Protein 1MO0 (pdb70)

B-factor: mean 16.52, std 7.15, range [5.69, 50.42]

GO terms:
  GO:0030016 myofibril (C, HDA)
  GO:0045454 cell redox homeostasis (P, IMP)
  GO:0008340 determination of adult lifespan (P, IMP)

Foldseek 3Di:
DQDDDAFAQPEQFEAEEEADPDDDVVLLVVLQVLQQVFDLLVSYQAEYEDEVVCQLVNVVRHDPSYAYEHAEAFQDCDDDDPPGHALVVCVVSVHQEYEFPPPCCCPVVNDDLLRRLSRQQRNVVSRHAYAYEFAEEPVCVVVVCGVVRRLSSVVSNLVVVDDQLRYAYEYEHPVQAPPLPDDALVRVLRVLSRVLVSCCVSPNNVSSNHHHYAYEGNDWLVCLLVNLVRNSHRYYYYYPRSSDSRSSSSVVSNRDD/DFFEAEEEQDPDDDPVLLVVLLVLQQVDDADPRYQYEYEDAVVCQLVSVVRHDPSYAYEHAEAFQDCDDPDPPGHALVVCVVSVHQEYEFPPPCCCPVVNDDLQRRLSRVQRNVVSRGAYAYEFAEEPVCVVVPCRLVRRLVSVVNNLVVVDDQPRYAYEYEHPNQAPPLPDDALVRVLVNLVSVLVSCCVSPNNVSSVNHAYAYEGNDALVCLLVSVVRVSHRYYYYYPRSSDSSSVSNSVSVD

Sequence (502 aa):
STSLYKAGLTRKFFVGGNWKMNGDYASVDGIVTFLNASADNSSVDVVVAPPAPYLAYAKSKLKAGVLVAAQNCYKVPKGAFTGEISPAMIKDLGLEWVILGHSERRHVFGESDALIAEKTVHALEAGIKVVFCIGEKLEEREAGHTKDVNFRQLQAIVDKGVSWENIVIAYEPVWAIGTGKTASGEQAQEVHEWIRAFLKEKVSPAVADATRIIYGGSVTADNAAELGKKPDIDGFLVGGASLKPDFVKIINARSTARKFFVGGNWKMNGDYASVDGIVTFLNASADNSSVDVVVAPPAPYLAYAKSKLKAGVLVAAQNCYKVPKGAFTGEISPAMIKDLGLEWVILGHSERRHVFGESDALIAEKTVHALEAGIKVVFCIGEKLEEREAGHTKDVNFRQLQAIVDKGVSWENIVIAYEPVWAIGTGKTASGEQAQEVHEWIRAFLKEKVSPAVADATRIIYGGSVTADNAAELGKKPDIDGFLVGGASLKPDFVKIINARS

Structure (mmCIF, N/CA/C/O backbone):
data_1MO0
#
_entry.id   1MO0
#
_cell.length_a   36.399
_cell.length_b   64.373
_cell.length_c   105.706
_cell.angle_alpha   90.00
_cell.angle_beta   91.53
_cell.angle_gamma   90.00
#
_symmetry.space_group_name_H-M   'P 1 21 1'
#
loop_
_entity.id
_entity.type
_entity.pdbx_description
1 polymer 'Triosephosphate isomerase'
2 non-polymer 'ACETATE ION'
3 non-polymer 'SULFATE ION'
4 water water
#
loop_
_atom_site.group_PDB
_atom_site.id
_atom_site.type_symbol
_atom_site.label_atom_id
_atom_site.label_alt_id
_atom_site.label_comp_id
_atom_site.label_asym_id
_atom_site.label_entity_id
_atom_site.label_seq_id
_atom_site.pdbx_PDB_ins_code
_atom_site.Cartn_x
_atom_site.Cartn_y
_atom_site.Cartn_z
_atom_site.occupancy
_atom_site.B_iso_or_equiv
_atom_site.auth_seq_id
_atom_site.auth_comp_id
_atom_site.auth_asym_id
_atom_site.auth_atom_id
_atom_site.pdbx_PDB_model_num
ATOM 1 N N . SER A 1 13 ? 10.086 -5.105 61.695 1.00 40.83 -7 SER A N 1
ATOM 2 C CA . SER A 1 13 ? 11.550 -5.224 61.954 1.00 41.70 -7 SER A CA 1
ATOM 3 C C . SER A 1 13 ? 12.068 -6.582 61.488 1.00 42.07 -7 SER A C 1
ATOM 4 O O . SER A 1 13 ? 11.285 -7.476 61.167 1.00 43.09 -7 SER A O 1
ATOM 6 N N . THR A 1 14 ? 13.390 -6.730 61.460 1.00 42.38 -6 THR A N 1
ATOM 7 C CA . THR A 1 14 ? 14.033 -7.967 61.022 1.00 42.35 -6 THR A CA 1
ATOM 8 C C . THR A 1 14 ? 13.456 -9.211 61.684 1.00 42.37 -6 THR A C 1
ATOM 9 O O . THR A 1 14 ? 13.665 -9.443 62.875 1.00 43.36 -6 THR A O 1
ATOM 11 N N . SER A 1 15 ? 12.737 -10.012 60.904 1.00 42.08 -5 SER A N 1
ATOM 12 C CA . SER A 1 15 ? 12.135 -11.237 61.414 1.00 41.89 -5 SER A CA 1
ATOM 13 C C . SER A 1 15 ? 13.219 -12.211 61.854 1.00 41.93 -5 SER A C 1
ATOM 14 O O . SER A 1 15 ? 14.403 -11.999 61.587 1.00 42.33 -5 SER A O 1
ATOM 16 N N . LEU A 1 16 ? 12.807 -13.283 62.524 1.00 40.99 -4 LEU A N 1
ATOM 17 C CA . LEU A 1 16 ? 13.749 -14.279 63.013 1.00 39.08 -4 LEU A CA 1
ATOM 18 C C . LEU A 1 16 ? 13.503 -15.677 62.451 1.00 37.04 -4 LEU A C 1
ATOM 19 O O . LEU A 1 16 ? 14.450 -16.418 62.192 1.00 38.50 -4 LEU A O 1
ATOM 21 N N . TYR A 1 17 ? 12.237 -16.037 62.263 1.00 33.80 -3 TYR A N 1
ATOM 22 C CA . TYR A 1 17 ? 11.891 -17.359 61.749 1.00 30.12 -3 TYR A CA 1
ATOM 23 C C . TYR A 1 17 ? 12.459 -17.619 60.357 1.00 28.33 -3 TYR A C 1
ATOM 24 O O . TYR A 1 17 ? 12.420 -16.749 59.487 1.00 26.52 -3 TYR A O 1
ATOM 26 N N . LYS A 1 18 ? 12.993 -18.823 60.158 1.00 25.78 -2 LYS A N 1
ATOM 27 C CA . LYS A 1 18 ? 13.557 -19.210 58.871 1.00 23.50 -2 LYS A CA 1
ATOM 28 C C . LYS A 1 18 ? 12.467 -19.783 57.977 1.00 21.54 -2 LYS A C 1
ATOM 29 O O . LYS A 1 18 ? 11.568 -20.482 58.442 1.00 21.46 -2 LYS A O 1
ATOM 35 N N . ALA A 1 19 ? 12.558 -19.489 56.686 1.00 18.26 -1 ALA A N 1
ATOM 36 C CA . ALA A 1 19 ? 11.584 -19.979 55.727 1.00 16.39 -1 ALA A CA 1
ATOM 37 C C . ALA A 1 19 ? 11.849 -21.451 55.429 1.00 15.61 -1 ALA A C 1
ATOM 38 O O . ALA A 1 19 ? 12.938 -21.960 55.693 1.00 16.68 -1 ALA A O 1
ATOM 40 N N . GLY A 1 20 ? 10.841 -22.130 54.893 1.00 15.79 0 GLY A N 1
ATOM 41 C CA . GLY A 1 20 ? 11.003 -23.526 54.531 1.00 15.36 0 GLY A CA 1
ATOM 42 C C . GLY A 1 20 ? 11.467 -23.549 53.086 1.00 14.96 0 GLY A C 1
ATOM 43 O O . GLY A 1 20 ? 11.401 -22.526 52.405 1.00 14.57 0 GLY A O 1
ATOM 44 N N . LEU A 1 21 ? 11.945 -24.693 52.607 1.00 14.17 1 LEU A N 1
ATOM 45 C CA . LEU A 1 21 ? 12.406 -24.788 51.220 1.00 13.79 1 LEU A CA 1
ATOM 46 C C . LEU A 1 21 ? 11.208 -25.128 50.334 1.00 14.56 1 LEU A C 1
ATOM 47 O O . LEU A 1 21 ? 11.036 -26.268 49.910 1.00 15.98 1 LEU A O 1
ATOM 52 N N . THR A 1 22 ? 10.387 -24.120 50.056 1.00 14.73 2 THR A N 1
ATOM 53 C CA . THR A 1 22 ? 9.173 -24.298 49.263 1.00 14.83 2 THR A CA 1
ATOM 54 C C . THR A 1 22 ? 9.157 -23.496 47.965 1.00 14.96 2 THR A C 1
ATOM 55 O O . THR A 1 22 ? 8.115 -23.378 47.322 1.00 15.20 2 THR A O 1
ATOM 59 N N . ARG A 1 23 ? 10.303 -22.944 47.587 1.00 13.02 3 ARG A N 1
ATOM 60 C CA . ARG A 1 23 ? 10.397 -22.133 46.378 1.00 14.77 3 ARG A CA 1
ATOM 61 C C . ARG A 1 23 ? 11.428 -22.706 45.421 1.00 13.69 3 ARG A C 1
ATOM 62 O O . ARG A 1 23 ? 12.443 -23.244 45.848 1.00 13.96 3 ARG A O 1
ATOM 70 N N . LYS A 1 24 ? 11.164 -22.588 44.124 1.00 13.57 4 LYS A N 1
ATOM 71 C CA . LYS A 1 24 ? 12.100 -23.084 43.124 1.00 13.97 4 LYS A CA 1
ATOM 72 C C . LYS A 1 24 ? 13.338 -22.191 43.134 1.00 13.30 4 LYS A C 1
ATOM 73 O O . LYS A 1 24 ? 13.222 -20.964 43.100 1.00 12.45 4 LYS A O 1
ATOM 79 N N . PHE A 1 25 ? 14.518 -22.803 43.185 1.00 12.79 5 PHE A N 1
ATOM 80 C CA . PHE A 1 25 ? 15.760 -22.040 43.207 1.00 13.61 5 PHE A CA 1
ATOM 81 C C . PHE A 1 25 ? 15.923 -21.203 41.949 1.00 14.00 5 PHE A C 1
ATOM 82 O O . PHE A 1 25 ? 15.327 -21.496 40.909 1.00 14.00 5 PHE A O 1
ATOM 90 N N . PHE A 1 26 ? 16.747 -20.167 42.050 1.00 12.38 6 PHE A N 1
ATOM 91 C CA . PHE A 1 26 ? 16.974 -19.264 40.932 1.00 12.18 6 PHE A CA 1
ATOM 92 C C . PHE A 1 26 ? 18.427 -18.800 40.893 1.00 10.53 6 PHE A C 1
ATOM 93 O O . PHE A 1 26 ? 18.967 -18.349 41.899 1.00 10.43 6 PHE A O 1
ATOM 101 N N . VAL A 1 27 ? 19.061 -18.918 39.732 1.00 11.07 7 VAL A N 1
ATOM 102 C CA . VAL A 1 27 ? 20.434 -18.460 39.580 1.00 11.30 7 VAL A CA 1
ATOM 103 C C . VAL A 1 27 ? 20.518 -17.619 38.313 1.00 12.21 7 VAL A C 1
ATOM 104 O O . VAL A 1 27 ? 20.274 -18.114 37.211 1.00 12.00 7 VAL A O 1
ATOM 108 N N . GLY A 1 28 ? 20.845 -16.343 38.484 1.00 11.61 8 GLY A N 1
ATOM 109 C CA . GLY A 1 28 ? 20.951 -15.450 37.348 1.00 11.70 8 GLY A CA 1
ATOM 110 C C . GLY A 1 28 ? 22.376 -15.016 37.096 1.00 11.89 8 GLY A C 1
ATOM 111 O O . GLY A 1 28 ? 23.172 -14.873 38.027 1.00 11.85 8 GLY A O 1
ATOM 112 N N . GLY A 1 29 ? 22.704 -14.833 35.823 1.00 10.99 9 GLY A N 1
ATOM 113 C CA . GLY A 1 29 ? 24.033 -14.396 35.458 1.00 10.61 9 GLY A CA 1
ATOM 114 C C . GLY A 1 29 ? 23.910 -13.084 34.711 1.00 11.34 9 GLY A C 1
ATOM 115 O O . GLY A 1 29 ? 23.332 -13.037 33.625 1.00 13.98 9 GLY A O 1
ATOM 116 N N . ASN A 1 30 ? 24.438 -12.017 35.300 1.00 10.64 10 ASN A N 1
ATOM 117 C CA . ASN A 1 30 ? 24.394 -10.691 34.686 1.00 10.40 10 ASN A CA 1
ATOM 118 C C . ASN A 1 30 ? 25.752 -10.436 34.042 1.00 8.30 10 ASN A C 1
ATOM 119 O O . ASN A 1 30 ? 26.746 -10.218 34.736 1.00 8.76 10 ASN A O 1
ATOM 124 N N . TRP A 1 31 ? 25.794 -10.464 32.714 1.00 8.48 11 TRP A N 1
ATOM 125 C CA . TRP A 1 31 ? 27.051 -10.260 31.994 1.00 8.77 11 TRP A CA 1
ATOM 126 C C . TRP A 1 31 ? 27.514 -8.805 31.992 1.00 8.80 11 TRP A C 1
ATOM 127 O O . TRP A 1 31 ? 28.674 -8.517 31.670 1.00 9.24 11 TRP A O 1
ATOM 138 N N . LYS A 1 32 ? 26.611 -7.896 32.354 1.00 7.71 12 LYS A N 1
ATOM 139 C CA . LYS A 1 32 ? 26.914 -6.468 32.371 1.00 7.08 12 LYS A CA 1
ATOM 140 C C . LYS A 1 32 ? 27.445 -6.033 31.005 1.00 9.27 12 LYS A C 1
ATOM 141 O O . LYS A 1 32 ? 27.011 -6.562 29.984 1.00 10.54 12 LYS A O 1
ATOM 147 N N . MET A 1 33 ? 28.370 -5.079 30.970 1.00 8.25 13 MET A N 1
ATOM 148 C CA . MET A 1 33 ? 28.891 -4.631 29.683 1.00 9.63 13 MET A CA 1
ATOM 149 C C . MET A 1 33 ? 30.082 -5.479 29.268 1.00 10.06 13 MET A C 1
ATOM 150 O O . MET A 1 33 ? 31.214 -4.997 29.184 1.00 11.20 13 MET A O 1
ATOM 155 N N . ASN A 1 34 ? 29.805 -6.752 29.009 1.00 10.72 14 ASN A N 1
ATOM 156 C CA . ASN A 1 34 ? 30.827 -7.702 28.594 1.00 12.68 14 ASN A CA 1
ATOM 157 C C . ASN A 1 34 ? 30.291 -8.607 27.505 1.00 12.90 14 ASN A C 1
ATOM 158 O O . ASN A 1 34 ? 29.149 -9.061 27.572 1.00 13.56 14 ASN A O 1
ATOM 163 N N . GLY A 1 35 ? 31.119 -8.869 26.501 1.00 14.77 15 GLY A N 1
ATOM 164 C CA . GLY A 1 35 ? 30.703 -9.759 25.442 1.00 15.93 15 GLY A CA 1
ATOM 165 C C . GLY A 1 35 ? 30.867 -9.299 24.011 1.00 15.20 15 GLY A C 1
ATOM 166 O O . GLY A 1 35 ? 30.667 -8.135 23.670 1.00 16.32 15 GLY A O 1
ATOM 167 N N . ASP A 1 36 ? 31.269 -10.248 23.180 1.00 17.22 16 ASP A N 1
ATOM 168 C CA . ASP A 1 36 ? 31.413 -10.048 21.749 1.00 16.72 16 ASP A CA 1
ATOM 169 C C . ASP A 1 36 ? 31.062 -11.424 21.218 1.00 16.20 16 ASP A C 1
ATOM 170 O O . ASP A 1 36 ? 30.994 -12.375 21.989 1.00 14.35 16 ASP A O 1
ATOM 175 N N . TYR A 1 37 ? 30.806 -11.543 19.926 1.00 14.93 17 TYR A N 1
ATOM 176 C CA . TYR A 1 37 ? 30.424 -12.837 19.385 1.00 14.11 17 TYR A CA 1
ATOM 177 C C . TYR A 1 37 ? 31.265 -14.010 19.877 1.00 14.00 17 TYR A C 1
ATOM 178 O O . TYR A 1 37 ? 30.722 -15.026 20.314 1.00 15.03 17 TYR A O 1
ATOM 187 N N . ALA A 1 38 ? 32.583 -13.866 19.830 1.00 13.57 18 ALA A N 1
ATOM 188 C CA . ALA A 1 38 ? 33.476 -14.935 20.258 1.00 15.33 18 ALA A CA 1
ATOM 189 C C . ALA A 1 38 ? 33.323 -15.322 21.729 1.00 15.70 18 ALA A C 1
ATOM 190 O O . ALA A 1 38 ? 33.214 -16.509 22.050 1.00 16.15 18 ALA A O 1
ATOM 192 N N . SER A 1 39 ? 33.314 -14.334 22.621 1.00 16.58 19 SER A N 1
ATOM 193 C CA . SER A 1 39 ? 33.196 -14.620 24.049 1.00 16.99 19 SER A CA 1
ATOM 194 C C . SER A 1 39 ? 31.799 -15.105 24.421 1.00 17.12 19 SER A C 1
ATOM 195 O O . SER A 1 39 ? 31.641 -15.906 25.347 1.00 18.08 19 SER A O 1
ATOM 198 N N . VAL A 1 40 ? 30.784 -14.625 23.709 1.00 16.16 20 VAL A N 1
ATOM 199 C CA . VAL A 1 40 ? 29.418 -15.063 23.976 1.00 15.84 20 VAL A CA 1
ATOM 200 C C . VAL A 1 40 ? 29.315 -16.523 23.544 1.00 16.18 20 VAL A C 1
ATOM 201 O O . VAL A 1 40 ? 28.654 -17.332 24.200 1.00 16.03 20 VAL A O 1
ATOM 205 N N . ASP A 1 41 ? 29.976 -16.854 22.438 1.00 15.70 21 ASP A N 1
ATOM 206 C CA . ASP A 1 41 ? 29.989 -18.227 21.937 1.00 16.96 21 ASP A CA 1
ATOM 207 C C . ASP A 1 41 ? 30.572 -19.144 23.006 1.00 15.56 21 ASP A C 1
ATOM 208 O O . ASP A 1 41 ? 30.054 -20.231 23.260 1.00 16.79 21 ASP A O 1
ATOM 213 N N . GLY A 1 42 ? 31.661 -18.693 23.619 1.00 15.97 22 GLY A N 1
ATOM 214 C CA . GLY A 1 42 ? 32.319 -19.471 24.652 1.00 15.72 22 GLY A CA 1
ATOM 215 C C . GLY A 1 42 ? 31.418 -19.742 25.839 1.00 15.08 22 GLY A C 1
ATOM 216 O O . GLY A 1 42 ? 31.365 -20.865 26.345 1.00 15.83 22 GLY A O 1
ATOM 217 N N . ILE A 1 43 ? 30.700 -18.716 26.279 1.00 15.17 23 ILE A N 1
ATOM 218 C CA . ILE A 1 43 ? 29.798 -18.851 27.420 1.00 13.94 23 ILE A CA 1
ATOM 219 C C . ILE A 1 43 ? 28.639 -19.784 27.098 1.00 14.93 23 ILE A C 1
ATOM 220 O O . ILE A 1 43 ? 28.292 -20.661 27.893 1.00 13.12 23 ILE A O 1
ATOM 225 N N . VAL A 1 44 ? 28.035 -19.586 25.931 1.00 14.36 24 VAL A N 1
ATOM 226 C CA . VAL A 1 44 ? 26.922 -20.421 25.505 1.00 16.04 24 VAL A CA 1
ATOM 227 C C . VAL A 1 44 ? 27.369 -21.879 25.458 1.00 16.21 24 VAL A C 1
ATOM 228 O O . VAL A 1 44 ? 26.614 -22.780 25.814 1.00 16.70 24 VAL A O 1
ATOM 232 N N . THR A 1 45 ? 28.604 -22.106 25.023 1.00 17.49 25 THR A N 1
ATOM 233 C CA . THR A 1 45 ? 29.129 -23.461 24.943 1.00 18.60 25 THR A CA 1
ATOM 234 C C . THR A 1 45 ? 29.142 -24.160 26.303 1.00 18.72 25 THR A C 1
ATOM 235 O O . THR A 1 45 ? 28.639 -25.277 26.419 1.00 19.38 25 THR A O 1
ATOM 239 N N . PHE A 1 46 ? 29.698 -23.525 27.335 1.00 18.82 26 PHE A N 1
ATOM 240 C CA . PHE A 1 46 ? 29.721 -24.198 28.630 1.00 18.89 26 PHE A CA 1
ATOM 241 C C . PHE A 1 46 ? 28.355 -24.225 29.309 1.00 19.06 26 PHE A C 1
ATOM 242 O O . PHE A 1 46 ? 28.104 -25.073 30.167 1.00 19.84 26 PHE A O 1
ATOM 250 N N . LEU A 1 47 ? 27.466 -23.316 28.915 1.00 17.43 27 LEU A N 1
ATOM 251 C CA . LEU A 1 47 ? 26.120 -23.294 29.480 1.00 18.74 27 LEU A CA 1
ATOM 252 C C . LEU A 1 47 ? 25.316 -24.457 28.906 1.00 18.57 27 LEU A C 1
ATOM 253 O O . LEU A 1 47 ? 24.597 -25.144 29.631 1.00 18.96 27 LEU A O 1
ATOM 258 N N . ASN A 1 48 ? 25.439 -24.678 27.601 1.00 18.40 28 ASN A N 1
ATOM 259 C CA . ASN A 1 48 ? 24.714 -25.765 26.952 1.00 18.49 28 ASN A CA 1
ATOM 260 C C . ASN A 1 48 ? 25.216 -27.135 27.400 1.00 19.89 28 ASN A C 1
ATOM 261 O O . ASN A 1 48 ? 24.430 -28.066 27.557 1.00 20.81 28 ASN A O 1
ATOM 266 N N . ALA A 1 49 ? 26.523 -27.258 27.604 1.00 21.12 29 ALA A N 1
ATOM 267 C CA . ALA A 1 49 ? 27.109 -28.528 28.026 1.00 22.56 29 ALA A CA 1
ATOM 268 C C . ALA A 1 49 ? 26.755 -28.866 29.471 1.00 23.24 29 ALA A C 1
ATOM 269 O O . ALA A 1 49 ? 26.765 -30.033 29.861 1.00 23.55 29 ALA A O 1
ATOM 271 N N . SER A 1 50 ? 26.440 -27.846 30.260 1.00 24.01 30 SER A N 1
ATOM 272 C CA . SER A 1 50 ? 26.105 -28.055 31.664 1.00 25.83 30 SER A CA 1
ATOM 273 C C . SER A 1 50 ? 24.872 -28.932 31.832 1.00 27.65 30 SER A C 1
ATOM 274 O O . SER A 1 50 ? 24.001 -28.978 30.961 1.00 26.77 30 SER A O 1
ATOM 277 N N . ALA A 1 51 ? 24.806 -29.632 32.960 1.00 29.82 31 ALA A N 1
ATOM 278 C CA . ALA A 1 51 ? 23.674 -30.497 33.250 1.00 32.60 31 ALA A CA 1
ATOM 279 C C . ALA A 1 51 ? 22.437 -29.624 33.361 1.00 34.76 31 ALA A C 1
ATOM 280 O O . ALA A 1 51 ? 22.529 -28.453 33.735 1.00 35.09 31 ALA A O 1
ATOM 282 N N . ASP A 1 52 ? 21.280 -30.182 33.031 1.00 36.79 32 ASP A N 1
ATOM 283 C CA . ASP A 1 52 ? 20.051 -29.413 33.121 1.00 39.45 32 ASP A CA 1
ATOM 284 C C . ASP A 1 52 ? 19.458 -29.482 34.512 1.00 39.50 32 ASP A C 1
ATOM 285 O O . ASP A 1 52 ? 18.449 -30.148 34.736 1.00 42.10 32 ASP A O 1
ATOM 290 N N . ASN A 1 53 ? 20.103 -28.796 35.447 1.00 38.71 33 ASN A N 1
ATOM 291 C CA . ASN A 1 53 ? 19.634 -28.756 36.822 1.00 36.27 33 ASN A CA 1
ATOM 292 C C . ASN A 1 53 ? 18.215 -28.204 36.801 1.00 34.45 33 ASN A C 1
ATOM 293 O O . ASN A 1 53 ? 17.990 -27.015 37.034 1.00 33.94 33 ASN A O 1
ATOM 298 N N . SER A 1 54 ? 17.264 -29.083 36.505 1.00 32.16 34 SER A N 1
ATOM 299 C CA . SER A 1 54 ? 15.858 -28.722 36.425 1.00 30.65 34 SER A CA 1
ATOM 300 C C . SER A 1 54 ? 15.343 -28.136 37.731 1.00 28.76 34 SER A C 1
ATOM 301 O O . SER A 1 54 ? 14.282 -27.515 37.764 1.00 29.33 34 SER A O 1
ATOM 304 N N . SER A 1 55 ? 16.095 -28.341 38.806 1.00 26.93 35 SER A N 1
ATOM 305 C CA . SER A 1 55 ? 15.701 -27.828 40.112 1.00 24.33 35 SER A CA 1
ATOM 306 C C . SER A 1 55 ? 16.079 -26.358 40.245 1.00 23.53 35 SER A C 1
ATOM 307 O O . SER A 1 55 ? 15.916 -25.758 41.305 1.00 23.73 35 SER A O 1
ATOM 310 N N . VAL A 1 56 ? 16.574 -25.769 39.162 1.00 22.08 36 VAL A N 1
ATOM 311 C CA . VAL A 1 56 ? 16.987 -24.374 39.208 1.00 19.04 36 VAL A CA 1
ATOM 312 C C . VAL A 1 56 ? 16.601 -23.563 37.977 1.00 18.59 36 VAL A C 1
ATOM 313 O O . VAL A 1 56 ? 16.871 -23.978 36.849 1.00 19.25 36 VAL A O 1
ATOM 317 N N . ASP A 1 57 ? 15.958 -22.417 38.191 1.00 16.36 37 ASP A N 1
ATOM 318 C CA . ASP A 1 57 ? 15.626 -21.535 37.076 1.00 14.02 37 ASP A CA 1
ATOM 319 C C . ASP A 1 57 ? 16.961 -20.861 36.765 1.00 13.41 37 ASP A C 1
ATOM 320 O O . ASP A 1 57 ? 17.549 -20.231 37.644 1.00 11.84 37 ASP A O 1
ATOM 325 N N . VAL A 1 58 ? 17.451 -20.996 35.537 1.00 12.27 38 VAL A N 1
ATOM 326 C CA . VAL A 1 58 ? 18.717 -20.370 35.173 1.00 12.38 38 VAL A CA 1
ATOM 327 C C . VAL A 1 58 ? 18.467 -19.280 34.137 1.00 11.14 38 VAL A C 1
ATOM 328 O O . VAL A 1 58 ? 17.906 -19.533 33.070 1.00 12.03 38 VAL A O 1
ATOM 332 N N . VAL A 1 59 ? 18.885 -18.066 34.467 1.00 9.59 39 VAL A N 1
ATOM 333 C CA . VAL A 1 59 ? 18.692 -16.912 33.597 1.00 10.31 39 VAL A CA 1
ATOM 334 C C . VAL A 1 59 ? 19.995 -16.143 33.394 1.00 10.13 39 VAL A C 1
ATOM 335 O O . VAL A 1 59 ? 20.737 -15.902 34.343 1.00 11.92 39 VAL A O 1
ATOM 339 N N . VAL A 1 60 ? 20.283 -15.769 32.154 1.00 9.74 40 VAL A N 1
ATOM 340 C CA . VAL A 1 60 ? 21.493 -14.997 31.879 1.00 9.05 40 VAL A CA 1
ATOM 341 C C . VAL A 1 60 ? 21.096 -13.709 31.167 1.00 9.15 40 VAL A C 1
ATOM 342 O O . VAL A 1 60 ? 20.136 -13.691 30.398 1.00 9.49 40 VAL A O 1
ATOM 346 N N . ALA A 1 61 ? 21.834 -12.635 31.434 1.00 8.92 41 ALA A N 1
ATOM 347 C CA . ALA A 1 61 ? 21.527 -11.337 30.847 1.00 10.01 41 ALA A CA 1
ATOM 348 C C . ALA A 1 61 ? 22.659 -10.767 30.002 1.00 10.79 41 ALA A C 1
ATOM 349 O O . ALA A 1 61 ? 23.613 -10.167 30.515 1.00 10.62 41 ALA A O 1
ATOM 351 N N . PRO A 1 62 ? 22.569 -10.955 28.682 1.00 9.14 42 PRO A N 1
ATOM 352 C CA . PRO A 1 62 ? 23.592 -10.448 27.767 1.00 11.37 42 PRO A CA 1
ATOM 353 C C . PRO A 1 62 ? 23.336 -8.976 27.489 1.00 11.13 42 PRO A C 1
ATOM 354 O O . PRO A 1 62 ? 22.257 -8.457 27.789 1.00 12.28 42 PRO A O 1
ATOM 358 N N . PRO A 1 63 ? 24.334 -8.280 26.931 1.00 12.29 43 PRO A N 1
ATOM 359 C CA . PRO A 1 63 ? 24.137 -6.865 26.616 1.00 12.20 43 PRO A CA 1
ATOM 360 C C . PRO A 1 63 ? 23.066 -6.868 25.521 1.00 12.32 43 PRO A C 1
ATOM 361 O O . PRO A 1 63 ? 22.954 -7.838 24.763 1.00 11.80 43 PRO A O 1
ATOM 365 N N . ALA A 1 64 ? 22.292 -5.793 25.427 1.00 12.85 44 ALA A N 1
ATOM 366 C CA . ALA A 1 64 ? 21.211 -5.699 24.447 1.00 11.64 44 ALA A CA 1
ATOM 367 C C . ALA A 1 64 ? 21.497 -6.151 23.008 1.00 11.89 44 ALA A C 1
ATOM 368 O O . ALA A 1 64 ? 20.694 -6.865 22.409 1.00 10.48 44 ALA A O 1
ATOM 370 N N . PRO A 1 65 ? 22.640 -5.746 22.432 1.00 11.59 45 PRO A N 1
ATOM 371 C CA . PRO A 1 65 ? 22.950 -6.145 21.052 1.00 12.89 45 PRO A CA 1
ATOM 372 C C . PRO A 1 65 ? 23.124 -7.642 20.818 1.00 11.56 45 PRO A C 1
ATOM 373 O O . PRO A 1 65 ? 23.121 -8.097 19.672 1.00 12.58 45 PRO A O 1
ATOM 377 N N . TYR A 1 66 ? 23.288 -8.404 21.893 1.00 11.55 46 TYR A N 1
ATOM 378 C CA . TYR A 1 66 ? 23.493 -9.842 21.776 1.00 11.30 46 TYR A CA 1
ATOM 379 C C . TYR A 1 66 ? 22.348 -10.690 22.314 1.00 10.93 46 TYR A C 1
ATOM 380 O O . TYR A 1 66 ? 22.478 -11.908 22.409 1.00 11.44 46 TYR A O 1
ATOM 389 N N . LEU A 1 67 ? 21.228 -10.059 22.649 1.00 9.77 47 LEU A N 1
ATOM 390 C CA . LEU A 1 67 ? 20.083 -10.791 23.185 1.00 10.85 47 LEU A CA 1
ATOM 391 C C . LEU A 1 67 ? 19.538 -11.865 22.240 1.00 11.76 47 LEU A C 1
ATOM 392 O O . LEU A 1 67 ? 19.424 -13.031 22.620 1.00 11.78 47 LEU A O 1
ATOM 397 N N . ALA A 1 68 ? 19.206 -11.481 21.011 1.00 10.42 48 ALA A N 1
ATOM 398 C CA . ALA A 1 68 ? 18.669 -12.438 20.048 1.00 11.68 48 ALA A CA 1
ATOM 399 C C . ALA A 1 68 ? 19.683 -13.536 19.734 1.00 12.76 48 ALA A C 1
ATOM 400 O O . ALA A 1 68 ? 19.323 -14.708 19.611 1.00 13.81 48 ALA A O 1
ATOM 402 N N . TYR A 1 69 ? 20.952 -13.156 19.616 1.00 12.57 49 TYR A N 1
ATOM 403 C CA . TYR A 1 69 ? 22.009 -14.119 19.319 1.00 13.26 49 TYR A CA 1
ATOM 404 C C . TYR A 1 69 ? 22.067 -15.198 20.399 1.00 14.08 49 TYR A C 1
ATOM 405 O O . TYR A 1 69 ? 22.065 -16.394 20.102 1.00 12.30 49 TYR A O 1
ATOM 414 N N . ALA A 1 70 ? 22.104 -14.764 21.655 1.00 14.15 50 ALA A N 1
ATOM 415 C CA . ALA A 1 70 ? 22.171 -15.689 22.778 1.00 15.27 50 ALA A CA 1
ATOM 416 C C . ALA A 1 70 ? 20.957 -16.607 22.825 1.00 15.53 50 ALA A C 1
ATOM 417 O O . ALA A 1 70 ? 21.086 -17.810 23.055 1.00 15.67 50 ALA A O 1
ATOM 419 N N . LYS A 1 71 ? 19.775 -16.046 22.609 1.00 14.70 51 LYS A N 1
ATOM 420 C CA . LYS A 1 71 ? 18.571 -16.859 22.648 1.00 17.19 51 LYS A CA 1
ATOM 421 C C . LYS A 1 71 ? 18.562 -17.905 21.544 1.00 16.57 51 LYS A C 1
ATOM 422 O O . LYS A 1 71 ? 18.111 -19.027 21.749 1.00 17.65 51 LYS A O 1
ATOM 428 N N . SER A 1 72 ? 19.071 -17.547 20.371 1.00 17.35 52 SER A N 1
ATOM 429 C CA . SER A 1 72 ? 19.079 -18.487 19.258 1.00 17.47 52 SER A CA 1
ATOM 430 C C . SER A 1 72 ? 20.015 -19.669 19.483 1.00 17.83 52 SER A C 1
ATOM 431 O O . SER A 1 72 ? 19.788 -20.754 18.948 1.00 17.44 52 SER A O 1
ATOM 434 N N . LYS A 1 73 ? 21.058 -19.466 20.282 1.00 16.78 53 LYS A N 1
ATOM 435 C CA . LYS A 1 73 ? 22.037 -20.520 20.531 1.00 17.40 53 LYS A CA 1
ATOM 436 C C . LYS A 1 73 ? 21.886 -21.304 21.834 1.00 17.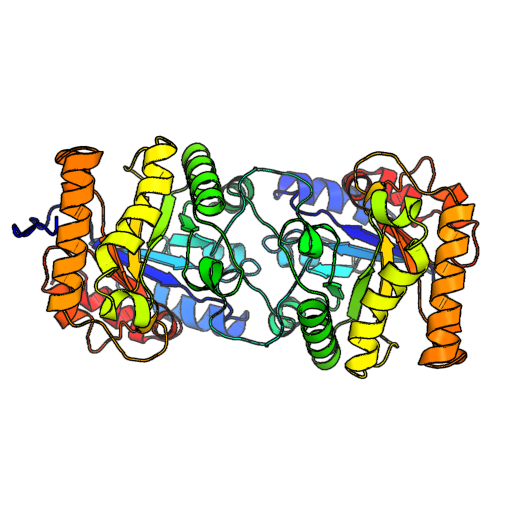33 53 LYS A C 1
ATOM 437 O O . LYS A 1 73 ? 22.355 -22.439 21.932 1.00 17.62 53 LYS A O 1
ATOM 443 N N . LEU A 1 74 ? 21.241 -20.709 22.828 1.00 16.71 54 LEU A N 1
ATOM 444 C CA . LEU A 1 74 ? 21.078 -21.365 24.123 1.00 16.38 54 LEU A CA 1
ATOM 445 C C . LEU A 1 74 ? 20.042 -22.481 24.182 1.00 17.28 54 LEU A C 1
ATOM 446 O O . LEU A 1 74 ? 19.007 -22.426 23.519 1.00 16.21 54 LEU A O 1
ATOM 451 N N . LYS A 1 75 ? 20.338 -23.496 24.990 1.00 17.18 55 LYS A N 1
ATOM 452 C CA . LYS A 1 75 ? 19.430 -24.619 25.173 1.00 18.48 55 LYS A CA 1
ATOM 453 C C . LYS A 1 75 ? 18.218 -24.076 25.926 1.00 18.32 55 LYS A C 1
ATOM 454 O O . LYS A 1 75 ? 18.316 -23.061 26.615 1.00 18.34 55 LYS A O 1
ATOM 460 N N . ALA A 1 76 ? 17.085 -24.756 25.794 1.00 18.88 56 ALA A N 1
ATOM 461 C CA . ALA A 1 76 ? 15.847 -24.331 26.439 1.00 20.62 56 ALA A CA 1
ATOM 462 C C . ALA A 1 76 ? 15.968 -24.076 27.938 1.00 20.03 56 ALA A C 1
ATOM 463 O O . ALA A 1 76 ? 15.266 -23.224 28.481 1.00 23.19 56 ALA A O 1
ATOM 465 N N . GLY A 1 77 ? 16.857 -24.806 28.601 1.00 19.57 57 GLY A N 1
ATOM 466 C CA . GLY A 1 77 ? 17.018 -24.658 30.039 1.00 17.20 57 GLY A CA 1
ATOM 467 C C . GLY A 1 77 ? 17.595 -23.345 30.537 1.00 16.46 57 GLY A C 1
ATOM 468 O O . GLY A 1 77 ? 17.513 -23.048 31.729 1.00 16.92 57 GLY A O 1
ATOM 469 N N . VAL A 1 78 ? 18.193 -22.564 29.642 1.00 15.38 58 VAL A N 1
ATOM 470 C CA . VAL A 1 78 ? 18.771 -21.280 30.026 1.00 12.58 58 VAL A CA 1
ATOM 471 C C . VAL A 1 78 ? 17.949 -20.158 29.403 1.00 11.80 58 VAL A C 1
ATOM 472 O O . VAL A 1 78 ? 17.889 -20.024 28.181 1.00 12.94 58 VAL A O 1
ATOM 476 N N . LEU A 1 79 ? 17.297 -19.366 30.247 1.00 10.77 59 LEU A N 1
ATOM 477 C CA . LEU A 1 79 ? 16.482 -18.258 29.766 1.00 10.96 59 LEU A CA 1
ATOM 478 C C . LEU A 1 79 ? 17.319 -16.988 29.637 1.00 10.86 59 LEU A C 1
ATOM 479 O O . LEU A 1 79 ? 18.270 -16.783 30.390 1.00 11.39 59 LEU A O 1
ATOM 484 N N . VAL A 1 80 ? 16.960 -16.144 28.673 1.00 10.37 60 VAL A N 1
ATOM 485 C CA . VAL A 1 80 ? 17.686 -14.901 28.420 1.00 10.48 60 VAL A CA 1
ATOM 486 C C . VAL A 1 80 ? 16.900 -13.692 28.915 1.00 10.28 60 VAL A C 1
ATOM 487 O O . VAL A 1 80 ? 15.695 -13.583 28.685 1.00 11.14 60 VAL A O 1
ATOM 491 N N . ALA A 1 81 ? 17.597 -12.777 29.585 1.00 9.81 61 ALA A N 1
ATOM 492 C CA . ALA A 1 81 ? 16.973 -11.577 30.125 1.00 10.85 61 ALA A CA 1
ATOM 493 C C . ALA A 1 81 ? 17.670 -10.315 29.652 1.00 10.30 61 ALA A C 1
ATOM 494 O O . ALA A 1 81 ? 18.850 -10.340 29.298 1.00 10.73 61 ALA A O 1
ATOM 496 N N . ALA A 1 82 ? 16.928 -9.212 29.640 1.00 11.20 62 ALA A N 1
ATOM 497 C CA . ALA A 1 82 ? 17.500 -7.925 29.272 1.00 10.06 62 ALA A CA 1
ATOM 498 C C . ALA A 1 82 ? 18.077 -7.357 30.568 1.00 10.21 62 ALA A C 1
ATOM 499 O O . ALA A 1 82 ? 17.602 -7.684 31.662 1.00 11.40 62 ALA A O 1
ATOM 501 N N . GLN A 1 83 ? 19.088 -6.503 30.448 1.00 9.43 63 GLN A N 1
ATOM 502 C CA . GLN A 1 83 ? 19.736 -5.912 31.616 1.00 9.50 63 GLN A CA 1
ATOM 503 C C . GLN A 1 83 ? 19.035 -4.677 32.181 1.00 10.32 63 GLN A C 1
ATOM 504 O O . GLN A 1 83 ? 19.359 -4.220 33.283 1.00 9.88 63 GLN A O 1
ATOM 510 N N . ASN A 1 84 ? 18.069 -4.152 31.434 1.00 8.95 64 ASN A N 1
ATOM 511 C CA . ASN A 1 84 ? 17.325 -2.964 31.844 1.00 9.92 64 ASN A CA 1
ATOM 512 C C . ASN A 1 84 ? 16.294 -2.658 30.758 1.00 10.46 64 ASN A C 1
ATOM 513 O O . ASN A 1 84 ? 16.350 -3.229 29.666 1.00 12.92 64 ASN A O 1
ATOM 518 N N . CYS A 1 85 ? 15.348 -1.774 31.056 1.00 10.36 65 CYS A N 1
ATOM 519 C CA . CYS A 1 85 ? 14.338 -1.381 30.077 1.00 10.00 65 CYS A CA 1
ATOM 520 C C . CYS A 1 85 ? 13.665 -0.099 30.554 1.00 10.50 65 CYS A C 1
ATOM 521 O O . CYS A 1 85 ? 13.893 0.341 31.682 1.00 9.77 65 CYS A O 1
ATOM 524 N N . TYR A 1 86 ? 12.848 0.506 29.698 1.00 11.09 66 TYR A N 1
ATOM 525 C CA . TYR A 1 86 ? 12.171 1.748 30.060 1.00 12.79 66 TYR A CA 1
ATOM 526 C C . TYR A 1 86 ? 10.725 1.498 30.486 1.00 13.84 66 TYR A C 1
ATOM 527 O O . TYR A 1 86 ? 10.313 0.344 30.632 1.00 13.86 66 TYR A O 1
ATOM 536 N N . LYS A 1 87 ? 9.953 2.571 30.665 1.00 14.78 67 LYS A N 1
ATOM 537 C CA . LYS A 1 87 ? 8.577 2.454 31.150 1.00 14.67 67 LYS A CA 1
ATOM 538 C C . LYS A 1 87 ? 7.396 2.569 30.184 1.00 14.70 67 LYS A C 1
ATOM 539 O O . LYS A 1 87 ? 6.254 2.630 30.625 1.00 14.27 67 LYS A O 1
ATOM 545 N N . VAL A 1 88 ? 7.659 2.606 28.884 1.00 14.51 68 VAL A N 1
ATOM 546 C CA . VAL A 1 88 ? 6.595 2.654 27.878 1.00 15.70 68 VAL A CA 1
ATOM 547 C C . VAL A 1 88 ? 7.022 1.717 26.753 1.00 16.45 68 VAL A C 1
ATOM 548 O O . VAL A 1 88 ? 8.210 1.454 26.576 1.00 15.06 68 VAL A O 1
ATOM 552 N N . PRO A 1 89 ? 6.063 1.189 25.981 1.00 16.44 69 PRO A N 1
ATOM 553 C CA . PRO A 1 89 ? 6.433 0.274 24.895 1.00 17.31 69 PRO A CA 1
ATOM 554 C C . PRO A 1 89 ? 7.164 0.876 23.701 1.00 18.28 69 PRO A C 1
ATOM 555 O O . PRO A 1 89 ? 8.056 0.242 23.133 1.00 17.38 69 PRO A O 1
ATOM 559 N N . LYS A 1 90 ? 6.790 2.096 23.322 1.00 18.80 70 LYS A N 1
ATOM 560 C CA . LYS A 1 90 ? 7.400 2.758 22.172 1.00 18.90 70 LYS A CA 1
ATOM 561 C C . LYS A 1 90 ? 7.432 4.263 22.387 1.00 17.39 70 LYS A C 1
ATOM 562 O O . LYS A 1 90 ? 6.586 4.812 23.089 1.00 16.90 70 LYS A O 1
ATOM 568 N N . GLY A 1 91 ? 8.397 4.938 21.770 1.00 13.26 71 GLY A N 1
ATOM 569 C CA . GLY A 1 91 ? 8.459 6.378 21.935 1.00 13.03 71 GLY A CA 1
ATOM 570 C C . GLY A 1 91 ? 9.816 6.999 21.694 1.00 11.33 71 GLY A C 1
ATOM 571 O O . GLY A 1 91 ? 10.775 6.308 21.345 1.00 11.35 71 GLY A O 1
ATOM 572 N N . ALA A 1 92 ? 9.886 8.312 21.894 1.00 10.53 72 ALA A N 1
ATOM 573 C CA . ALA A 1 92 ? 11.111 9.066 21.677 1.00 10.20 72 ALA A CA 1
ATOM 574 C C . ALA A 1 92 ? 12.061 9.032 22.867 1.00 10.71 72 ALA A C 1
ATOM 575 O O . ALA A 1 92 ? 12.179 10.000 23.619 1.00 11.72 72 ALA A O 1
ATOM 577 N N . PHE A 1 93 ? 12.746 7.904 23.020 1.00 8.81 73 PHE A N 1
ATOM 578 C CA . PHE A 1 93 ? 13.698 7.730 24.100 1.00 10.07 73 PHE A CA 1
ATOM 579 C C . PHE A 1 93 ? 14.936 7.038 23.552 1.00 9.30 73 PHE A C 1
ATOM 580 O O . PHE A 1 93 ? 15.149 5.836 23.732 1.00 10.07 73 PHE A O 1
ATOM 588 N N . THR A 1 94 ? 15.735 7.830 22.851 1.00 9.92 74 THR A N 1
ATOM 589 C CA . THR A 1 94 ? 16.967 7.358 22.240 1.00 9.01 74 THR A CA 1
ATOM 590 C C . THR A 1 94 ? 17.776 6.600 23.282 1.00 9.00 74 THR A C 1
ATOM 591 O O . THR A 1 94 ? 17.898 7.047 24.431 1.00 9.36 74 THR A O 1
ATOM 595 N N . GLY A 1 95 ? 18.293 5.440 22.885 1.00 7.40 75 GLY A N 1
ATOM 596 C CA . GLY A 1 95 ? 19.099 4.626 23.779 1.00 9.08 75 GLY A CA 1
ATOM 597 C C . GLY A 1 95 ? 18.363 3.659 24.693 1.00 10.36 75 GLY A C 1
ATOM 598 O O . GLY A 1 95 ? 18.997 2.845 25.361 1.00 12.19 75 GLY A O 1
ATOM 599 N N . GLU A 1 96 ? 17.035 3.726 24.719 1.00 9.10 76 GLU A N 1
ATOM 600 C CA . GLU A 1 96 ? 16.241 2.847 25.583 1.00 9.66 76 GLU A CA 1
ATOM 601 C C . GLU A 1 96 ? 15.593 1.675 24.845 1.00 10.28 76 GLU A C 1
ATOM 602 O O . GLU A 1 96 ? 15.447 1.698 23.618 1.00 10.36 76 GLU A O 1
ATOM 608 N N . ILE A 1 97 ? 15.201 0.655 25.607 1.00 10.90 77 ILE A N 1
ATOM 609 C CA . ILE A 1 97 ? 14.505 -0.503 25.052 1.00 11.98 77 ILE A CA 1
ATOM 610 C C . ILE A 1 97 ? 13.309 -0.745 25.974 1.00 11.12 77 ILE A C 1
ATOM 611 O O . ILE A 1 97 ? 13.317 -0.318 27.131 1.00 12.65 77 ILE A O 1
ATOM 616 N N . SER A 1 98 ? 12.289 -1.426 25.464 1.00 11.41 78 SER A N 1
ATOM 617 C CA . SER A 1 98 ? 11.070 -1.657 26.233 1.00 12.72 78 SER A CA 1
ATOM 618 C C . SER A 1 98 ? 10.683 -3.120 26.403 1.00 12.12 78 SER A C 1
ATOM 619 O O . SER A 1 98 ? 11.221 -4.001 25.740 1.00 10.86 78 SER A O 1
ATOM 622 N N . PRO A 1 99 ? 9.736 -3.393 27.317 1.00 10.59 79 PRO A N 1
ATOM 623 C CA . PRO A 1 99 ? 9.292 -4.771 27.532 1.00 10.62 79 PRO A CA 1
ATOM 624 C C . PRO A 1 99 ? 8.703 -5.317 26.223 1.00 9.87 79 PRO A C 1
ATOM 625 O O . PRO A 1 99 ? 8.802 -6.509 25.939 1.00 11.90 79 PRO A O 1
ATOM 629 N N . ALA A 1 100 ? 8.090 -4.438 25.431 1.00 10.77 80 ALA A N 1
ATOM 630 C CA . ALA A 1 100 ? 7.507 -4.851 24.155 1.00 12.22 80 ALA A CA 1
ATOM 631 C C . ALA A 1 100 ? 8.594 -5.463 23.280 1.00 11.39 80 ALA A C 1
ATOM 632 O O . ALA A 1 100 ? 8.377 -6.487 22.637 1.00 11.87 80 ALA A O 1
ATOM 634 N N . MET A 1 101 ? 9.765 -4.831 23.252 1.00 11.60 81 MET A N 1
ATOM 635 C CA . MET A 1 101 ? 10.876 -5.353 22.456 1.00 9.76 81 MET A CA 1
ATOM 636 C C . MET A 1 101 ? 11.363 -6.655 23.069 1.00 10.47 81 MET A C 1
ATOM 637 O O . MET A 1 101 ? 11.653 -7.617 22.365 1.00 10.79 81 MET A O 1
ATOM 642 N N . ILE A 1 102 ? 11.444 -6.682 24.395 1.00 10.60 82 ILE A N 1
ATOM 643 C CA . ILE A 1 102 ? 11.894 -7.878 25.092 1.00 10.66 82 ILE A CA 1
ATOM 644 C C . ILE A 1 102 ? 10.982 -9.042 24.704 1.00 11.74 82 ILE A C 1
ATOM 645 O O . ILE A 1 102 ? 11.452 -10.145 24.432 1.00 11.64 82 ILE A O 1
ATOM 650 N N . LYS A 1 103 ? 9.680 -8.782 24.645 1.00 12.58 83 LYS A N 1
ATOM 651 C CA . LYS A 1 103 ? 8.716 -9.814 24.274 1.00 13.45 83 LYS A CA 1
ATOM 652 C C . LYS A 1 103 ? 8.889 -10.214 22.811 1.00 12.97 83 LYS A C 1
ATOM 653 O O . LYS A 1 103 ? 8.827 -11.397 22.467 1.00 13.85 83 LYS A O 1
ATOM 659 N N . ASP A 1 104 ? 9.102 -9.219 21.955 1.00 11.91 84 ASP A N 1
ATOM 660 C CA . ASP A 1 104 ? 9.281 -9.459 20.526 1.00 12.42 84 ASP A CA 1
ATOM 661 C C . ASP A 1 104 ? 10.461 -10.398 20.267 1.00 13.61 84 ASP A C 1
ATOM 662 O O . ASP A 1 104 ? 10.433 -11.212 19.341 1.00 13.64 84 ASP A O 1
ATOM 667 N N . LEU A 1 105 ? 11.500 -10.278 21.086 1.00 15.28 85 LEU A N 1
ATOM 668 C CA . LEU A 1 105 ? 12.686 -11.115 20.939 1.00 16.73 85 LEU A CA 1
ATOM 669 C C . LEU A 1 105 ? 12.432 -12.523 21.473 1.00 16.39 85 LEU A C 1
ATOM 670 O O . LEU A 1 105 ? 13.261 -13.421 21.306 1.00 18.27 85 LEU A O 1
ATOM 675 N N . GLY A 1 106 ? 11.281 -12.707 22.114 1.00 16.26 86 GLY A N 1
ATOM 676 C CA . GLY A 1 106 ? 10.933 -14.005 22.666 1.00 16.82 86 GLY A CA 1
ATOM 677 C C . GLY A 1 106 ? 11.463 -14.210 24.074 1.00 15.10 86 GLY A C 1
ATOM 678 O O . GLY A 1 106 ? 11.580 -15.346 24.541 1.00 15.81 86 GLY A O 1
ATOM 679 N N . LEU A 1 107 ? 11.783 -13.111 24.751 1.00 13.77 87 LEU A N 1
ATOM 680 C CA . LEU A 1 107 ? 12.313 -13.167 26.111 1.00 12.11 87 LEU A CA 1
ATOM 681 C C . LEU A 1 107 ? 11.209 -12.880 27.117 1.00 12.48 87 LEU A C 1
ATOM 682 O O . LEU A 1 107 ? 10.198 -12.276 26.775 1.00 13.43 87 LEU A O 1
ATOM 687 N N . GLU A 1 108 ? 11.405 -13.300 28.363 1.00 13.49 88 GLU A N 1
ATOM 688 C CA . GLU A 1 108 ? 10.395 -13.059 29.388 1.00 14.04 88 GLU A CA 1
ATOM 689 C C . GLU A 1 108 ? 10.971 -12.578 30.710 1.00 13.98 88 GLU A C 1
ATOM 690 O O . GLU A 1 108 ? 10.287 -12.613 31.735 1.00 12.85 88 GLU A O 1
ATOM 696 N N . TRP A 1 109 ? 12.218 -12.112 30.679 1.00 12.72 89 TRP A N 1
ATOM 697 C CA . TRP A 1 109 ? 12.890 -11.612 31.880 1.00 12.85 89 TRP A CA 1
ATOM 698 C C . TRP A 1 109 ? 13.639 -10.301 31.676 1.00 12.81 89 TRP A C 1
ATOM 699 O O . TRP A 1 109 ? 14.146 -10.019 30.587 1.00 12.35 89 TRP A O 1
ATOM 710 N N . VAL A 1 110 ? 13.709 -9.508 32.740 1.00 10.44 90 VAL A N 1
ATOM 711 C CA . VAL A 1 110 ? 14.445 -8.248 32.717 1.00 10.87 90 VAL A CA 1
ATOM 712 C C . VAL A 1 110 ? 14.939 -7.937 34.125 1.00 12.40 90 VAL A C 1
ATOM 713 O O . VAL A 1 110 ? 14.264 -8.236 35.112 1.00 11.25 90 VAL A O 1
ATOM 717 N N . ILE A 1 111 ? 16.130 -7.358 34.209 1.00 11.60 91 ILE A N 1
ATOM 718 C CA . ILE A 1 111 ? 16.700 -6.971 35.491 1.00 10.95 91 ILE A CA 1
ATOM 719 C C . ILE A 1 111 ? 16.399 -5.485 35.667 1.00 10.84 91 ILE A C 1
ATOM 720 O O . ILE A 1 111 ? 16.663 -4.689 34.771 1.00 11.04 91 ILE A O 1
ATOM 725 N N . LEU A 1 112 ? 15.835 -5.112 36.809 1.00 7.45 92 LEU A N 1
ATOM 726 C CA . LEU A 1 112 ? 15.530 -3.707 37.058 1.00 9.65 92 LEU A CA 1
ATOM 727 C C . LEU A 1 112 ? 16.061 -3.253 38.409 1.00 11.49 92 LEU A C 1
ATOM 728 O O . LEU A 1 112 ? 16.124 -4.033 39.359 1.00 8.93 92 LEU A O 1
ATOM 733 N N . GLY A 1 113 ? 16.461 -1.987 38.477 1.00 9.45 93 GLY A N 1
ATOM 734 C CA . GLY A 1 113 ? 16.977 -1.438 39.714 1.00 10.58 93 GLY A CA 1
ATOM 735 C C . GLY A 1 113 ? 18.381 -1.885 40.077 1.00 9.60 93 GLY A C 1
ATOM 736 O O . GLY A 1 113 ? 18.781 -1.752 41.232 1.00 9.67 93 GLY A O 1
ATOM 737 N N . HIS A 1 114 ? 19.142 -2.397 39.110 1.00 10.14 94 HIS A N 1
ATOM 738 C CA . HIS A 1 114 ? 20.498 -2.836 39.417 1.00 8.26 94 HIS A CA 1
ATOM 739 C C . HIS A 1 114 ? 21.283 -1.672 40.009 1.00 8.80 94 HIS A C 1
ATOM 740 O O . HIS A 1 114 ? 21.090 -0.523 39.620 1.00 8.56 94 HIS A O 1
ATOM 747 N N . SER A 1 115 ? 22.159 -1.985 40.960 1.00 10.29 95 SER A N 1
ATOM 748 C CA . SER A 1 115 ? 22.974 -0.985 41.637 1.00 11.44 95 SER A CA 1
ATOM 749 C C . SER A 1 115 ? 23.653 -0.028 40.668 1.00 10.42 95 SER A C 1
ATOM 750 O O . SER A 1 115 ? 23.713 1.176 40.914 1.00 12.26 95 SER A O 1
ATOM 753 N N . GLU A 1 116 ? 24.169 -0.555 39.564 1.00 10.85 96 GLU A N 1
ATOM 754 C CA . GLU A 1 116 ? 24.831 0.305 38.600 1.00 11.45 96 GLU A CA 1
ATOM 755 C C . GLU A 1 116 ? 23.859 1.318 37.982 1.00 11.57 96 GLU A C 1
ATOM 756 O O . GLU A 1 116 ? 24.242 2.458 37.708 1.00 10.83 96 GLU A O 1
ATOM 762 N N . ARG A 1 117 ? 22.598 0.923 37.793 1.00 11.33 97 ARG A N 1
ATOM 763 C CA . ARG A 1 117 ? 21.607 1.841 37.227 1.00 11.21 97 ARG A CA 1
ATOM 764 C C . ARG A 1 117 ? 21.227 2.927 38.230 1.00 11.87 97 ARG A C 1
ATOM 765 O O . ARG A 1 117 ? 21.053 4.096 37.872 1.00 10.77 97 ARG A O 1
ATOM 773 N N . ARG A 1 118 ? 21.088 2.533 39.491 1.00 11.42 98 ARG A N 1
ATOM 774 C CA . ARG A 1 118 ? 20.713 3.465 40.541 1.00 13.37 98 ARG A CA 1
ATOM 775 C C . ARG A 1 118 ? 21.827 4.428 40.952 1.00 14.89 98 ARG A C 1
ATOM 776 O O . ARG A 1 118 ? 21.585 5.621 41.141 1.00 15.18 98 ARG A O 1
ATOM 784 N N . HIS A 1 119 ? 23.043 3.906 41.083 1.00 14.94 99 HIS A N 1
ATOM 785 C CA . HIS A 1 119 ? 24.162 4.714 41.557 1.00 15.17 99 HIS A CA 1
ATOM 786 C C . HIS A 1 119 ? 25.186 5.242 40.558 1.00 16.56 99 HIS A C 1
ATOM 787 O O . HIS A 1 119 ? 25.961 6.141 40.887 1.00 20.74 99 HIS A O 1
ATOM 794 N N . VAL A 1 120 ? 25.213 4.690 39.354 1.00 15.68 100 VAL A N 1
ATOM 795 C CA . VAL A 1 120 ? 26.140 5.184 38.341 1.00 16.63 100 VAL A CA 1
ATOM 796 C C . VAL A 1 120 ? 25.342 6.044 37.370 1.00 15.61 100 VAL A C 1
ATOM 797 O O . VAL A 1 120 ? 25.804 7.096 36.933 1.00 16.81 100 VAL A O 1
ATOM 801 N N . PHE A 1 121 ? 24.127 5.604 37.055 1.00 14.40 101 PHE A N 1
ATOM 802 C CA . PHE A 1 121 ? 23.294 6.335 36.114 1.00 15.03 101 PHE A CA 1
ATOM 803 C C . PHE A 1 121 ? 22.083 7.047 36.715 1.00 16.42 101 PHE A C 1
ATOM 804 O O . PHE A 1 121 ? 21.160 7.446 36.000 1.00 17.28 101 PHE A O 1
ATOM 812 N N . GLY A 1 122 ? 22.112 7.198 38.037 1.00 15.00 102 GLY A N 1
ATOM 813 C CA . GLY A 1 122 ? 21.079 7.906 38.776 1.00 16.07 102 GLY A CA 1
ATOM 814 C C . GLY A 1 122 ? 19.604 7.579 38.642 1.00 15.95 102 GLY A C 1
ATOM 815 O O . GLY A 1 122 ? 18.765 8.468 38.803 1.00 16.05 102 GLY A O 1
ATOM 816 N N . GLU A 1 123 ? 19.262 6.331 38.354 1.00 13.00 103 GLU A N 1
ATOM 817 C CA . GLU A 1 123 ? 17.853 5.978 38.243 1.00 13.23 103 GLU A CA 1
ATOM 818 C C . GLU A 1 123 ? 17.213 6.028 39.632 1.00 11.21 103 GLU A C 1
ATOM 819 O O . GLU A 1 123 ? 17.704 5.411 40.576 1.00 13.52 103 GLU A O 1
ATOM 825 N N . SER A 1 124 ? 16.118 6.773 39.742 1.00 12.79 104 SER A N 1
ATOM 826 C CA . SER A 1 124 ? 15.411 6.946 41.011 1.00 12.13 104 SER A CA 1
ATOM 827 C C . SER A 1 124 ? 14.496 5.782 41.357 1.00 13.43 104 SER A C 1
ATOM 828 O O . SER A 1 124 ? 14.170 4.958 40.503 1.00 9.98 104 SER A O 1
ATOM 831 N N . ASP A 1 125 ? 14.070 5.730 42.616 1.00 13.44 105 ASP A N 1
ATOM 832 C CA . ASP A 1 125 ? 13.171 4.675 43.065 1.00 15.93 105 ASP A CA 1
ATOM 833 C C . ASP A 1 125 ? 11.866 4.762 42.290 1.00 14.64 105 ASP A C 1
ATOM 834 O O . ASP A 1 125 ? 11.288 3.743 41.917 1.00 14.23 105 ASP A O 1
ATOM 839 N N . ALA A 1 126 ? 11.407 5.990 42.059 1.00 14.47 106 ALA A N 1
ATOM 840 C CA . ALA A 1 12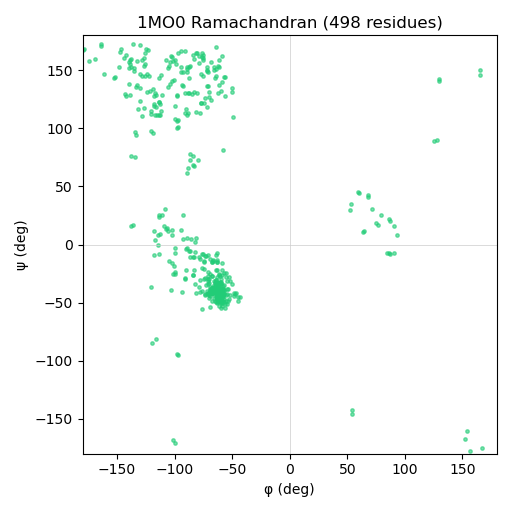6 ? 10.160 6.226 41.339 1.00 14.15 106 ALA A CA 1
ATOM 841 C C . ALA A 1 126 ? 10.245 5.701 39.912 1.00 14.18 106 ALA A C 1
ATOM 842 O O . ALA A 1 126 ? 9.330 5.033 39.429 1.00 12.98 106 ALA A O 1
ATOM 844 N N . LEU A 1 127 ? 11.349 6.005 39.241 1.00 13.47 107 LEU A N 1
ATOM 845 C CA . LEU A 1 127 ? 11.537 5.549 37.872 1.00 13.07 107 LEU A CA 1
ATOM 846 C C . LEU A 1 127 ? 11.566 4.031 37.820 1.00 13.09 107 LEU A C 1
ATOM 847 O O . LEU A 1 127 ? 10.891 3.410 37.000 1.00 12.34 107 LEU A O 1
ATOM 852 N N . ILE A 1 128 ? 12.355 3.434 38.703 1.00 13.19 108 ILE A N 1
ATOM 853 C CA . ILE A 1 128 ? 12.472 1.986 38.745 1.00 12.44 108 ILE A CA 1
ATOM 854 C C . ILE A 1 128 ? 11.135 1.323 39.068 1.00 13.03 108 ILE A C 1
ATOM 855 O O . ILE A 1 128 ? 10.823 0.266 38.526 1.00 13.54 108 ILE A O 1
ATOM 860 N N . ALA A 1 129 ? 10.334 1.948 39.928 1.00 13.13 109 ALA A N 1
ATOM 861 C CA . ALA A 1 129 ? 9.027 1.389 40.266 1.00 14.23 109 ALA A CA 1
ATOM 862 C C . ALA A 1 129 ? 8.106 1.455 39.041 1.00 13.91 109 ALA A C 1
ATOM 863 O O . ALA A 1 129 ? 7.359 0.515 38.763 1.00 13.24 109 ALA A O 1
ATOM 865 N N . GLU A 1 130 ? 8.160 2.569 38.315 1.00 13.28 110 GLU A N 1
ATOM 866 C CA . GLU A 1 130 ? 7.341 2.728 37.114 1.00 13.80 110 GLU A CA 1
ATOM 867 C C . GLU A 1 130 ? 7.738 1.690 36.067 1.00 12.80 110 GLU A C 1
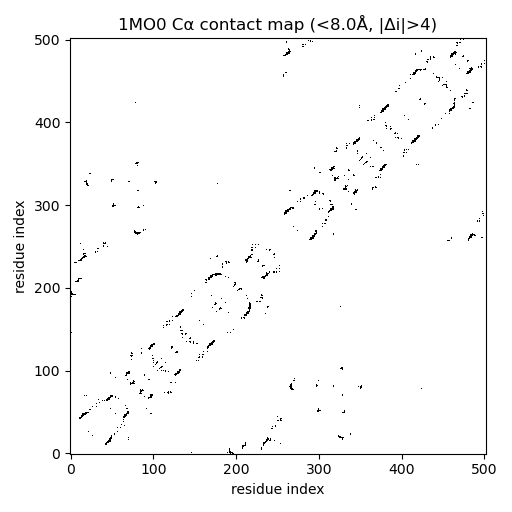ATOM 868 O O . GLU A 1 130 ? 6.881 1.101 35.411 1.00 10.88 110 GLU A O 1
ATOM 874 N N . LYS A 1 131 ? 9.043 1.480 35.908 1.00 11.97 111 LYS A N 1
ATOM 875 C CA . LYS A 1 131 ? 9.541 0.496 34.953 1.00 12.05 111 LYS A CA 1
ATOM 876 C C . LYS A 1 131 ? 9.030 -0.893 35.325 1.00 12.28 111 LYS A C 1
ATOM 877 O O . LYS A 1 131 ? 8.607 -1.661 34.464 1.00 10.44 111 LYS A O 1
ATOM 883 N N . THR A 1 132 ? 9.084 -1.204 36.618 1.00 10.64 112 THR A N 1
ATOM 884 C CA . THR A 1 132 ? 8.643 -2.502 37.124 1.00 11.78 112 THR A CA 1
ATOM 885 C C . THR A 1 132 ? 7.153 -2.723 36.877 1.00 11.22 112 THR A C 1
ATOM 886 O O . THR A 1 132 ? 6.750 -3.780 36.391 1.00 11.61 112 THR A O 1
ATOM 890 N N . VAL A 1 133 ? 6.339 -1.726 37.206 1.00 12.98 113 VAL A N 1
ATOM 891 C CA . VAL A 1 133 ? 4.900 -1.825 36.990 1.00 14.43 113 VAL A CA 1
ATOM 892 C C . VAL A 1 133 ? 4.602 -2.106 35.524 1.00 14.08 113 VAL A C 1
ATOM 893 O O . VAL A 1 133 ? 3.809 -2.989 35.203 1.00 13.83 113 VAL A O 1
ATOM 897 N N . HIS A 1 134 ? 5.251 -1.351 34.640 1.00 13.08 114 HIS A N 1
ATOM 898 C CA . HIS A 1 134 ? 5.055 -1.500 33.198 1.00 13.47 114 HIS A CA 1
ATOM 899 C C . HIS A 1 134 ? 5.545 -2.845 32.664 1.00 12.87 114 HIS A C 1
ATOM 900 O O . HIS A 1 134 ? 4.890 -3.462 31.825 1.00 13.02 114 HIS A O 1
ATOM 907 N N . ALA A 1 135 ? 6.701 -3.298 33.141 1.00 11.79 115 ALA A N 1
ATOM 908 C CA . ALA A 1 135 ? 7.243 -4.577 32.698 1.00 10.53 115 ALA A CA 1
ATOM 909 C C . ALA A 1 135 ? 6.290 -5.701 33.102 1.00 11.49 115 ALA A C 1
ATOM 910 O O . ALA A 1 135 ? 5.984 -6.594 32.314 1.00 11.00 115 ALA A O 1
ATOM 912 N N . LEU A 1 136 ? 5.810 -5.651 34.337 1.00 10.07 116 LEU A N 1
ATOM 913 C CA . LEU A 1 136 ? 4.897 -6.673 34.812 1.00 11.32 116 LEU A CA 1
ATOM 914 C C . LEU A 1 136 ? 3.593 -6.668 34.014 1.00 12.07 116 LEU A C 1
ATOM 915 O O . LEU A 1 136 ? 3.079 -7.734 33.662 1.00 12.60 116 LEU A O 1
ATOM 920 N N . GLU A 1 137 ? 3.060 -5.480 33.729 1.00 13.00 117 GLU A N 1
ATOM 921 C CA . GLU A 1 137 ? 1.823 -5.376 32.951 1.00 13.37 117 GLU A CA 1
ATOM 922 C C . GLU A 1 137 ? 2.035 -6.016 31.586 1.00 15.29 117 GLU A C 1
ATOM 923 O O . GLU A 1 137 ? 1.122 -6.614 31.019 1.00 15.44 117 GLU A O 1
ATOM 929 N N . ALA A 1 138 ? 3.252 -5.890 31.066 1.00 15.09 118 ALA A N 1
ATOM 930 C CA . ALA A 1 138 ? 3.594 -6.439 29.760 1.00 15.95 118 ALA A CA 1
ATOM 931 C C . ALA A 1 138 ? 3.732 -7.959 29.753 1.00 16.94 118 ALA A C 1
ATOM 932 O O . ALA A 1 138 ? 3.851 -8.570 28.690 1.00 18.71 118 ALA A O 1
ATOM 934 N N . GLY A 1 139 ? 3.734 -8.566 30.933 1.00 16.67 119 GLY A N 1
ATOM 935 C CA . GLY A 1 139 ? 3.850 -10.011 31.011 1.00 17.66 119 GLY A CA 1
ATOM 936 C C . GLY A 1 139 ? 5.266 -10.533 31.166 1.00 19.15 119 GLY A C 1
ATOM 937 O O . GLY A 1 139 ? 5.492 -11.740 31.086 1.00 20.97 119 GLY A O 1
ATOM 938 N N . ILE A 1 140 ? 6.226 -9.637 31.374 1.00 17.69 120 ILE A N 1
ATOM 939 C CA . ILE A 1 140 ? 7.612 -10.054 31.554 1.00 18.41 120 ILE A CA 1
ATOM 940 C C . ILE A 1 140 ? 7.886 -10.188 33.051 1.00 16.63 120 ILE A C 1
ATOM 941 O O . ILE A 1 140 ? 7.233 -9.534 33.865 1.00 18.55 120 ILE A O 1
ATOM 946 N N . LYS A 1 141 ? 8.837 -11.043 33.409 1.00 14.86 121 LYS A N 1
ATOM 947 C CA . LYS A 1 141 ? 9.181 -11.250 34.813 1.00 13.00 121 LYS A CA 1
ATOM 948 C C . LYS A 1 141 ? 10.350 -10.347 35.175 1.00 13.08 121 LYS A C 1
ATOM 949 O O . LYS A 1 141 ? 11.210 -10.057 34.337 1.00 12.69 121 LYS A O 1
ATOM 955 N N . VAL A 1 142 ? 10.383 -9.913 36.430 1.00 11.34 122 VAL A N 1
ATOM 956 C CA . VAL A 1 142 ? 11.407 -8.981 36.876 1.00 10.22 122 VAL A CA 1
ATOM 957 C C . VAL A 1 142 ? 12.308 -9.415 38.025 1.00 11.47 122 VAL A C 1
ATOM 958 O O . VAL A 1 142 ? 11.833 -9.912 39.046 1.00 10.87 122 VAL A O 1
ATOM 962 N N . VAL A 1 143 ? 13.613 -9.229 37.838 1.00 8.89 123 VAL A N 1
ATOM 963 C CA . VAL A 1 143 ? 14.590 -9.487 38.890 1.00 10.15 123 VAL A CA 1
ATOM 964 C C . VAL A 1 143 ? 14.766 -8.062 39.431 1.00 11.12 123 VAL A C 1
ATOM 965 O O . VAL A 1 143 ? 15.441 -7.229 38.828 1.00 10.11 123 VAL A O 1
ATOM 969 N N . PHE A 1 144 ? 14.109 -7.790 40.552 1.00 8.63 124 PHE A N 1
ATOM 970 C CA . PHE A 1 144 ? 14.109 -6.479 41.200 1.00 11.51 124 PHE A CA 1
ATOM 971 C C . PHE A 1 144 ? 15.267 -6.353 42.192 1.00 12.49 124 PHE A C 1
ATOM 972 O O . PHE A 1 144 ? 15.261 -6.998 43.235 1.00 10.03 124 PHE A O 1
ATOM 980 N N . CYS A 1 145 ? 16.244 -5.506 41.876 1.00 11.02 125 CYS A N 1
ATOM 981 C CA . CYS A 1 145 ? 17.414 -5.351 42.736 1.00 11.12 125 CYS A CA 1
ATOM 982 C C . CYS A 1 145 ? 17.343 -4.243 43.783 1.00 10.94 125 CYS A C 1
ATOM 983 O O . CYS A 1 145 ? 16.911 -3.122 43.498 1.00 10.15 125 CYS A O 1
ATOM 986 N N . ILE A 1 146 ? 17.786 -4.572 44.997 1.00 10.51 126 ILE A N 1
ATOM 987 C CA . ILE A 1 146 ? 17.826 -3.631 46.116 1.00 8.82 126 ILE A CA 1
ATOM 988 C C . ILE A 1 146 ? 19.146 -3.825 46.858 1.00 9.08 126 ILE A C 1
ATOM 989 O O . ILE A 1 146 ? 19.778 -4.871 46.741 1.00 11.40 126 ILE A O 1
ATOM 994 N N . GLY A 1 147 ? 19.560 -2.824 47.627 1.00 10.53 127 GLY A N 1
ATOM 995 C CA . GLY A 1 147 ? 20.805 -2.952 48.365 1.00 10.89 127 GLY A CA 1
ATOM 996 C C . GLY A 1 147 ? 21.316 -1.631 48.896 1.00 11.12 127 GLY A C 1
ATOM 997 O O . GLY A 1 147 ? 21.098 -0.577 48.289 1.00 11.32 127 GLY A O 1
ATOM 998 N N . GLU A 1 148 ? 22.021 -1.694 50.022 1.00 11.07 128 GLU A N 1
ATOM 999 C CA . GLU A 1 148 ? 22.549 -0.498 50.656 1.00 11.58 128 GLU A CA 1
ATOM 1000 C C . GLU A 1 148 ? 24.048 -0.324 50.444 1.00 13.83 128 GLU A C 1
ATOM 1001 O O . GLU A 1 148 ? 24.769 -1.286 50.169 1.00 13.67 128 GLU A O 1
ATOM 1007 N N . LYS A 1 149 ? 24.504 0.920 50.556 1.00 14.26 129 LYS A N 1
ATOM 1008 C CA . LYS A 1 149 ? 25.919 1.233 50.420 1.00 14.93 129 LYS A CA 1
ATOM 1009 C C . LYS A 1 149 ? 26.588 0.964 51.768 1.00 15.18 129 LYS A C 1
ATOM 1010 O O . LYS A 1 149 ? 25.922 0.931 52.803 1.00 14.01 129 LYS A O 1
ATOM 1016 N N . LEU A 1 150 ? 27.902 0.781 51.751 1.00 14.31 130 LEU A N 1
ATOM 1017 C CA . LEU A 1 150 ? 28.652 0.497 52.967 1.00 16.93 130 LEU A CA 1
ATOM 1018 C C . LEU A 1 150 ? 28.400 1.519 54.075 1.00 16.15 130 LEU A C 1
ATOM 1019 O O . LEU A 1 150 ? 28.159 1.149 55.225 1.00 14.14 130 LEU A O 1
ATOM 1024 N N . GLU A 1 151 ? 28.443 2.800 53.727 1.00 17.82 131 GLU A N 1
ATOM 1025 C CA . GLU A 1 151 ? 28.231 3.858 54.710 1.00 19.04 131 GLU A CA 1
ATOM 1026 C C . GLU A 1 151 ? 26.837 3.803 55.323 1.00 18.72 131 GLU A C 1
ATOM 1027 O O . GLU A 1 151 ? 26.650 4.144 56.493 1.00 18.19 131 GLU A O 1
ATOM 1033 N N . GLU A 1 152 ? 25.860 3.373 54.529 1.00 16.18 132 GLU A N 1
ATOM 1034 C CA . GLU A 1 152 ? 24.483 3.282 54.996 1.00 15.86 132 GLU A CA 1
ATOM 1035 C C . GLU A 1 152 ? 24.325 2.135 55.989 1.00 16.16 132 GLU A C 1
ATOM 1036 O O . GLU A 1 152 ? 23.656 2.282 57.013 1.00 16.43 132 GLU A O 1
ATOM 1042 N N . ARG A 1 153 ? 24.953 0.999 55.699 1.00 15.35 133 ARG A N 1
ATOM 1043 C CA . ARG A 1 153 ? 24.880 -0.140 56.610 1.00 15.85 133 ARG A CA 1
ATOM 1044 C C . ARG A 1 153 ? 25.564 0.216 57.928 1.00 17.55 133 ARG A C 1
ATOM 1045 O O . ARG A 1 153 ? 25.086 -0.143 59.006 1.00 17.08 133 ARG A O 1
ATOM 1053 N N . GLU A 1 154 ? 26.680 0.930 57.836 1.00 17.68 134 GLU A N 1
ATOM 1054 C CA . GLU A 1 154 ? 27.418 1.319 59.032 1.00 19.95 134 GLU A CA 1
ATOM 1055 C C . GLU A 1 154 ? 26.628 2.322 59.865 1.00 19.49 134 GLU A C 1
ATOM 1056 O O . GLU A 1 154 ? 26.795 2.395 61.082 1.00 18.90 134 GLU A O 1
ATOM 1062 N N . ALA A 1 155 ? 25.758 3.084 59.208 1.00 17.98 135 ALA A N 1
ATOM 1063 C CA . ALA A 1 155 ? 24.929 4.064 59.903 1.00 17.80 135 ALA A CA 1
ATOM 1064 C C . ALA A 1 155 ? 23.673 3.365 60.415 1.00 17.84 135 ALA A C 1
ATOM 1065 O O . ALA A 1 155 ? 22.763 4.001 60.955 1.00 17.38 135 ALA A O 1
ATOM 1067 N N . GLY A 1 156 ? 23.634 2.048 60.230 1.00 17.17 136 GLY A N 1
ATOM 1068 C CA . GLY A 1 156 ? 22.501 1.256 60.670 1.00 17.75 136 GLY A CA 1
ATOM 1069 C C . GLY A 1 156 ? 21.242 1.458 59.847 1.00 16.89 136 GLY A C 1
ATOM 1070 O O . GLY A 1 156 ? 20.137 1.328 60.364 1.00 18.60 136 GLY A O 1
ATOM 1071 N N . HIS A 1 157 ? 21.394 1.756 58.562 1.00 16.99 137 HIS A N 1
ATOM 1072 C CA . HIS A 1 157 ? 20.223 1.979 57.721 1.00 14.77 137 HIS A CA 1
ATOM 1073 C C . HIS A 1 157 ? 20.004 0.949 56.617 1.00 14.84 137 HIS A C 1
ATOM 1074 O O . HIS A 1 157 ? 19.347 1.244 55.619 1.00 12.43 137 HIS A O 1
ATOM 1081 N N . THR A 1 158 ? 20.546 -0.253 56.785 1.00 13.24 138 THR A N 1
ATOM 1082 C CA . THR A 1 158 ? 20.353 -1.305 55.788 1.00 13.51 138 THR A CA 1
ATOM 1083 C C . THR A 1 158 ? 18.852 -1.526 55.567 1.00 14.12 138 THR A C 1
ATOM 1084 O O . THR A 1 158 ? 18.373 -1.550 54.429 1.00 14.24 138 THR A O 1
ATOM 1088 N N . LYS A 1 159 ? 18.109 -1.668 56.660 1.00 12.34 139 LYS A N 1
ATOM 1089 C CA . LYS A 1 159 ? 16.665 -1.886 56.575 1.00 14.02 139 LYS A CA 1
ATOM 1090 C C . LYS A 1 159 ? 15.940 -0.702 55.949 1.00 12.84 139 LYS A C 1
ATOM 1091 O O . LYS A 1 159 ? 14.992 -0.878 55.188 1.00 12.95 139 LYS A O 1
ATOM 1097 N N . ASP A 1 160 ? 16.388 0.505 56.278 1.00 14.10 140 ASP A N 1
ATOM 1098 C CA . ASP A 1 160 ? 15.766 1.718 55.762 1.00 13.23 140 ASP A CA 1
ATOM 1099 C C . ASP A 1 160 ? 15.915 1.858 54.254 1.00 13.79 140 ASP A C 1
ATOM 1100 O O . ASP A 1 160 ? 14.991 2.310 53.571 1.00 12.43 140 ASP A O 1
ATOM 1105 N N . VAL A 1 161 ? 17.080 1.480 53.738 1.00 12.97 141 VAL A N 1
ATOM 1106 C CA . VAL A 1 161 ? 17.321 1.553 52.299 1.00 13.44 141 VAL A CA 1
ATOM 1107 C C . VAL A 1 161 ? 16.466 0.506 51.585 1.00 12.91 141 VAL A C 1
ATOM 1108 O O . VAL A 1 161 ? 15.709 0.830 50.672 1.00 11.76 141 VAL A O 1
ATOM 1112 N N . ASN A 1 162 ? 16.580 -0.749 52.010 1.00 13.83 142 ASN A N 1
ATOM 1113 C CA . ASN A 1 162 ? 15.806 -1.820 51.392 1.00 14.08 142 ASN A CA 1
ATOM 1114 C C . ASN A 1 162 ? 14.306 -1.570 51.496 1.00 14.91 142 ASN A C 1
ATOM 1115 O O . ASN A 1 162 ? 13.565 -1.828 50.551 1.00 12.98 142 ASN A O 1
ATOM 1120 N N . PHE A 1 163 ? 13.856 -1.060 52.638 1.00 14.23 143 PHE A N 1
ATOM 1121 C CA . PHE A 1 163 ? 12.436 -0.774 52.815 1.00 16.09 143 PHE A CA 1
ATOM 1122 C C . PHE A 1 163 ? 11.954 0.237 51.780 1.00 15.90 143 PHE A C 1
ATOM 1123 O O . PHE A 1 163 ? 10.936 0.024 51.120 1.00 15.45 143 PHE A O 1
ATOM 1131 N N . ARG A 1 164 ? 12.692 1.334 51.634 1.00 14.13 144 ARG A N 1
ATOM 1132 C CA . ARG A 1 164 ? 12.311 2.375 50.691 1.00 13.76 144 ARG A CA 1
ATOM 1133 C C . ARG A 1 164 ? 12.249 1.861 49.254 1.00 13.61 144 ARG A C 1
ATOM 1134 O O . ARG A 1 164 ? 11.288 2.120 48.533 1.00 13.32 144 ARG A O 1
ATOM 1142 N N . GLN A 1 165 ? 13.273 1.124 48.844 1.00 13.07 145 GLN A N 1
ATOM 1143 C CA . GLN A 1 165 ? 13.322 0.614 47.480 1.00 11.08 145 GLN A CA 1
ATOM 1144 C C . GLN A 1 165 ? 12.182 -0.355 47.173 1.00 12.14 145 GLN A C 1
ATOM 1145 O O . GLN A 1 165 ? 11.644 -0.354 46.062 1.00 10.65 145 GLN A O 1
ATOM 1151 N N . LEU A 1 166 ? 11.809 -1.166 48.159 1.00 10.63 146 LEU A N 1
ATOM 1152 C CA . LEU A 1 166 ? 10.717 -2.123 47.996 1.00 10.94 146 LEU A CA 1
ATOM 1153 C C . LEU A 1 166 ? 9.370 -1.420 48.112 1.00 11.28 146 LEU A C 1
ATOM 1154 O O . LEU A 1 166 ? 8.438 -1.721 47.371 1.00 9.73 146 LEU A O 1
ATOM 1159 N N . GLN A 1 167 ? 9.266 -0.489 49.053 1.00 12.18 147 GLN A N 1
ATOM 1160 C CA . GLN A 1 167 ? 8.019 0.243 49.245 1.00 13.89 147 GLN A CA 1
ATOM 1161 C C . GLN A 1 167 ? 7.656 1.012 47.979 1.00 12.99 147 GLN A C 1
ATOM 1162 O O . GLN A 1 167 ? 6.482 1.262 47.711 1.00 13.48 147 GLN A O 1
ATOM 1168 N N . ALA A 1 168 ? 8.666 1.374 47.192 1.00 13.63 148 ALA A N 1
ATOM 1169 C CA . ALA A 1 168 ? 8.427 2.107 45.955 1.00 13.18 148 ALA A CA 1
ATOM 1170 C C . ALA A 1 168 ? 7.511 1.327 45.013 1.00 15.02 148 ALA A C 1
ATOM 1171 O O . ALA A 1 168 ? 6.680 1.922 44.324 1.00 14.72 148 ALA A O 1
ATOM 1173 N N . ILE A 1 169 ? 7.658 0.003 44.964 1.00 15.22 149 ILE A N 1
ATOM 1174 C CA . ILE A 1 169 ? 6.793 -0.785 44.089 1.00 15.34 149 ILE A CA 1
ATOM 1175 C C . ILE A 1 169 ? 5.525 -1.248 44.794 1.00 16.02 149 ILE A C 1
ATOM 1176 O O . ILE A 1 169 ? 4.526 -1.559 44.141 1.00 16.56 149 ILE A O 1
ATOM 1181 N N . VAL A 1 170 ? 5.553 -1.298 46.123 1.00 15.25 150 VAL A N 1
ATOM 1182 C CA . VAL A 1 170 ? 4.354 -1.667 46.860 1.00 17.15 150 VAL A CA 1
ATOM 1183 C C . VAL A 1 170 ? 3.366 -0.519 46.636 1.00 19.29 150 VAL A C 1
ATOM 1184 O O . VAL A 1 170 ? 2.181 -0.747 46.395 1.00 19.36 150 VAL A O 1
ATOM 1188 N N . ASP A 1 171 ? 3.870 0.715 46.691 1.00 19.00 151 ASP A N 1
ATOM 1189 C CA . ASP A 1 171 ? 3.029 1.896 46.496 1.00 20.48 151 ASP A CA 1
ATOM 1190 C C . ASP A 1 171 ? 2.418 1.957 45.100 1.00 21.77 151 ASP A C 1
ATOM 1191 O O . ASP A 1 171 ? 1.410 2.632 44.888 1.00 21.56 151 ASP A O 1
ATOM 1196 N N . LYS A 1 172 ? 3.037 1.264 44.149 1.00 21.67 152 LYS A N 1
ATOM 1197 C CA . LYS A 1 172 ? 2.535 1.231 42.782 1.00 23.83 152 LYS A CA 1
ATOM 1198 C C . LYS A 1 172 ? 1.518 0.106 42.630 1.00 23.77 152 LYS A C 1
ATOM 1199 O O . LYS A 1 172 ? 0.899 -0.048 41.578 1.00 24.94 152 LYS A O 1
ATOM 1205 N N . GLY A 1 173 ? 1.360 -0.680 43.691 1.00 23.42 153 GLY A N 1
ATOM 1206 C CA . GLY A 1 173 ? 0.407 -1.776 43.681 1.00 22.50 153 GLY A CA 1
ATOM 1207 C C . GLY A 1 173 ? 0.739 -2.932 42.756 1.00 22.22 153 GLY A C 1
ATOM 1208 O O . GLY A 1 173 ? -0.146 -3.476 42.094 1.00 21.68 153 GLY A O 1
ATOM 1209 N N . VAL A 1 174 ? 2.010 -3.316 42.702 1.00 21.25 154 VAL A N 1
ATOM 1210 C CA . VAL A 1 174 ? 2.422 -4.428 41.853 1.00 19.85 154 VAL A CA 1
ATOM 1211 C C . VAL A 1 174 ? 2.000 -5.751 42.484 1.00 20.50 154 VAL A C 1
ATOM 1212 O O . VAL A 1 174 ? 1.740 -5.817 43.688 1.00 20.44 154 VAL A O 1
ATOM 1216 N N . SER A 1 175 ? 1.908 -6.793 41.664 1.00 19.87 155 SER A N 1
ATOM 1217 C CA . SER A 1 175 ? 1.590 -8.127 42.164 1.00 20.71 155 SER A CA 1
ATOM 1218 C C . SER A 1 175 ? 2.989 -8.735 42.277 1.00 18.99 155 SER A C 1
ATOM 1219 O O . SER A 1 175 ? 3.936 -8.192 41.702 1.00 18.68 155 SER A O 1
ATOM 1222 N N . TRP A 1 176 ? 3.135 -9.846 42.991 1.00 16.49 156 TRP A N 1
ATOM 1223 C CA . TRP A 1 176 ? 4.466 -10.423 43.179 1.00 15.47 156 TRP A CA 1
ATOM 1224 C C . TRP A 1 176 ? 4.775 -11.785 42.561 1.00 14.16 156 TRP A C 1
ATOM 1225 O O . TRP A 1 176 ? 5.899 -12.275 42.683 1.00 12.20 156 TRP A O 1
ATOM 1236 N N . GLU A 1 177 ? 3.808 -12.397 41.889 1.00 15.42 157 GLU A N 1
ATOM 1237 C CA . GLU A 1 177 ? 4.047 -13.712 41.304 1.00 15.97 157 GLU A CA 1
ATOM 1238 C C . GLU A 1 177 ? 5.229 -13.743 40.338 1.00 15.26 157 GLU A C 1
ATOM 1239 O O . GLU A 1 177 ? 5.943 -14.741 40.261 1.00 15.86 157 GLU A O 1
ATOM 1245 N N . ASN A 1 178 ? 5.442 -12.655 39.608 1.00 13.74 158 ASN A N 1
ATOM 1246 C CA . ASN A 1 178 ? 6.534 -12.612 38.639 1.00 12.72 158 ASN A CA 1
ATOM 1247 C C . ASN A 1 178 ? 7.713 -11.730 39.024 1.00 13.12 158 ASN A C 1
ATOM 1248 O O . ASN A 1 178 ? 8.389 -11.169 38.158 1.00 13.17 158 ASN A O 1
ATOM 1253 N N . ILE A 1 179 ? 7.956 -11.614 40.323 1.00 11.69 159 ILE A N 1
ATOM 1254 C CA . ILE A 1 179 ? 9.076 -10.828 40.822 1.00 10.46 159 ILE A CA 1
ATOM 1255 C C . ILE A 1 179 ? 10.044 -11.705 41.606 1.00 10.78 159 ILE A C 1
ATOM 1256 O O . ILE A 1 179 ? 9.630 -12.522 42.429 1.00 12.60 159 ILE A O 1
ATOM 1261 N N . VAL A 1 180 ? 11.330 -11.545 41.317 1.00 9.83 160 VAL A N 1
ATOM 1262 C CA . VAL A 1 180 ? 12.386 -12.239 42.043 1.00 10.18 160 VAL A CA 1
ATOM 1263 C C . VAL A 1 180 ? 13.157 -11.076 42.655 1.00 10.15 160 VAL A C 1
ATOM 1264 O O . VAL A 1 180 ? 13.622 -10.194 41.942 1.00 10.54 160 VAL A O 1
ATOM 1268 N N . ILE A 1 181 ? 13.256 -11.049 43.976 1.00 7.72 161 ILE A N 1
ATOM 1269 C CA . ILE A 1 181 ? 13.974 -9.976 44.643 1.00 7.69 161 ILE A CA 1
ATOM 1270 C C . ILE A 1 181 ? 15.440 -10.351 44.750 1.00 9.58 161 ILE A C 1
ATOM 1271 O O . ILE A 1 181 ? 15.771 -11.454 45.175 1.00 11.32 161 ILE A O 1
ATOM 1276 N N . ALA A 1 182 ? 16.315 -9.438 44.344 1.00 11.24 162 ALA A N 1
ATOM 1277 C CA . ALA A 1 182 ? 17.745 -9.681 44.428 1.00 10.40 162 ALA A CA 1
ATOM 1278 C C . ALA A 1 182 ? 18.361 -8.700 45.411 1.00 10.61 162 ALA A C 1
ATOM 1279 O O . ALA A 1 182 ? 18.397 -7.496 45.156 1.00 11.02 162 ALA A O 1
ATOM 1281 N N . TYR A 1 183 ? 18.817 -9.206 46.551 1.00 9.42 163 TYR A N 1
ATOM 1282 C CA . TYR A 1 183 ? 19.458 -8.345 47.525 1.00 10.14 163 TYR A CA 1
ATOM 1283 C C . TYR A 1 183 ? 20.937 -8.339 47.183 1.00 10.28 163 TYR A C 1
ATOM 1284 O O . TYR A 1 183 ? 21.606 -9.378 47.239 1.00 9.90 163 TYR A O 1
ATOM 1293 N N . GLU A 1 184 ? 21.443 -7.171 46.813 1.00 10.97 164 GLU A N 1
ATOM 1294 C CA . GLU A 1 184 ? 22.846 -7.051 46.464 1.00 11.99 164 GLU A CA 1
ATOM 1295 C C . GLU A 1 184 ? 23.475 -5.835 47.124 1.00 12.10 164 GLU A C 1
ATOM 1296 O O . GLU A 1 184 ? 23.360 -4.725 46.615 1.00 12.68 164 GLU A O 1
ATOM 1307 N N . PRO A 1 185 ? 24.143 -6.033 48.275 1.00 12.03 165 PRO A N 1
ATOM 1308 C CA . PRO A 1 185 ? 24.789 -4.924 48.989 1.00 11.68 165 PRO A CA 1
ATOM 1309 C C . PRO A 1 185 ? 25.751 -4.265 48.010 1.00 12.52 165 PRO A C 1
ATOM 1310 O O . PRO A 1 185 ? 26.576 -4.947 47.402 1.00 12.09 165 PRO A O 1
ATOM 1314 N N . VAL A 1 186 ? 25.651 -2.951 47.851 1.00 11.36 166 VAL A N 1
ATOM 1315 C CA . VAL A 1 186 ? 26.524 -2.251 46.913 1.00 12.61 166 VAL A CA 1
ATOM 1316 C C . VAL A 1 186 ? 27.992 -2.543 47.189 1.00 13.10 166 VAL A C 1
ATOM 1317 O O . VAL A 1 186 ? 28.791 -2.708 46.258 1.00 13.75 166 VAL A O 1
ATOM 1321 N N . TRP A 1 187 ? 28.341 -2.627 48.468 1.00 13.01 167 TRP A N 1
ATOM 1322 C CA . TRP A 1 187 ? 29.723 -2.878 48.859 1.00 12.84 167 TRP A CA 1
ATOM 1323 C C . TRP A 1 187 ? 30.263 -4.258 48.490 1.00 14.09 167 TRP A C 1
ATOM 1324 O O . TRP A 1 187 ? 31.474 -4.478 48.537 1.00 14.28 167 TRP A O 1
ATOM 1335 N N . ALA A 1 188 ? 29.378 -5.179 48.118 1.00 13.05 168 ALA A N 1
ATOM 1336 C CA . ALA A 1 188 ? 29.797 -6.531 47.762 1.00 11.69 168 ALA A CA 1
ATOM 1337 C C . ALA A 1 188 ? 29.897 -6.740 46.256 1.00 12.22 168 ALA A C 1
ATOM 1338 O O . ALA A 1 188 ? 30.367 -7.780 45.798 1.00 14.11 168 ALA A O 1
ATOM 1340 N N . ILE A 1 189 ? 29.466 -5.748 45.485 1.00 11.55 169 ILE A N 1
ATOM 1341 C CA . ILE A 1 189 ? 29.493 -5.869 44.030 1.00 11.51 169 ILE A CA 1
ATOM 1342 C C . ILE A 1 189 ? 30.876 -5.666 43.407 1.00 12.68 169 ILE A C 1
ATOM 1343 O O . ILE A 1 189 ? 31.434 -4.569 43.455 1.00 13.16 169 ILE A O 1
ATOM 1348 N N . GLY A 1 190 ? 31.416 -6.743 42.836 1.00 12.75 170 GLY A N 1
ATOM 1349 C CA . GLY A 1 190 ? 32.710 -6.710 42.171 1.00 14.70 170 GLY A CA 1
ATOM 1350 C C . GLY A 1 190 ? 33.929 -6.415 43.024 1.00 15.40 170 GLY A C 1
ATOM 1351 O O . GLY A 1 190 ? 35.016 -6.177 42.491 1.00 16.98 170 GLY A O 1
ATOM 1352 N N . THR A 1 191 ? 33.758 -6.454 44.341 1.00 13.95 171 THR A N 1
ATOM 1353 C CA . THR A 1 191 ? 34.849 -6.162 45.271 1.00 14.26 171 THR A CA 1
ATOM 1354 C C . THR A 1 191 ? 35.439 -7.385 45.961 1.00 12.90 171 THR A C 1
ATOM 1355 O O . THR A 1 191 ? 36.507 -7.298 46.569 1.00 15.00 171 THR A O 1
ATOM 1359 N N . GLY A 1 192 ? 34.737 -8.510 45.887 1.00 11.78 172 GLY A N 1
ATOM 1360 C CA . GLY A 1 192 ? 35.205 -9.715 46.545 1.00 12.75 172 GLY A CA 1
ATOM 1361 C C . GLY A 1 192 ? 34.755 -9.691 47.995 1.00 11.92 172 GLY A C 1
ATOM 1362 O O . GLY A 1 192 ? 34.908 -10.665 48.730 1.00 12.64 172 GLY A O 1
ATOM 1363 N N . LYS A 1 193 ? 34.188 -8.562 48.405 1.00 12.72 173 LYS A N 1
ATOM 1364 C CA . LYS A 1 193 ? 33.710 -8.400 49.770 1.00 11.67 173 LYS A CA 1
ATOM 1365 C C . LYS A 1 193 ? 32.311 -8.992 49.910 1.00 14.71 173 LYS A C 1
ATOM 1366 O O . LYS A 1 193 ? 31.327 -8.276 50.115 1.00 14.54 173 LYS A O 1
ATOM 1372 N N . THR A 1 194 ? 32.239 -10.313 49.797 1.00 13.71 174 THR A N 1
ATOM 1373 C CA . THR A 1 194 ? 30.983 -11.044 49.887 1.00 14.07 174 THR A CA 1
ATOM 1374 C C . THR A 1 194 ? 30.341 -10.933 51.268 1.00 14.59 174 THR A C 1
ATOM 1375 O O . THR A 1 194 ? 31.033 -10.905 52.284 1.00 16.07 174 THR A O 1
ATOM 1379 N N . ALA A 1 195 ? 29.016 -10.854 51.304 1.00 15.66 175 ALA A N 1
ATOM 1380 C CA . ALA A 1 195 ? 28.317 -10.806 52.579 1.00 14.99 175 ALA A CA 1
ATOM 1381 C C . ALA A 1 195 ? 28.450 -12.212 53.158 1.00 15.52 175 ALA A C 1
ATOM 1382 O O . ALA A 1 195 ? 28.528 -13.187 52.408 1.00 15.76 175 ALA A O 1
ATOM 1384 N N . SER A 1 196 ? 28.491 -12.325 54.482 1.00 14.75 176 SER A N 1
ATOM 1385 C CA . SER A 1 196 ? 28.596 -13.636 55.107 1.00 14.38 176 SER A CA 1
ATOM 1386 C C . SER A 1 196 ? 27.225 -14.291 54.995 1.00 14.41 176 SER A C 1
ATOM 1387 O O . SER A 1 196 ? 26.221 -13.605 54.775 1.00 12.42 176 SER A O 1
ATOM 1390 N N . GLY A 1 197 ? 27.184 -15.611 55.138 1.00 13.00 177 GLY A N 1
ATOM 1391 C CA . GLY A 1 197 ? 25.920 -16.316 55.063 1.00 15.10 177 GLY A CA 1
ATOM 1392 C C . GLY A 1 197 ? 24.962 -15.751 56.094 1.00 14.99 177 GLY A C 1
ATOM 1393 O O . G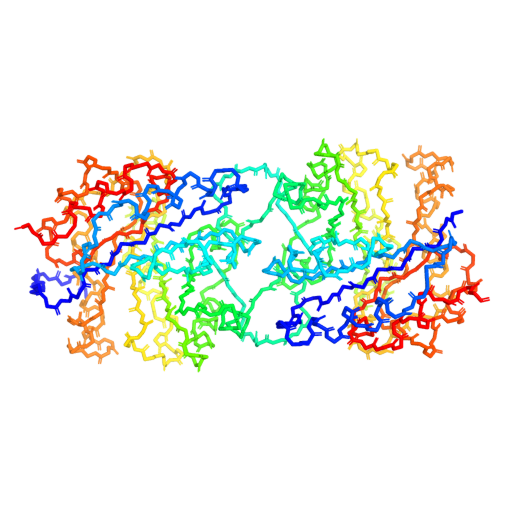LY A 1 197 ? 23.768 -15.596 55.835 1.00 13.80 177 GLY A O 1
ATOM 1394 N N . GLU A 1 198 ? 25.499 -15.432 57.267 1.00 16.52 178 GLU A N 1
ATOM 1395 C CA . GLU A 1 198 ? 24.705 -14.869 58.351 1.00 18.07 178 GLU A CA 1
ATOM 1396 C C . GLU A 1 198 ? 24.125 -13.508 57.953 1.00 16.67 178 GLU A C 1
ATOM 1397 O O . GLU A 1 198 ? 22.926 -13.273 58.102 1.00 16.69 178 GLU A O 1
ATOM 1403 N N . GLN A 1 199 ? 24.973 -12.615 57.447 1.00 14.51 179 GLN A N 1
ATOM 1404 C CA . GLN A 1 199 ? 24.514 -11.288 57.032 1.00 14.32 179 GLN A CA 1
ATOM 1405 C C . GLN A 1 199 ? 23.416 -11.366 55.970 1.00 13.19 179 GLN A C 1
ATOM 1406 O O . GLN A 1 199 ? 22.434 -10.624 56.031 1.00 13.16 179 GLN A O 1
ATOM 1412 N N . ALA A 1 200 ? 23.591 -12.251 54.994 1.00 14.43 180 ALA A N 1
ATOM 1413 C CA . ALA A 1 200 ? 22.611 -12.405 53.922 1.00 12.32 180 ALA A CA 1
ATOM 1414 C C . ALA A 1 200 ? 21.312 -12.989 54.457 1.00 14.11 180 ALA A C 1
ATOM 1415 O O . ALA A 1 200 ? 20.228 -12.476 54.178 1.00 12.40 180 ALA A O 1
ATOM 1417 N N . GLN A 1 201 ? 21.424 -14.063 55.232 1.00 12.84 181 GLN A N 1
ATOM 1418 C CA . GLN A 1 201 ? 20.245 -14.707 55.797 1.00 15.26 181 GLN A CA 1
ATOM 1419 C C . GLN A 1 201 ? 19.411 -13.714 56.597 1.00 14.59 181 GLN A C 1
ATOM 1420 O O . GLN A 1 201 ? 18.191 -13.694 56.475 1.00 14.17 181 GLN A O 1
ATOM 1426 N N . GLU A 1 202 ? 20.058 -12.880 57.405 1.00 15.10 182 GLU A N 1
ATOM 1427 C CA . GLU A 1 202 ? 19.297 -11.924 58.198 1.00 17.01 182 GLU A CA 1
ATOM 1428 C C . GLU A 1 202 ? 18.571 -10.897 57.331 1.00 14.21 182 GLU A C 1
ATOM 1429 O O . GLU A 1 202 ? 17.442 -10.531 57.630 1.00 14.35 182 GLU A O 1
ATOM 1435 N N . VAL A 1 203 ? 19.195 -10.435 56.252 1.00 12.57 183 VAL A N 1
ATOM 1436 C CA . VAL A 1 203 ? 18.520 -9.469 55.393 1.00 10.62 183 VAL A CA 1
ATOM 1437 C C . VAL A 1 203 ? 17.354 -10.136 54.655 1.00 11.34 183 VAL A C 1
ATOM 1438 O O . VAL A 1 203 ? 16.272 -9.554 54.538 1.00 12.06 183 VAL A O 1
ATOM 1442 N N . HIS A 1 204 ? 17.565 -11.355 54.167 1.00 11.31 184 HIS A N 1
ATOM 1443 C CA . HIS A 1 204 ? 16.500 -12.065 53.465 1.00 11.47 184 HIS A CA 1
ATOM 1444 C C . HIS A 1 204 ? 15.320 -12.341 54.400 1.00 12.72 184 HIS A C 1
ATOM 1445 O O . HIS A 1 204 ? 14.165 -12.279 53.977 1.00 12.99 184 HIS A O 1
ATOM 1452 N N . GLU A 1 205 ? 15.600 -12.647 55.667 1.00 12.21 185 GLU A N 1
ATOM 1453 C CA . GLU A 1 205 ? 14.513 -12.893 56.612 1.00 12.58 185 GLU A CA 1
ATOM 1454 C C . GLU A 1 205 ? 13.737 -11.594 56.800 1.00 11.80 185 GLU A C 1
ATOM 1455 O O . GLU A 1 205 ? 12.507 -11.593 56.879 1.00 12.61 185 GLU A O 1
ATOM 1461 N N . TRP A 1 206 ? 14.464 -10.483 56.866 1.00 11.92 186 TRP A N 1
ATOM 1462 C CA . TRP A 1 206 ? 13.828 -9.183 57.029 1.00 13.85 186 TRP A CA 1
ATOM 1463 C C . TRP A 1 206 ? 12.944 -8.897 55.816 1.00 12.78 186 TRP A C 1
ATOM 1464 O O . TRP A 1 206 ? 11.817 -8.425 55.956 1.00 13.15 186 TRP A O 1
ATOM 1475 N N . ILE A 1 207 ? 13.456 -9.182 54.623 1.00 13.22 187 ILE A N 1
ATOM 1476 C CA . ILE A 1 207 ? 12.684 -8.942 53.414 1.00 11.98 187 ILE A CA 1
ATOM 1477 C C . ILE A 1 207 ? 11.387 -9.743 53.435 1.00 11.71 187 ILE A C 1
ATOM 1478 O O . ILE A 1 207 ? 10.337 -9.222 53.069 1.00 13.88 187 ILE A O 1
ATOM 1483 N N . ARG A 1 208 ? 11.448 -11.002 53.866 1.00 12.67 188 ARG A N 1
ATOM 1484 C CA . ARG A 1 208 ? 10.235 -11.812 53.930 1.00 14.60 188 ARG A CA 1
ATOM 1485 C C . ARG A 1 208 ? 9.275 -11.272 54.976 1.00 15.23 188 ARG A C 1
ATOM 1486 O O . ARG A 1 208 ? 8.059 -11.326 54.797 1.00 15.59 188 ARG A O 1
ATOM 1494 N N . ALA A 1 209 ? 9.827 -10.754 56.069 1.00 16.39 189 ALA A N 1
ATOM 1495 C CA . ALA A 1 209 ? 9.013 -10.184 57.135 1.00 16.32 189 ALA A CA 1
ATOM 1496 C C . ALA A 1 209 ? 8.272 -8.987 56.549 1.00 16.75 189 ALA A C 1
ATOM 1497 O O . ALA A 1 209 ? 7.088 -8.780 56.816 1.00 15.79 189 ALA A O 1
ATOM 1499 N N . PHE A 1 210 ? 8.988 -8.202 55.748 1.00 15.98 190 PHE A N 1
ATOM 1500 C CA . PHE A 1 210 ? 8.425 -7.030 55.086 1.00 15.79 190 PHE A CA 1
ATOM 1501 C C . PHE A 1 210 ? 7.262 -7.474 54.196 1.00 15.02 190 PHE A C 1
ATOM 1502 O O . PHE A 1 210 ? 6.166 -6.906 54.250 1.00 15.25 190 PHE A O 1
ATOM 1510 N N . LEU A 1 211 ? 7.507 -8.496 53.381 1.00 15.27 191 LEU A N 1
ATOM 1511 C CA . LEU A 1 211 ? 6.486 -9.016 52.480 1.00 15.15 191 LEU A CA 1
ATOM 1512 C C . LEU A 1 211 ? 5.282 -9.567 53.237 1.00 15.75 191 LEU A C 1
ATOM 1513 O O . LEU A 1 211 ? 4.143 -9.389 52.812 1.00 14.56 191 LEU A O 1
ATOM 1518 N N . LYS A 1 212 ? 5.534 -10.232 54.360 1.00 16.52 192 LYS A N 1
ATOM 1519 C CA . LYS A 1 212 ? 4.449 -10.802 55.149 1.00 19.06 192 LYS A CA 1
ATOM 1520 C C . LYS A 1 212 ? 3.502 -9.722 55.659 1.00 20.28 192 LYS A C 1
ATOM 1521 O O . LYS A 1 212 ? 2.282 -9.886 55.616 1.00 20.88 192 LYS A O 1
ATOM 1527 N N . GLU A 1 213 ? 4.067 -8.614 56.125 1.00 20.01 193 GLU A N 1
ATOM 1528 C CA . GLU A 1 213 ? 3.269 -7.511 56.654 1.00 23.14 193 GLU A CA 1
ATOM 1529 C C . GLU A 1 213 ? 2.689 -6.591 55.589 1.00 22.59 193 GLU A C 1
ATOM 1530 O O . GLU A 1 213 ? 1.536 -6.172 55.682 1.00 24.03 193 GLU A O 1
ATOM 1536 N N . LYS A 1 214 ? 3.493 -6.273 54.583 1.00 21.50 194 LYS A N 1
ATOM 1537 C CA . LYS A 1 214 ? 3.072 -5.377 53.511 1.00 21.82 194 LYS A CA 1
ATOM 1538 C C . LYS A 1 214 ? 2.165 -6.024 52.467 1.00 21.52 194 LYS A C 1
ATOM 1539 O O . LYS A 1 214 ? 1.315 -5.355 51.870 1.00 20.82 194 LYS A O 1
ATOM 1545 N N . VAL A 1 215 ? 2.347 -7.320 52.245 1.00 20.34 195 VAL A N 1
ATOM 1546 C CA . VAL A 1 215 ? 1.551 -8.033 51.256 1.00 19.68 195 VAL A CA 1
ATOM 1547 C C . VAL A 1 215 ? 0.760 -9.163 51.903 1.00 19.74 195 VAL A C 1
ATOM 1548 O O . VAL A 1 215 ? -0.407 -8.987 52.251 1.00 20.76 195 VAL A O 1
ATOM 1552 N N . SER A 1 216 ? 1.391 -10.323 52.068 1.00 18.85 196 SER A N 1
ATOM 1553 C CA . SER A 1 216 ? 0.723 -11.460 52.690 1.00 17.18 196 SER A CA 1
ATOM 1554 C C . SER A 1 216 ? 1.721 -12.567 52.994 1.00 17.86 196 SER A C 1
ATOM 1555 O O . SER A 1 216 ? 2.812 -12.607 52.424 1.00 15.58 196 SER A O 1
ATOM 1558 N N . PRO A 1 217 ? 1.362 -13.476 53.912 1.00 17.66 197 PRO A N 1
ATOM 1559 C CA . PRO A 1 217 ? 2.248 -14.585 54.269 1.00 17.36 197 PRO A CA 1
ATOM 1560 C C . PRO A 1 217 ? 2.517 -15.448 53.038 1.00 16.75 197 PRO A C 1
ATOM 1561 O O . PRO A 1 217 ? 3.629 -15.936 52.837 1.00 17.12 197 PRO A O 1
ATOM 1565 N N . ALA A 1 218 ? 1.487 -15.622 52.215 1.00 16.50 198 ALA A N 1
ATOM 1566 C CA . ALA A 1 218 ? 1.600 -16.425 51.004 1.00 16.88 198 ALA A CA 1
ATOM 1567 C C . ALA A 1 218 ? 2.668 -15.867 50.073 1.00 16.45 198 ALA A C 1
ATOM 1568 O O . ALA A 1 218 ? 3.479 -16.610 49.526 1.00 16.84 198 ALA A O 1
ATOM 1570 N N . VAL A 1 219 ? 2.665 -14.552 49.897 1.00 15.80 199 VAL A N 1
ATOM 1571 C CA . VAL A 1 219 ? 3.636 -13.907 49.021 1.00 15.27 199 VAL A CA 1
ATOM 1572 C C . VAL A 1 219 ? 5.034 -14.005 49.614 1.00 16.34 199 VAL A C 1
ATOM 1573 O O . VAL A 1 219 ? 6.014 -14.236 48.899 1.00 15.45 199 VAL A O 1
ATOM 1577 N N . ALA A 1 220 ? 5.119 -13.837 50.929 1.00 14.84 200 ALA A N 1
ATOM 1578 C CA . ALA A 1 220 ? 6.397 -13.900 51.623 1.00 15.79 200 ALA A CA 1
ATOM 1579 C C . ALA A 1 220 ? 7.083 -15.246 51.419 1.00 15.37 200 ALA A C 1
ATOM 1580 O O . ALA A 1 220 ? 8.294 -15.312 51.210 1.00 15.91 200 ALA A O 1
ATOM 1582 N N . ASP A 1 221 ? 6.305 -16.320 51.465 1.00 16.77 201 ASP A N 1
ATOM 1583 C CA . ASP A 1 221 ? 6.870 -17.652 51.318 1.00 18.16 201 ASP A CA 1
ATOM 1584 C C . ASP A 1 221 ? 7.012 -18.142 49.881 1.00 16.46 201 ASP A C 1
ATOM 1585 O O . ASP A 1 221 ? 7.658 -19.157 49.635 1.00 16.32 201 ASP A O 1
ATOM 1590 N N . ALA A 1 222 ? 6.423 -17.423 48.933 1.00 14.24 202 ALA A N 1
ATOM 1591 C CA . ALA A 1 222 ? 6.490 -17.830 47.531 1.00 13.95 202 ALA A CA 1
ATOM 1592 C C . ALA A 1 222 ? 7.510 -17.041 46.719 1.00 12.84 202 ALA A C 1
ATOM 1593 O O . ALA A 1 222 ? 8.032 -17.528 45.715 1.00 13.48 202 ALA A O 1
ATOM 1595 N N . THR A 1 223 ? 7.799 -15.824 47.163 1.00 12.10 203 THR A N 1
ATOM 1596 C CA . THR A 1 223 ? 8.728 -14.955 46.455 1.00 12.16 203 THR A CA 1
ATOM 1597 C C . THR A 1 223 ? 10.188 -15.360 46.611 1.00 11.36 203 THR A C 1
ATOM 1598 O O . THR A 1 223 ? 10.701 -15.448 47.725 1.00 12.12 203 THR A O 1
ATOM 1602 N N . ARG A 1 224 ? 10.855 -15.616 45.489 1.00 10.83 204 ARG A N 1
ATOM 1603 C CA . ARG A 1 224 ? 12.266 -15.967 45.535 1.00 9.56 204 ARG A CA 1
ATOM 1604 C C . ARG A 1 224 ? 13.064 -14.719 45.899 1.00 10.51 204 ARG A C 1
ATOM 1605 O O . ARG A 1 224 ? 12.791 -13.624 45.397 1.00 10.45 204 ARG A O 1
ATOM 1613 N N . ILE A 1 225 ? 14.033 -14.884 46.793 1.00 10.11 205 ILE A N 1
ATOM 1614 C CA . ILE A 1 225 ? 14.909 -13.787 47.193 1.00 10.42 205 ILE A CA 1
ATOM 1615 C C . ILE A 1 225 ? 16.325 -14.323 47.018 1.00 10.01 205 ILE A C 1
ATOM 1616 O O . ILE A 1 225 ? 16.755 -15.227 47.738 1.00 11.26 205 ILE A O 1
ATOM 1621 N N . ILE A 1 226 ? 17.036 -13.789 46.032 1.00 9.86 206 ILE A N 1
ATOM 1622 C CA . ILE A 1 226 ? 18.392 -14.240 45.754 1.00 9.08 206 ILE A CA 1
ATOM 1623 C C . ILE A 1 226 ? 19.432 -13.232 46.216 1.00 9.12 206 ILE A C 1
ATOM 1624 O O . ILE A 1 226 ? 19.165 -12.032 46.278 1.00 12.70 206 ILE A O 1
ATOM 1629 N N . TYR A 1 227 ? 20.616 -13.731 46.551 1.00 10.95 207 TYR A N 1
ATOM 1630 C CA . TYR A 1 227 ? 21.705 -12.878 47.005 1.00 10.28 207 TYR A CA 1
ATOM 1631 C C . TYR A 1 227 ? 22.698 -12.631 45.879 1.00 11.43 207 TYR A C 1
ATOM 1632 O O . TYR A 1 227 ? 22.996 -13.530 45.096 1.00 10.44 207 TYR A O 1
ATOM 1641 N N . GLY A 1 228 ? 23.206 -11.406 45.812 1.00 10.91 208 GLY A N 1
ATOM 1642 C CA . GLY A 1 228 ? 24.182 -11.059 44.796 1.00 11.59 208 GLY A CA 1
ATOM 1643 C C . GLY A 1 228 ? 25.277 -10.214 45.414 1.00 11.84 208 GLY A C 1
ATOM 1644 O O . GLY A 1 228 ? 25.040 -9.510 46.399 1.00 10.53 208 GLY A O 1
ATOM 1645 N N . GLY A 1 229 ? 26.473 -10.277 44.839 1.00 10.39 209 GLY A N 1
ATOM 1646 C CA . GLY A 1 229 ? 27.580 -9.503 45.363 1.00 10.49 209 GLY A CA 1
ATOM 1647 C C . GLY A 1 229 ? 28.757 -10.402 45.668 1.00 11.29 209 GLY A C 1
ATOM 1648 O O . GLY A 1 229 ? 28.887 -10.922 46.777 1.00 12.67 209 GLY A O 1
ATOM 1649 N N . SER A 1 230 ? 29.608 -10.590 44.666 1.00 12.45 210 SER A N 1
ATOM 1650 C CA . SER A 1 230 ? 30.794 -11.422 44.791 1.00 12.66 210 SER A CA 1
ATOM 1651 C C . SER A 1 230 ? 30.511 -12.878 45.135 1.00 13.45 210 SER A C 1
ATOM 1652 O O . SER A 1 230 ? 31.165 -13.470 45.999 1.00 14.70 210 SER A O 1
ATOM 1655 N N . VAL A 1 231 ? 29.524 -13.450 44.458 1.00 12.81 211 VAL A N 1
ATOM 1656 C CA . VAL A 1 231 ? 29.205 -14.856 44.642 1.00 12.41 211 VAL A CA 1
ATOM 1657 C C . VAL A 1 231 ? 30.191 -15.578 43.732 1.00 13.20 211 VAL A C 1
ATOM 1658 O O . VAL A 1 231 ? 30.348 -15.210 42.564 1.00 11.84 211 VAL A O 1
ATOM 1662 N N . THR A 1 232 ? 30.865 -16.591 44.266 1.00 14.29 212 THR A N 1
ATOM 1663 C CA . THR A 1 232 ? 31.842 -17.350 43.493 1.00 16.64 212 THR A CA 1
ATOM 1664 C C . THR A 1 232 ? 31.588 -18.844 43.636 1.00 16.46 212 THR A C 1
ATOM 1665 O O . THR A 1 232 ? 30.773 -19.274 44.451 1.00 16.82 212 THR A O 1
ATOM 1669 N N . ALA A 1 233 ? 32.301 -19.632 42.841 1.00 18.50 213 ALA A N 1
ATOM 1670 C CA . ALA A 1 233 ? 32.164 -21.080 42.888 1.00 20.65 213 ALA A CA 1
ATOM 1671 C C . ALA A 1 233 ? 32.551 -21.603 44.270 1.00 21.35 213 ALA A C 1
ATOM 1672 O O . ALA A 1 233 ? 32.082 -22.656 44.695 1.00 22.67 213 ALA A O 1
ATOM 1674 N N . ASP A 1 234 ? 33.398 -20.856 44.970 1.00 22.42 214 ASP A N 1
ATOM 1675 C CA . ASP A 1 234 ? 33.864 -21.263 46.291 1.00 25.00 214 ASP A CA 1
ATOM 1676 C C . ASP A 1 234 ? 32.954 -20.940 47.472 1.00 24.16 214 ASP A C 1
ATOM 1677 O O . ASP A 1 234 ? 33.070 -21.572 48.522 1.00 25.08 214 ASP A O 1
ATOM 1682 N N . ASN A 1 235 ? 32.057 -19.967 47.324 1.00 20.92 215 ASN A N 1
ATOM 1683 C CA . ASN A 1 235 ? 31.171 -19.625 48.436 1.00 18.53 215 ASN A CA 1
ATOM 1684 C C . ASN A 1 235 ? 29.694 -19.927 48.195 1.00 17.28 215 ASN A C 1
ATOM 1685 O O . ASN A 1 235 ? 28.884 -19.841 49.116 1.00 16.47 215 ASN A O 1
ATOM 1690 N N . ALA A 1 236 ? 29.347 -20.298 46.966 1.00 16.11 216 ALA A N 1
ATOM 1691 C CA . ALA A 1 236 ? 27.960 -20.601 46.621 1.00 16.54 216 ALA A CA 1
ATOM 1692 C C . ALA A 1 236 ? 27.328 -21.658 47.527 1.00 16.56 216 ALA A C 1
ATOM 1693 O O . ALA A 1 236 ? 26.237 -21.457 48.062 1.00 16.24 216 ALA A O 1
ATOM 1695 N N . ALA A 1 237 ? 28.011 -22.787 47.691 1.00 18.66 217 ALA A N 1
ATOM 1696 C CA . ALA A 1 237 ? 27.497 -23.869 48.526 1.00 18.80 217 ALA A CA 1
ATOM 1697 C C . ALA A 1 237 ? 27.262 -23.390 49.954 1.00 18.94 217 ALA A C 1
ATOM 1698 O O . ALA A 1 237 ? 26.223 -23.672 50.551 1.00 18.60 217 ALA A O 1
ATOM 1700 N N . GLU A 1 238 ? 28.228 -22.655 50.491 1.00 18.31 218 GLU A N 1
ATOM 1701 C CA . GLU A 1 238 ? 28.133 -22.134 51.852 1.00 18.45 218 GLU A CA 1
ATOM 1702 C C . GLU A 1 238 ? 26.932 -21.200 52.022 1.00 18.44 218 GLU A C 1
ATOM 1703 O O . GLU A 1 238 ? 26.189 -21.307 52.998 1.00 16.23 218 GLU A O 1
ATOM 1709 N N . LEU A 1 239 ? 26.737 -20.286 51.075 1.00 14.85 219 LEU A N 1
ATOM 1710 C CA . LEU A 1 239 ? 25.614 -19.357 51.150 1.00 15.66 219 LEU A CA 1
ATOM 1711 C C . LEU A 1 239 ? 24.287 -20.095 50.959 1.00 15.61 219 LEU A C 1
ATOM 1712 O O . LEU A 1 239 ? 23.290 -19.788 51.619 1.00 13.65 219 LEU A O 1
ATOM 1717 N N . GLY A 1 240 ? 24.286 -21.079 50.066 1.00 14.88 220 GLY A N 1
ATOM 1718 C CA . GLY A 1 240 ? 23.080 -21.843 49.794 1.00 17.73 220 GLY A CA 1
ATOM 1719 C C . GLY A 1 240 ? 22.550 -22.654 50.965 1.00 18.17 220 GLY A C 1
ATOM 1720 O O . GLY A 1 240 ? 21.450 -23.199 50.891 1.00 19.74 220 GLY A O 1
ATOM 1721 N N . LYS A 1 241 ? 23.325 -22.741 52.042 1.00 17.74 221 LYS A N 1
ATOM 1722 C CA . LYS A 1 241 ? 22.912 -23.490 53.230 1.00 19.43 221 LYS A CA 1
ATOM 1723 C C . LYS A 1 241 ? 21.762 -22.780 53.943 1.00 19.34 221 LYS A C 1
ATOM 1724 O O . LYS A 1 241 ? 20.975 -23.410 54.654 1.00 19.17 221 LYS A O 1
ATOM 1730 N N . LYS A 1 242 ? 21.681 -21.464 53.758 1.00 17.44 222 LYS A N 1
ATOM 1731 C CA . LYS A 1 242 ? 20.642 -20.649 54.389 1.00 17.12 222 LYS A CA 1
ATOM 1732 C C . LYS A 1 242 ? 19.314 -20.821 53.652 1.00 16.64 222 LYS A C 1
ATOM 1733 O O . LYS A 1 242 ? 19.214 -20.536 52.459 1.00 15.20 222 LYS A O 1
ATOM 1739 N N . PRO A 1 243 ? 18.269 -21.270 54.366 1.00 16.96 223 PRO A N 1
ATOM 1740 C CA . PRO A 1 243 ? 16.947 -21.489 53.774 1.00 16.55 223 PRO A CA 1
ATOM 1741 C C . PRO A 1 243 ? 16.278 -20.280 53.129 1.00 15.94 223 PRO A C 1
ATOM 1742 O O . PRO A 1 243 ? 15.462 -20.442 52.224 1.00 17.95 223 PRO A O 1
ATOM 1746 N N . ASP A 1 244 ? 16.618 -19.074 53.576 1.00 14.35 224 ASP A N 1
ATOM 1747 C CA . ASP A 1 244 ? 16.001 -17.882 53.001 1.00 12.66 224 ASP A CA 1
ATOM 1748 C C . ASP A 1 244 ? 16.696 -17.346 51.754 1.00 12.64 224 ASP A C 1
ATOM 1749 O O . ASP A 1 244 ? 16.204 -16.412 51.125 1.00 11.06 224 ASP A O 1
ATOM 1754 N N . ILE A 1 245 ? 17.836 -17.936 51.406 1.00 10.53 225 ILE A N 1
ATOM 1755 C CA . ILE A 1 245 ? 18.584 -17.545 50.209 1.00 11.99 225 ILE A CA 1
ATOM 1756 C C . ILE A 1 245 ? 18.190 -18.563 49.141 1.00 10.92 225 ILE A C 1
ATOM 1757 O O . ILE A 1 245 ? 18.611 -19.720 49.181 1.00 11.01 225 ILE A O 1
ATOM 1762 N N . ASP A 1 246 ? 17.377 -18.121 48.187 1.00 10.70 226 ASP A N 1
ATOM 1763 C CA . ASP A 1 246 ? 16.859 -18.999 47.143 1.00 11.78 226 ASP A CA 1
ATOM 1764 C C . ASP A 1 246 ? 17.702 -19.117 45.890 1.00 12.49 226 ASP A C 1
ATOM 1765 O O . ASP A 1 246 ? 17.301 -19.764 44.926 1.00 12.83 226 ASP A O 1
ATOM 1770 N N . GLY A 1 247 ? 18.877 -18.507 45.906 1.00 11.61 227 GLY A N 1
ATOM 1771 C CA . GLY A 1 247 ? 19.727 -18.560 44.738 1.00 11.27 227 GLY A CA 1
ATOM 1772 C C . GLY A 1 247 ? 20.629 -17.356 44.722 1.00 10.69 227 GLY A C 1
ATOM 1773 O O . GLY A 1 247 ? 20.806 -16.696 45.741 1.00 10.69 227 GLY A O 1
ATOM 1774 N N . PHE A 1 248 ? 21.173 -17.037 43.557 1.00 10.83 228 PHE A N 1
ATOM 1775 C CA . PHE A 1 248 ? 22.099 -15.927 43.467 1.00 11.00 228 PHE A CA 1
ATOM 1776 C C . PHE A 1 248 ? 21.976 -15.137 42.181 1.00 10.10 228 PHE A C 1
ATOM 1777 O O . PHE A 1 248 ? 21.418 -15.611 41.194 1.00 9.50 228 PHE A O 1
ATOM 1785 N N . LEU A 1 249 ? 22.494 -13.916 42.221 1.00 10.90 229 LEU A N 1
ATOM 1786 C CA . LEU A 1 249 ? 22.570 -13.084 41.036 1.00 10.67 229 LEU A CA 1
ATOM 1787 C C . LEU A 1 249 ? 24.087 -12.980 40.948 1.00 9.24 229 LEU A C 1
ATOM 1788 O O . LEU A 1 249 ? 24.742 -12.475 41.868 1.00 10.09 229 LEU A O 1
ATOM 1793 N N . VAL A 1 250 ? 24.636 -13.478 39.847 1.00 10.38 230 VAL A N 1
ATOM 1794 C CA . VAL A 1 250 ? 26.080 -13.521 39.640 1.00 10.66 230 VAL A CA 1
ATOM 1795 C C . VAL A 1 250 ? 26.588 -12.576 38.554 1.00 11.43 230 VAL A C 1
ATOM 1796 O O . VAL A 1 250 ? 26.098 -12.592 37.428 1.00 10.73 230 VAL A O 1
ATOM 1800 N N . GLY A 1 251 ? 27.590 -11.770 38.900 1.00 11.54 231 GLY A N 1
ATOM 1801 C CA . GLY A 1 251 ? 28.154 -10.839 37.940 1.00 12.25 231 GLY A CA 1
ATOM 1802 C C . GLY A 1 251 ? 29.411 -11.368 37.275 1.00 13.19 231 GLY A C 1
ATOM 1803 O O . GLY A 1 251 ? 29.344 -12.111 36.293 1.00 13.49 231 GLY A O 1
ATOM 1804 N N . GLY A 1 252 ? 30.565 -10.991 37.818 1.00 11.84 232 GLY A N 1
ATOM 1805 C CA . GLY A 1 252 ? 31.831 -11.420 37.248 1.00 13.28 232 GLY A CA 1
ATOM 1806 C C . GLY A 1 252 ? 31.970 -12.901 36.941 1.00 12.65 232 GLY A C 1
ATOM 1807 O O . GLY A 1 252 ? 32.456 -13.272 35.874 1.00 14.09 232 GLY A O 1
ATOM 1808 N N . ALA A 1 253 ? 31.540 -13.752 37.865 1.00 12.83 233 ALA A N 1
ATOM 1809 C CA . ALA A 1 253 ? 31.657 -15.192 37.677 1.00 12.74 233 ALA A CA 1
ATOM 1810 C C . ALA A 1 253 ? 30.719 -15.782 36.620 1.00 14.15 233 ALA A C 1
ATOM 1811 O O . ALA A 1 253 ? 30.853 -16.948 36.252 1.00 14.97 233 ALA A O 1
ATOM 1813 N N . SER A 1 254 ? 29.776 -14.985 36.125 1.00 12.70 234 SER A N 1
ATOM 1814 C CA . SER A 1 254 ? 28.841 -15.478 35.121 1.00 11.92 234 SER A CA 1
ATOM 1815 C C . SER A 1 254 ? 29.503 -15.524 33.748 1.00 12.82 234 SER A C 1
ATOM 1816 O O . SER A 1 254 ? 28.980 -16.131 32.820 1.00 12.06 234 SER A O 1
ATOM 1819 N N . LEU A 1 255 ? 30.669 -14.895 33.637 1.00 12.55 235 LEU A N 1
ATOM 1820 C CA . LEU A 1 255 ? 31.408 -14.848 32.377 1.00 13.55 235 LEU A CA 1
ATOM 1821 C C . LEU A 1 255 ? 32.380 -16.018 32.241 1.00 13.42 235 LEU A C 1
ATOM 1822 O O . LEU A 1 255 ? 33.033 -16.173 31.204 1.00 14.20 235 LEU A O 1
ATOM 1827 N N . LYS A 1 256 ? 32.467 -16.838 33.284 1.00 15.32 236 LYS A N 1
ATOM 1828 C CA . LYS A 1 256 ? 33.385 -17.974 33.299 1.00 16.97 236 LYS A CA 1
ATOM 1829 C C . LYS A 1 256 ? 32.691 -19.302 33.605 1.00 16.41 236 LYS A C 1
ATOM 1830 O O . LYS A 1 256 ? 31.557 -19.328 34.077 1.00 15.38 236 LYS A O 1
ATOM 1836 N N . PRO A 1 257 ? 33.378 -20.426 33.341 1.00 17.55 237 PRO A N 1
ATOM 1837 C CA . PRO A 1 257 ? 32.856 -21.776 33.582 1.00 17.86 237 PRO A CA 1
ATOM 1838 C C . PRO A 1 257 ? 32.415 -21.982 35.030 1.00 18.19 237 PRO A C 1
ATOM 1839 O O . PRO A 1 257 ? 31.570 -22.833 35.317 1.00 18.81 237 PRO A O 1
ATOM 1843 N N . ASP A 1 258 ? 32.990 -21.201 35.940 1.00 18.26 238 ASP A N 1
ATOM 1844 C CA . ASP A 1 258 ? 32.641 -21.290 37.356 1.00 19.10 238 ASP A CA 1
ATOM 1845 C C . ASP A 1 258 ? 31.156 -21.022 37.582 1.00 17.77 238 ASP A C 1
ATOM 1846 O O . ASP A 1 258 ? 30.590 -21.422 38.603 1.00 16.87 238 ASP A O 1
ATOM 1851 N N . PHE A 1 259 ? 30.529 -20.332 36.634 1.00 16.71 239 PHE A N 1
ATOM 1852 C CA . PHE A 1 259 ? 29.105 -20.037 36.744 1.00 15.57 239 PHE A CA 1
ATOM 1853 C C . PHE A 1 259 ? 28.345 -21.354 36.860 1.00 16.06 239 PHE A C 1
ATOM 1854 O O . PHE A 1 259 ? 27.366 -21.460 37.606 1.00 14.37 239 PHE A O 1
ATOM 1862 N N . VAL A 1 260 ? 28.804 -22.358 36.119 1.00 15.15 240 VAL A N 1
ATOM 1863 C CA . VAL A 1 260 ? 28.177 -23.675 36.145 1.00 16.11 240 VAL A CA 1
ATOM 1864 C C . VAL A 1 260 ? 28.352 -24.327 37.515 1.00 16.22 240 VAL A C 1
ATOM 1865 O O . VAL A 1 260 ? 27.435 -24.981 38.022 1.00 16.12 240 VAL A O 1
ATOM 1869 N N . LYS A 1 261 ? 29.522 -24.143 38.120 1.00 16.75 241 LYS A N 1
ATOM 1870 C CA . LYS A 1 261 ? 29.771 -24.714 39.438 1.00 16.73 241 LYS A CA 1
ATOM 1871 C C . LYS A 1 261 ? 28.842 -24.063 40.454 1.00 16.48 241 LYS A C 1
ATOM 1872 O O . LYS A 1 261 ? 28.417 -24.692 41.421 1.00 15.48 241 LYS A O 1
ATOM 1878 N N . ILE A 1 262 ? 28.519 -22.795 40.225 1.00 14.80 242 ILE A N 1
ATOM 1879 C CA . ILE A 1 262 ? 27.622 -22.084 41.124 1.00 13.63 242 ILE A CA 1
ATOM 1880 C C . ILE A 1 262 ? 26.212 -22.647 40.970 1.00 13.74 242 ILE A C 1
ATOM 1881 O O . ILE A 1 262 ? 25.502 -22.845 41.959 1.00 12.80 242 ILE A O 1
ATOM 1886 N N . ILE A 1 263 ? 25.805 -22.911 39.731 1.00 13.38 243 ILE A N 1
ATOM 1887 C CA . ILE A 1 263 ? 24.482 -23.472 39.490 1.00 14.19 243 ILE A CA 1
ATOM 1888 C C . ILE A 1 263 ? 24.412 -24.863 40.121 1.00 16.08 243 ILE A C 1
ATOM 1889 O O . ILE A 1 263 ? 23.436 -25.198 40.786 1.00 16.83 243 ILE A O 1
ATOM 1894 N N . ASN A 1 264 ? 25.456 -25.664 39.918 1.00 16.47 244 ASN A N 1
ATOM 1895 C CA . ASN A 1 264 ? 25.484 -27.011 40.482 1.00 17.21 244 ASN A CA 1
ATOM 1896 C C . ASN A 1 264 ? 25.410 -26.975 42.006 1.00 16.93 244 ASN A C 1
ATOM 1897 O O . ASN A 1 264 ? 24.754 -27.816 42.624 1.00 17.98 244 ASN A O 1
ATOM 1902 N N . ALA A 1 265 ? 26.091 -26.008 42.612 1.00 16.33 245 ALA A N 1
ATOM 1903 C CA . ALA A 1 265 ? 26.084 -25.894 44.067 1.00 16.58 245 ALA A CA 1
ATOM 1904 C C . ALA A 1 265 ? 24.683 -25.607 44.599 1.00 17.46 245 ALA A C 1
ATOM 1905 O O . ALA A 1 265 ? 24.321 -26.040 45.693 1.00 16.05 245 ALA A O 1
ATOM 1907 N N . ARG A 1 266 ? 23.889 -24.883 43.819 1.00 16.67 246 ARG A N 1
ATOM 1908 C CA . ARG A 1 266 ? 22.532 -24.531 44.232 1.00 17.21 246 ARG A CA 1
ATOM 1909 C C . ARG A 1 266 ? 21.503 -25.631 43.972 1.00 18.85 246 ARG A C 1
ATOM 1910 O O . ARG A 1 266 ? 20.555 -25.794 44.743 1.00 17.77 246 ARG A O 1
ATOM 1918 N N . SER A 1 267 ? 21.688 -26.383 42.891 1.00 19.46 247 SER A N 1
ATOM 1919 C CA . SER A 1 267 ? 20.750 -27.444 42.526 1.00 22.24 247 SER A CA 1
ATOM 1920 C C . SER A 1 267 ? 20.592 -28.508 43.604 1.00 22.45 247 SER A C 1
ATOM 1921 O O . SER A 1 267 ? 21.424 -28.632 44.500 1.00 22.78 247 SER A O 1
ATOM 1924 N N . THR A 1 268 ? 19.514 -29.277 43.506 1.00 25.34 248 THR A N 1
ATOM 1925 C CA . THR A 1 268 ? 19.249 -30.344 44.461 1.00 28.40 248 THR A CA 1
ATOM 1926 C C . THR A 1 268 ? 20.372 -31.377 44.395 1.00 29.68 248 THR A C 1
ATOM 1927 O O . THR A 1 268 ? 20.747 -31.833 43.314 1.00 30.38 248 THR A O 1
ATOM 1931 N N . ALA A 1 269 ? 20.906 -31.733 45.558 1.00 31.63 249 ALA A N 1
ATOM 1932 C CA . ALA A 1 269 ? 21.994 -32.701 45.658 1.00 32.74 249 ALA A CA 1
ATOM 1933 C C . ALA A 1 269 ? 21.573 -34.101 45.214 1.00 33.64 249 ALA A C 1
ATOM 1934 O O . ALA A 1 269 ? 21.161 -34.896 46.085 1.00 32.85 249 ALA A O 1
ATOM 1936 N N . ARG B 1 23 ? 31.125 19.569 1.169 1.00 25.41 3 ARG B N 1
ATOM 1937 C CA . ARG B 1 23 ? 30.586 18.664 2.223 1.00 23.05 3 ARG B CA 1
ATOM 1938 C C . ARG B 1 23 ? 29.466 17.784 1.666 1.00 22.20 3 ARG B C 1
ATOM 1939 O O . ARG B 1 23 ? 28.442 18.284 1.197 1.00 22.58 3 ARG B O 1
ATOM 1947 N N . LYS B 1 24 ? 29.671 16.472 1.724 1.00 20.94 4 LYS B N 1
ATOM 1948 C CA . LYS B 1 24 ? 28.690 15.514 1.227 1.00 20.32 4 LYS B CA 1
ATOM 1949 C C . LYS B 1 24 ? 27.469 15.467 2.143 1.00 17.98 4 LYS B C 1
ATOM 1950 O O . LYS B 1 24 ? 27.606 15.442 3.364 1.00 17.89 4 LYS B O 1
ATOM 1956 N N . PHE B 1 25 ? 26.280 15.446 1.546 1.00 17.48 5 PHE B N 1
ATOM 1957 C CA . PHE B 1 25 ? 25.030 15.418 2.307 1.00 15.00 5 PHE B CA 1
ATOM 1958 C C . PHE B 1 25 ? 24.964 14.187 3.211 1.00 14.41 5 PHE B C 1
ATOM 1959 O O . PHE B 1 25 ? 25.363 13.090 2.823 1.00 14.59 5 PHE B O 1
ATOM 1967 N N . PHE B 1 26 ? 24.449 14.375 4.421 1.00 13.67 6 PHE B N 1
ATOM 1968 C CA . PHE B 1 26 ? 24.351 13.288 5.388 1.00 12.86 6 PHE B CA 1
ATOM 1969 C C . PHE B 1 26 ? 22.938 13.240 5.950 1.00 11.99 6 PHE B C 1
ATOM 1970 O O . PHE B 1 26 ? 22.453 14.232 6.470 1.00 12.54 6 PHE B O 1
ATOM 1978 N N . VAL B 1 27 ? 22.279 12.094 5.833 1.00 11.21 7 VAL B N 1
ATOM 1979 C CA . VAL B 1 27 ? 20.929 11.953 6.361 1.00 12.73 7 VAL B CA 1
ATOM 1980 C C . VAL B 1 27 ? 20.864 10.744 7.285 1.00 11.44 7 VAL B C 1
ATOM 1981 O O . VAL B 1 27 ? 21.094 9.606 6.865 1.00 12.09 7 VAL B O 1
ATOM 1985 N N . GLY B 1 28 ? 20.556 11.004 8.552 1.00 11.18 8 GLY B N 1
ATOM 1986 C CA . GLY B 1 28 ? 20.474 9.934 9.520 1.00 12.31 8 GLY B CA 1
ATOM 1987 C C . GLY B 1 28 ? 19.056 9.745 10.010 1.00 10.72 8 GLY B C 1
ATOM 1988 O O . GLY B 1 28 ? 18.300 10.707 10.138 1.00 11.48 8 GLY B O 1
ATOM 1989 N N . GLY B 1 29 ? 18.688 8.494 10.246 1.00 10.90 9 GLY B N 1
ATOM 1990 C CA . GLY B 1 29 ? 17.361 8.187 10.740 1.00 9.97 9 GLY B CA 1
ATOM 1991 C C . GLY B 1 29 ? 17.495 7.553 12.109 1.00 10.22 9 GLY B C 1
ATOM 1992 O O . GLY B 1 29 ? 18.011 6.442 12.231 1.00 11.41 9 GLY B O 1
ATOM 1993 N N . ASN B 1 30 ? 17.050 8.268 13.140 1.00 8.50 10 ASN B N 1
ATOM 1994 C CA . ASN B 1 30 ? 17.120 7.774 14.510 1.00 8.10 10 ASN B CA 1
ATOM 1995 C C . ASN B 1 30 ? 15.754 7.178 14.849 1.00 9.09 10 ASN B C 1
ATOM 1996 O O . ASN B 1 30 ? 14.782 7.906 15.031 1.00 10.26 10 ASN B O 1
ATOM 2001 N N . TRP B 1 31 ? 15.689 5.853 14.920 1.00 7.89 11 TRP B N 1
ATOM 2002 C CA . TRP B 1 31 ? 14.426 5.168 15.199 1.00 8.83 11 TRP B CA 1
ATOM 2003 C C . TRP B 1 31 ? 14.016 5.289 16.658 1.00 7.89 11 TRP B C 1
ATOM 2004 O O . TRP B 1 31 ? 12.868 5.012 17.012 1.00 10.70 11 TRP B O 1
ATOM 2015 N N . LYS B 1 32 ? 14.959 5.709 17.493 1.00 8.40 12 LYS B N 1
ATOM 2016 C CA . LYS B 1 32 ? 14.722 5.861 18.928 1.00 8.49 12 LYS B CA 1
ATOM 2017 C C . LYS B 1 32 ? 14.180 4.562 19.507 1.00 9.98 12 LYS B C 1
ATOM 2018 O O . LYS B 1 32 ? 14.610 3.484 19.102 1.00 9.95 12 LYS B O 1
ATOM 2024 N N . MET B 1 33 ? 13.252 4.640 20.458 1.00 10.07 13 MET B N 1
ATOM 2025 C CA . MET B 1 33 ? 12.721 3.412 21.035 1.00 10.46 13 MET B CA 1
ATOM 2026 C C . MET B 1 33 ? 11.515 2.916 20.250 1.00 11.82 13 MET B C 1
ATOM 2027 O O . MET B 1 33 ? 10.404 2.813 20.774 1.00 10.78 13 MET B O 1
ATOM 2032 N N . ASN B 1 34 ? 11.756 2.603 18.982 1.00 12.15 14 ASN B N 1
ATOM 2033 C CA . ASN B 1 34 ? 10.720 2.107 18.092 1.00 14.71 14 ASN B CA 1
ATOM 2034 C C . ASN B 1 34 ? 11.192 0.898 17.314 1.00 16.42 14 ASN B C 1
ATOM 2035 O O . ASN B 1 34 ? 12.311 0.875 16.794 1.00 15.82 14 ASN B O 1
ATOM 2040 N N . GLY B 1 35 ? 10.335 -0.111 17.236 1.00 17.59 15 GLY B N 1
ATOM 2041 C CA . GLY B 1 35 ? 10.686 -1.280 16.468 1.00 18.62 15 GLY B CA 1
ATOM 2042 C C . GLY B 1 35 ? 10.559 -2.664 17.060 1.00 18.24 15 GLY B C 1
ATOM 2043 O O . GLY B 1 35 ? 10.795 -2.904 18.245 1.00 17.82 15 GLY B O 1
ATOM 2044 N N . ASP B 1 36 ? 10.146 -3.570 16.184 1.00 16.33 16 ASP B N 1
ATOM 2045 C CA . ASP B 1 36 ? 10.020 -4.989 16.458 1.00 17.90 16 ASP B CA 1
ATOM 2046 C C . ASP B 1 36 ? 10.372 -5.562 15.095 1.00 16.81 16 ASP B C 1
ATOM 2047 O O . ASP B 1 36 ? 10.455 -4.810 14.118 1.00 16.25 16 ASP B O 1
ATOM 2052 N N . TYR B 1 37 ? 10.601 -6.864 15.013 1.00 16.27 17 TYR B N 1
ATOM 2053 C CA . TYR B 1 37 ? 10.969 -7.465 13.737 1.00 16.72 17 TYR B CA 1
ATOM 2054 C C . TYR B 1 37 ? 10.074 -7.044 12.573 1.00 16.55 17 TYR B C 1
ATOM 2055 O O . TYR B 1 37 ? 10.564 -6.756 11.480 1.00 15.60 17 TYR B O 1
ATOM 2064 N N . ALA B 1 38 ? 8.766 -6.998 12.813 1.00 16.37 18 ALA B N 1
ATOM 2065 C CA . ALA B 1 38 ? 7.809 -6.630 11.773 1.00 16.57 18 ALA B CA 1
ATOM 2066 C C . ALA B 1 38 ? 7.950 -5.190 11.289 1.00 17.02 18 ALA B C 1
ATOM 2067 O O . ALA B 1 38 ? 7.987 -4.944 10.084 1.00 17.59 18 ALA B O 1
ATOM 2069 N N . SER B 1 39 ? 8.028 -4.238 12.216 1.00 15.54 19 SER B N 1
ATOM 2070 C CA . SER B 1 39 ? 8.158 -2.841 11.817 1.00 15.41 19 SER B CA 1
ATOM 2071 C C . SER B 1 39 ? 9.549 -2.570 11.240 1.00 15.47 19 SER B C 1
ATOM 2072 O O . SER B 1 39 ? 9.699 -1.759 10.324 1.00 15.40 19 SER B O 1
ATOM 2075 N N . VAL B 1 40 ? 10.565 -3.247 11.771 1.00 13.86 20 VAL B N 1
ATOM 2076 C CA . VAL B 1 40 ? 11.919 -3.074 11.256 1.00 14.76 20 VAL B CA 1
ATOM 2077 C C . VAL B 1 40 ? 11.961 -3.601 9.820 1.00 13.63 20 VAL B C 1
ATOM 2078 O O . VAL B 1 40 ? 12.603 -3.007 8.952 1.00 14.22 20 VAL B O 1
ATOM 2082 N N . ASP B 1 41 ? 11.271 -4.712 9.570 1.00 12.20 21 ASP B N 1
ATOM 2083 C CA . ASP B 1 41 ? 11.233 -5.284 8.226 1.00 13.22 21 ASP B CA 1
ATOM 2084 C C . ASP B 1 41 ? 10.588 -4.297 7.259 1.00 13.07 21 ASP B C 1
ATOM 2085 O O . ASP B 1 41 ? 11.013 -4.172 6.112 1.00 13.26 21 ASP B O 1
ATOM 2090 N N . GLY B 1 42 ? 9.556 -3.604 7.728 1.00 13.13 22 GLY B N 1
ATOM 2091 C CA . GLY B 1 42 ? 8.876 -2.633 6.892 1.00 13.62 22 GLY B CA 1
ATOM 2092 C C . GLY B 1 42 ? 9.784 -1.483 6.496 1.00 13.69 22 GLY B C 1
ATOM 2093 O O . GLY B 1 42 ? 9.759 -1.030 5.349 1.00 14.30 22 GLY B O 1
ATOM 2094 N N . ILE B 1 43 ? 10.587 -1.008 7.442 1.00 12.53 23 ILE B N 1
ATOM 2095 C CA . ILE B 1 43 ? 11.503 0.093 7.170 1.00 12.07 23 ILE B CA 1
ATOM 2096 C C . ILE B 1 43 ? 12.613 -0.379 6.240 1.00 12.44 23 ILE B C 1
ATOM 2097 O O . ILE B 1 43 ? 12.967 0.310 5.281 1.00 11.16 23 ILE B O 1
ATOM 2102 N N . VAL B 1 44 ? 13.161 -1.558 6.524 1.00 11.39 24 VAL B N 1
ATOM 2103 C CA . VAL B 1 44 ? 14.225 -2.107 5.690 1.00 13.78 24 VAL B CA 1
ATOM 2104 C C . VAL B 1 44 ? 13.717 -2.238 4.259 1.00 14.21 24 VAL B C 1
ATOM 2105 O O . VAL B 1 44 ? 14.447 -1.967 3.300 1.00 13.17 24 VAL B O 1
ATOM 2109 N N . THR B 1 45 ? 12.455 -2.634 4.118 1.00 13.78 25 THR B N 1
ATOM 2110 C CA . THR B 1 45 ? 11.858 -2.800 2.799 1.00 14.91 25 THR B CA 1
ATOM 2111 C C . THR B 1 45 ? 11.865 -1.529 1.953 1.00 14.35 25 THR B C 1
ATOM 2112 O O . THR B 1 45 ? 12.336 -1.551 0.816 1.00 13.89 25 THR B O 1
ATOM 2116 N N . PHE B 1 46 ? 11.354 -0.418 2.483 1.00 15.46 26 PHE B N 1
ATOM 2117 C CA . PHE B 1 46 ? 11.341 0.788 1.668 1.00 13.79 26 PHE B CA 1
ATOM 2118 C C . PHE B 1 46 ? 12.736 1.365 1.452 1.00 13.10 26 PHE B C 1
ATOM 2119 O O . PHE B 1 46 ? 13.007 1.967 0.414 1.00 13.56 26 PHE B O 1
ATOM 2127 N N . LEU B 1 47 ? 13.634 1.153 2.409 1.00 13.47 27 LEU B N 1
ATOM 2128 C CA . LEU B 1 47 ? 15.001 1.639 2.260 1.00 13.15 27 LEU B CA 1
ATOM 2129 C C . LEU B 1 47 ? 15.715 0.833 1.177 1.00 13.81 27 LEU B C 1
ATOM 2130 O O . LEU B 1 47 ? 16.377 1.397 0.301 1.00 13.94 27 LEU B O 1
ATOM 2135 N N . ASN B 1 48 ? 15.574 -0.489 1.230 1.00 12.89 28 ASN B N 1
ATOM 2136 C CA . ASN B 1 48 ? 16.225 -1.349 0.241 1.00 12.06 28 ASN B CA 1
ATOM 2137 C C . ASN B 1 48 ? 15.668 -1.135 -1.168 1.00 12.02 28 ASN B C 1
ATOM 2138 O O . ASN B 1 48 ? 16.387 -1.282 -2.168 1.00 11.91 28 ASN B O 1
ATOM 2143 N N . ALA B 1 49 ? 14.392 -0.781 -1.251 1.00 12.51 29 ALA B N 1
ATOM 2144 C CA . ALA B 1 49 ? 13.766 -0.544 -2.548 1.00 14.46 29 ALA B CA 1
ATOM 2145 C C . ALA B 1 49 ? 14.401 0.661 -3.234 1.00 15.50 29 ALA B C 1
ATOM 2146 O O . ALA B 1 49 ? 14.518 0.699 -4.459 1.00 14.76 29 ALA B O 1
ATOM 2148 N N . SER B 1 50 ? 14.827 1.641 -2.441 1.00 14.50 30 SER B N 1
ATOM 2149 C CA . SER B 1 50 ? 15.433 2.844 -2.998 1.00 15.34 30 SER B CA 1
ATOM 2150 C C . SER B 1 50 ? 16.833 2.604 -3.559 1.00 15.40 30 SER B C 1
ATOM 2151 O O . SER B 1 50 ? 17.554 1.705 -3.123 1.00 14.96 30 SER B O 1
ATOM 2154 N N . ALA B 1 51 ? 17.212 3.411 -4.539 1.00 16.54 31 ALA B N 1
ATOM 2155 C CA . ALA B 1 51 ? 18.531 3.294 -5.141 1.00 19.69 31 ALA B CA 1
ATOM 2156 C C . ALA B 1 51 ? 19.471 4.183 -4.339 1.00 20.56 31 ALA B C 1
ATOM 2157 O O . ALA B 1 51 ? 19.033 5.164 -3.739 1.00 21.87 31 ALA B O 1
ATOM 2159 N N . ASP B 1 52 ? 20.756 3.845 -4.315 1.00 21.96 32 ASP B N 1
ATOM 2160 C CA . ASP B 1 52 ? 21.713 4.658 -3.576 1.00 24.28 32 ASP B CA 1
ATOM 2161 C C . ASP B 1 52 ? 21.946 5.990 -4.271 1.00 25.18 32 ASP B C 1
ATOM 2162 O O . ASP B 1 52 ? 21.869 6.088 -5.495 1.00 24.46 32 ASP B O 1
ATOM 2167 N N . ASN B 1 53 ? 22.222 7.015 -3.474 1.00 26.39 33 ASN B N 1
ATOM 2168 C CA . ASN B 1 53 ? 22.491 8.344 -3.998 1.00 28.07 33 ASN B CA 1
ATOM 2169 C C . ASN B 1 53 ? 23.957 8.637 -3.708 1.00 28.17 33 ASN B C 1
ATOM 2170 O O . ASN B 1 53 ? 24.347 8.803 -2.553 1.00 27.55 33 ASN B O 1
ATOM 2175 N N . SER B 1 54 ? 24.767 8.691 -4.760 1.00 27.76 34 SER B N 1
ATOM 2176 C CA . SER B 1 54 ? 26.198 8.943 -4.616 1.00 28.55 34 SER B CA 1
ATOM 2177 C C . SER B 1 54 ? 26.527 10.192 -3.807 1.00 27.25 34 SER B C 1
ATOM 2178 O O . SER B 1 54 ? 27.583 10.269 -3.181 1.00 27.94 34 SER B O 1
ATOM 2181 N N . SER B 1 55 ? 25.624 11.166 -3.815 1.00 26.01 35 SER B N 1
ATOM 2182 C CA . SER B 1 55 ? 25.865 12.407 -3.092 1.00 25.45 35 SER B CA 1
ATOM 2183 C C . SER B 1 55 ? 25.284 12.442 -1.683 1.00 22.73 35 SER B C 1
ATOM 2184 O O . SER B 1 55 ? 25.227 13.506 -1.069 1.00 24.16 35 SER B O 1
ATOM 2187 N N . VAL B 1 56 ? 24.852 11.295 -1.168 1.00 20.33 36 VAL B N 1
ATOM 2188 C CA . VAL B 1 56 ? 24.281 11.263 0.176 1.00 17.80 36 VAL B CA 1
ATOM 2189 C C . VAL B 1 56 ? 24.644 10.031 0.995 1.00 18.05 36 VAL B C 1
ATOM 2190 O O . VAL B 1 56 ? 24.473 8.897 0.547 1.00 18.19 36 VAL B O 1
ATOM 2194 N N . ASP B 1 57 ? 25.146 10.268 2.204 1.00 16.31 37 ASP B N 1
ATOM 2195 C CA . ASP B 1 57 ? 25.488 9.196 3.128 1.00 15.29 37 ASP B CA 1
ATOM 2196 C C . ASP B 1 57 ? 24.223 8.962 3.945 1.00 13.93 37 ASP B C 1
ATOM 2197 O O . ASP B 1 57 ? 23.628 9.915 4.449 1.00 12.89 37 ASP B O 1
ATOM 2202 N N . VAL B 1 58 ? 23.806 7.706 4.058 1.00 11.78 38 VAL B N 1
ATOM 2203 C CA . VAL B 1 58 ? 22.603 7.378 4.814 1.00 11.94 38 VAL B CA 1
ATOM 2204 C C . VAL B 1 58 ? 22.937 6.473 5.991 1.00 10.95 38 VAL B C 1
ATOM 2205 O O . VAL B 1 58 ? 23.572 5.431 5.827 1.00 9.62 38 VAL B O 1
ATOM 2209 N N . VAL B 1 59 ? 22.496 6.877 7.179 1.00 10.73 39 VAL B N 1
ATOM 2210 C CA . VAL B 1 59 ? 22.742 6.116 8.393 1.00 11.32 39 VAL B CA 1
ATOM 2211 C C . VAL B 1 59 ? 21.435 5.999 9.165 1.00 9.85 39 VAL B C 1
ATOM 2212 O O . VAL B 1 59 ? 20.669 6.959 9.230 1.00 12.03 39 VAL B O 1
ATOM 2216 N N . VAL B 1 60 ? 21.155 4.814 9.698 1.00 8.89 40 VAL B N 1
ATOM 2217 C CA . VAL B 1 60 ? 19.951 4.617 10.507 1.00 7.97 40 VAL B CA 1
ATOM 2218 C C . VAL B 1 60 ? 20.381 4.037 11.847 1.00 9.19 40 VAL B C 1
ATOM 2219 O O . VAL B 1 60 ? 21.339 3.267 11.925 1.00 8.13 40 VAL B O 1
ATOM 2223 N N . ALA B 1 61 ? 19.677 4.422 12.905 1.00 9.20 41 ALA B N 1
ATOM 2224 C CA . ALA B 1 61 ? 20.020 3.970 14.245 1.00 9.27 41 ALA B CA 1
ATOM 2225 C C . ALA B 1 61 ? 18.895 3.177 14.891 1.00 8.99 41 ALA B C 1
ATOM 2226 O O . ALA B 1 61 ? 17.973 3.748 15.465 1.00 10.07 41 ALA B O 1
ATOM 2228 N N . PRO B 1 62 ? 18.964 1.841 14.801 1.00 9.06 42 PRO B N 1
ATOM 2229 C CA . PRO B 1 62 ? 17.960 0.941 15.376 1.00 9.91 42 PRO B CA 1
ATOM 2230 C C . PRO B 1 62 ? 18.169 0.793 16.883 1.00 10.42 42 PRO B C 1
ATOM 2231 O O . PRO B 1 62 ? 19.232 1.132 17.404 1.00 10.17 42 PRO B O 1
ATOM 2235 N N . PRO B 1 63 ? 17.143 0.313 17.609 1.00 10.72 43 PRO B N 1
ATOM 2236 C CA . PRO B 1 63 ? 17.321 0.135 19.054 1.00 11.68 43 PRO B CA 1
ATOM 2237 C C . PRO B 1 63 ? 18.376 -0.975 19.177 1.00 10.25 43 PRO B C 1
ATOM 2238 O O . PRO B 1 63 ? 18.451 -1.850 18.309 1.00 11.07 43 PRO B O 1
ATOM 2242 N N . ALA B 1 64 ? 19.172 -0.953 20.243 1.00 10.85 44 ALA B N 1
ATOM 2243 C CA . ALA B 1 64 ? 20.246 -1.929 20.437 1.00 10.99 44 ALA B CA 1
ATOM 2244 C C . ALA B 1 64 ? 19.958 -3.405 20.129 1.00 10.89 44 ALA B C 1
ATOM 2245 O O . ALA B 1 64 ? 20.774 -4.073 19.497 1.00 12.90 44 ALA B O 1
ATOM 2247 N N . PRO B 1 65 ? 18.808 -3.936 20.573 1.00 11.42 45 PRO B N 1
ATOM 2248 C CA . PRO B 1 65 ? 18.473 -5.345 20.317 1.00 11.27 45 PRO B CA 1
ATOM 2249 C C . PRO B 1 65 ? 18.297 -5.721 18.846 1.00 12.78 45 PRO B C 1
ATOM 2250 O O . PRO B 1 65 ? 18.263 -6.906 18.510 1.00 12.93 45 PRO B O 1
ATOM 2254 N N . TYR B 1 66 ? 18.181 -4.720 17.978 1.00 10.35 46 TYR B N 1
ATOM 2255 C CA . TYR B 1 66 ? 17.990 -4.977 16.554 1.00 10.22 46 TYR B CA 1
ATOM 2256 C C . TYR B 1 66 ? 19.145 -4.518 15.671 1.00 10.50 46 TYR B C 1
ATOM 2257 O O . TYR B 1 66 ? 19.037 -4.552 14.444 1.00 11.59 46 TYR B O 1
ATOM 2266 N N . LEU B 1 67 ? 20.252 -4.103 16.280 1.00 10.68 47 LEU B N 1
ATOM 2267 C CA . LEU B 1 67 ? 21.402 -3.646 15.504 1.00 10.81 47 LEU B CA 1
ATOM 2268 C C . LEU B 1 67 ? 21.900 -4.696 14.511 1.00 11.77 47 LEU B C 1
ATOM 2269 O O . LEU B 1 67 ? 22.002 -4.416 13.317 1.00 10.98 47 LEU B O 1
ATOM 2274 N N . ALA B 1 68 ? 22.207 -5.900 14.996 1.00 11.02 48 ALA B N 1
ATOM 2275 C CA . ALA B 1 68 ? 22.697 -6.966 14.119 1.00 11.78 48 ALA B CA 1
ATOM 2276 C C . ALA B 1 68 ? 21.663 -7.345 13.060 1.00 12.68 48 ALA B C 1
ATOM 2277 O O . ALA B 1 68 ? 22.005 -7.552 11.892 1.00 13.34 48 ALA B O 1
ATOM 2279 N N . TYR B 1 69 ? 20.400 -7.433 13.466 1.00 12.79 49 TYR B N 1
ATOM 2280 C CA . TYR B 1 69 ? 19.332 -7.786 12.537 1.00 11.07 49 TYR B CA 1
ATOM 2281 C C . TYR B 1 69 ? 19.267 -6.778 11.391 1.00 11.68 49 TYR B C 1
ATOM 2282 O O . TYR B 1 69 ? 19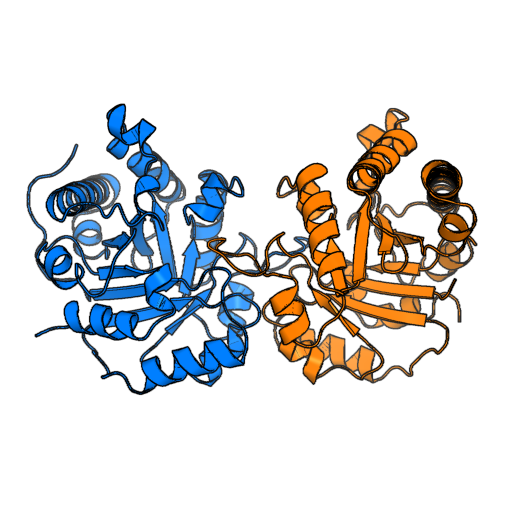.212 -7.161 10.223 1.00 11.75 49 TYR B O 1
ATOM 2291 N N . ALA B 1 70 ? 19.276 -5.490 11.729 1.00 11.63 50 ALA B N 1
ATOM 2292 C CA . ALA B 1 70 ? 19.217 -4.436 10.719 1.00 11.94 50 ALA B CA 1
ATOM 2293 C C . ALA B 1 70 ? 20.433 -4.495 9.796 1.00 12.79 50 ALA B C 1
ATOM 2294 O O . ALA B 1 70 ? 20.306 -4.350 8.576 1.00 13.23 50 ALA B O 1
ATOM 2296 N N . LYS B 1 71 ? 21.610 -4.702 10.379 1.00 12.90 51 LYS B N 1
ATOM 2297 C CA . LYS B 1 71 ? 22.849 -4.786 9.606 1.00 15.07 51 LYS B CA 1
ATOM 2298 C C . LYS B 1 71 ? 22.788 -5.916 8.579 1.00 16.42 51 LYS B C 1
ATOM 2299 O O . LYS B 1 71 ? 23.238 -5.762 7.443 1.00 17.26 51 LYS B O 1
ATOM 2305 N N . SER B 1 72 ? 22.224 -7.051 8.972 1.00 16.69 52 SER B N 1
ATOM 2306 C CA . SER B 1 72 ? 22.138 -8.183 8.061 1.00 17.35 52 SER B CA 1
ATOM 2307 C C . SER B 1 72 ? 21.084 -8.000 6.973 1.00 16.28 52 SER B C 1
ATOM 2308 O O . SER B 1 72 ? 21.233 -8.532 5.879 1.00 16.35 52 SER B O 1
ATOM 2311 N N . LYS B 1 73 ? 20.033 -7.239 7.271 1.00 14.79 53 LYS B N 1
ATOM 2312 C CA . LYS B 1 73 ? 18.940 -7.033 6.322 1.00 14.35 53 LYS B CA 1
ATOM 2313 C C . LYS B 1 73 ? 19.054 -5.838 5.372 1.00 13.72 53 LYS B C 1
ATOM 2314 O O . LYS B 1 73 ? 18.532 -5.876 4.255 1.00 13.51 53 LYS B O 1
ATOM 2320 N N . LEU B 1 74 ? 19.731 -4.780 5.807 1.00 13.57 54 LEU B N 1
ATOM 2321 C CA . LEU B 1 74 ? 19.863 -3.576 4.993 1.00 12.00 54 LEU B CA 1
ATOM 2322 C C . LEU B 1 74 ? 20.880 -3.658 3.866 1.00 12.59 54 LEU B C 1
ATOM 2323 O O . LEU B 1 74 ? 21.912 -4.317 3.991 1.00 12.59 54 LEU B O 1
ATOM 2328 N N . LYS B 1 75 ? 20.577 -2.973 2.767 1.00 12.78 55 LYS B N 1
ATOM 2329 C CA . LYS B 1 75 ? 21.483 -2.923 1.627 1.00 13.76 55 LYS B CA 1
ATOM 2330 C C . LYS B 1 75 ? 22.767 -2.259 2.130 1.00 14.48 55 LYS B C 1
ATOM 2331 O O . LYS B 1 75 ? 22.733 -1.479 3.083 1.00 15.53 55 LYS B O 1
ATOM 2337 N N . ALA B 1 76 ? 23.892 -2.562 1.492 1.00 14.53 56 ALA B N 1
ATOM 2338 C CA . ALA B 1 76 ? 25.175 -2.001 1.906 1.00 14.54 56 ALA B CA 1
ATOM 2339 C C . ALA B 1 76 ? 25.200 -0.474 1.921 1.00 14.46 56 ALA B C 1
ATOM 2340 O O . ALA B 1 76 ? 25.990 0.129 2.646 1.00 14.96 56 ALA B O 1
ATOM 2342 N N . GLY B 1 77 ? 24.334 0.141 1.123 1.00 14.31 57 GLY B N 1
ATOM 2343 C CA . GLY B 1 77 ? 24.289 1.590 1.037 1.00 14.14 57 GLY B CA 1
ATOM 2344 C C . GLY B 1 77 ? 23.809 2.307 2.281 1.00 15.19 57 GLY B C 1
ATOM 2345 O O . GLY B 1 77 ? 23.986 3.518 2.410 1.00 16.36 57 GLY B O 1
ATOM 2346 N N . VAL B 1 78 ? 23.190 1.574 3.195 1.00 12.23 58 VAL B N 1
ATOM 2347 C CA . VAL B 1 78 ? 22.709 2.176 4.428 1.00 12.11 58 VAL B CA 1
ATOM 2348 C C . VAL B 1 78 ? 23.523 1.620 5.584 1.00 10.36 58 VAL B C 1
ATOM 2349 O O . VAL B 1 78 ? 23.561 0.407 5.797 1.00 11.90 58 VAL B O 1
ATOM 2353 N N . LEU B 1 79 ? 24.194 2.508 6.312 1.00 10.95 59 LEU B N 1
ATOM 2354 C CA . LEU B 1 79 ? 25.001 2.090 7.450 1.00 10.85 59 LEU B CA 1
ATOM 2355 C C . LEU B 1 79 ? 24.172 2.148 8.725 1.00 10.80 59 LEU B C 1
ATOM 2356 O O . LEU B 1 79 ? 23.264 2.971 8.852 1.00 11.14 59 LEU B O 1
ATOM 2361 N N . VAL B 1 80 ? 24.486 1.257 9.659 1.00 9.87 60 VAL B N 1
ATOM 2362 C CA . VAL B 1 80 ? 23.770 1.173 10.927 1.00 9.80 60 VAL B CA 1
ATOM 2363 C C . VAL B 1 80 ? 24.592 1.786 12.049 1.00 11.03 60 VAL B C 1
ATOM 2364 O O . VAL B 1 80 ? 25.806 1.581 12.138 1.00 10.81 60 VAL B O 1
ATOM 2368 N N . ALA B 1 81 ? 23.911 2.535 12.913 1.00 9.40 61 ALA B N 1
ATOM 2369 C CA . ALA B 1 81 ? 24.558 3.201 14.031 1.00 6.57 61 ALA B CA 1
ATOM 2370 C C . ALA B 1 81 ? 23.861 2.835 15.325 1.00 9.41 61 ALA B C 1
ATOM 2371 O O . ALA B 1 81 ? 22.678 2.494 15.324 1.00 10.45 61 ALA B O 1
ATOM 2373 N N . ALA B 1 82 ? 24.609 2.893 16.421 1.00 10.16 62 ALA B N 1
ATOM 2374 C CA . ALA B 1 82 ? 24.048 2.629 17.738 1.00 9.07 62 ALA B CA 1
ATOM 2375 C C . ALA B 1 82 ? 23.502 3.970 18.220 1.00 9.80 62 ALA B C 1
ATOM 2376 O O . ALA B 1 82 ? 23.993 5.027 17.817 1.00 9.31 62 ALA B O 1
ATOM 2378 N N . GLN B 1 83 ? 22.490 3.928 19.082 1.00 9.40 63 GLN B N 1
ATOM 2379 C CA . GLN B 1 83 ? 21.870 5.146 19.599 1.00 9.27 63 GLN B CA 1
ATOM 2380 C C . GLN B 1 83 ? 22.591 5.778 20.784 1.00 8.11 63 GLN B C 1
ATOM 2381 O O . GLN B 1 83 ? 22.285 6.909 21.168 1.00 8.47 63 GLN B O 1
ATOM 2387 N N . ASN B 1 84 ? 23.556 5.057 21.351 1.00 7.80 64 ASN B N 1
ATOM 2388 C CA . ASN B 1 84 ? 24.308 5.551 22.499 1.00 8.26 64 ASN B CA 1
ATOM 2389 C C . ASN B 1 84 ? 25.352 4.500 22.872 1.00 8.82 64 ASN B C 1
ATOM 2390 O O . ASN B 1 84 ? 25.319 3.382 22.363 1.00 9.90 64 ASN B O 1
ATOM 2395 N N . CYS B 1 85 ? 26.292 4.868 23.736 1.00 8.37 65 CYS B N 1
ATOM 2396 C CA . CYS B 1 85 ? 27.308 3.933 24.213 1.00 8.29 65 CYS B CA 1
ATOM 2397 C C . CYS B 1 85 ? 27.981 4.517 25.453 1.00 9.53 65 CYS B C 1
ATOM 2398 O O . CYS B 1 85 ? 27.730 5.672 25.819 1.00 7.81 65 CYS B O 1
ATOM 2401 N N . TYR B 1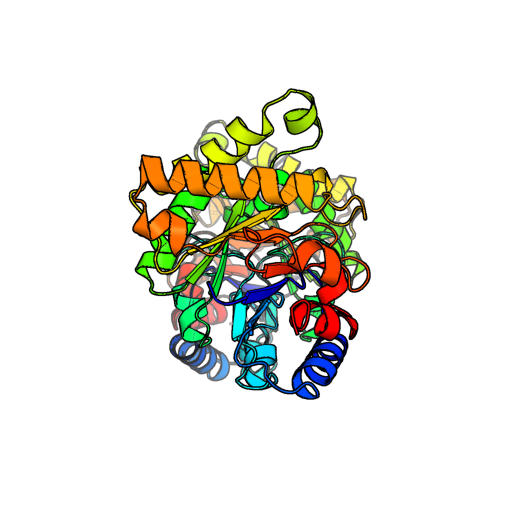 86 ? 28.828 3.727 26.106 1.00 9.17 66 TYR B N 1
ATOM 2402 C CA . TYR B 1 86 ? 29.512 4.198 27.307 1.00 11.98 66 TYR B CA 1
ATOM 2403 C C . TYR B 1 86 ? 30.952 4.610 27.007 1.00 11.97 66 TYR B C 1
ATOM 2404 O O . TYR B 1 86 ? 31.340 4.710 25.837 1.00 12.65 66 TYR B O 1
ATOM 2413 N N . LYS B 1 87 ? 31.750 4.826 28.056 1.00 12.51 67 LYS B N 1
ATOM 2414 C CA . LYS B 1 87 ? 33.129 5.293 27.882 1.00 12.88 67 LYS B CA 1
ATOM 2415 C C . LYS B 1 87 ? 34.301 4.337 28.126 1.00 13.75 67 LYS B C 1
ATOM 2416 O O . LYS B 1 87 ? 35.450 4.782 28.236 1.00 14.68 67 LYS B O 1
ATOM 2422 N N . VAL B 1 88 ? 34.023 3.040 28.230 1.00 13.72 68 VAL B N 1
ATOM 2423 C CA . VAL B 1 88 ? 35.075 2.035 28.390 1.00 14.27 68 VAL B CA 1
ATOM 2424 C C . VAL B 1 88 ? 34.668 0.851 27.515 1.00 15.33 68 VAL B C 1
ATOM 2425 O O . VAL B 1 88 ? 33.491 0.695 27.186 1.00 15.71 68 VAL B O 1
ATOM 2429 N N . PRO B 1 89 ? 35.631 0.011 27.106 1.00 15.26 69 PRO B N 1
ATOM 2430 C CA . PRO B 1 89 ? 35.278 -1.131 26.256 1.00 15.42 69 PRO B CA 1
ATOM 2431 C C . PRO B 1 89 ? 34.487 -2.244 26.933 1.00 15.74 69 PRO B C 1
ATOM 2432 O O . PRO B 1 89 ? 33.656 -2.897 26.302 1.00 15.71 69 PRO B O 1
ATOM 2436 N N . LYS B 1 90 ? 34.744 -2.464 28.216 1.00 16.86 70 LYS B N 1
ATOM 2437 C CA . LYS B 1 90 ? 34.037 -3.503 28.942 1.00 16.98 70 LYS B CA 1
ATOM 2438 C C . LYS B 1 90 ? 34.157 -3.277 30.436 1.00 15.11 70 LYS B C 1
ATOM 2439 O O . LYS B 1 90 ? 35.161 -2.762 30.917 1.00 15.19 70 LYS B O 1
ATOM 2445 N N . GLY B 1 91 ? 33.116 -3.651 31.168 1.00 12.18 71 GLY B N 1
ATOM 2446 C CA . GLY B 1 91 ? 33.143 -3.465 32.604 1.00 11.13 71 GLY B CA 1
ATOM 2447 C C . GLY B 1 91 ? 31.784 -3.648 33.238 1.00 12.16 71 GLY B C 1
ATOM 2448 O O . GLY B 1 91 ? 30.814 -3.998 32.560 1.00 10.34 71 GLY B O 1
ATOM 2449 N N . ALA B 1 92 ? 31.723 -3.394 34.543 1.00 11.20 72 ALA B N 1
ATOM 2450 C CA . ALA B 1 92 ? 30.501 -3.541 35.319 1.00 11.69 72 ALA B CA 1
ATOM 2451 C C . ALA B 1 92 ? 29.556 -2.356 35.162 1.00 11.05 72 ALA B C 1
ATOM 2452 O O . ALA B 1 92 ? 29.401 -1.548 36.076 1.00 11.13 72 ALA B O 1
ATOM 2454 N N . PHE B 1 93 ? 28.924 -2.264 33.995 1.00 10.08 73 PHE B N 1
ATOM 2455 C CA . PHE B 1 93 ? 27.989 -1.184 33.712 1.00 10.27 73 PHE B CA 1
ATOM 2456 C C . PHE B 1 93 ? 26.736 -1.769 33.078 1.00 10.79 73 PHE B C 1
ATOM 2457 O O . PHE B 1 93 ? 26.510 -1.685 31.867 1.00 10.63 73 PHE B O 1
ATOM 2465 N N . THR B 1 94 ? 25.933 -2.389 33.929 1.00 8.84 74 THR B N 1
ATOM 2466 C CA . THR B 1 94 ? 24.694 -3.021 33.511 1.00 9.44 74 THR B CA 1
ATOM 2467 C C . THR B 1 94 ? 23.853 -2.068 32.680 1.00 9.68 74 THR B C 1
ATOM 2468 O O . THR B 1 94 ? 23.650 -0.912 33.060 1.00 9.62 74 THR B O 1
ATOM 2472 N N . GLY B 1 95 ? 23.390 -2.558 31.533 1.00 10.07 75 GLY B N 1
ATOM 2473 C CA . GLY B 1 95 ? 22.561 -1.754 30.653 1.00 10.53 75 GLY B CA 1
ATOM 2474 C C . GLY B 1 95 ? 23.298 -0.952 29.596 1.00 11.25 75 GLY B C 1
ATOM 2475 O O . GLY B 1 95 ? 22.663 -0.369 28.717 1.00 10.75 75 GLY B O 1
ATOM 2476 N N . GLU B 1 96 ? 24.626 -0.933 29.665 1.00 9.78 76 GLU B N 1
ATOM 2477 C CA . GLU B 1 96 ? 25.437 -0.168 28.715 1.00 9.98 76 GLU B CA 1
ATOM 2478 C C . GLU B 1 96 ? 26.069 -1.006 27.614 1.00 10.84 76 GLU B C 1
ATOM 2479 O O . GLU B 1 96 ? 26.238 -2.221 27.752 1.00 10.85 76 GLU B O 1
ATOM 2485 N N . ILE B 1 97 ? 26.410 -0.343 26.512 1.00 10.66 77 ILE B N 1
ATOM 2486 C CA . ILE B 1 97 ? 27.095 -1.003 25.409 1.00 11.41 77 ILE B CA 1
ATOM 2487 C C . ILE B 1 97 ? 28.310 -0.142 25.104 1.00 9.93 77 ILE B C 1
ATOM 2488 O O . ILE B 1 97 ? 28.338 1.041 25.435 1.00 11.33 77 ILE B O 1
ATOM 2493 N N . SER B 1 98 ? 29.310 -0.721 24.458 1.00 10.47 78 SER B N 1
ATOM 2494 C CA . SER B 1 98 ? 30.528 0.034 24.189 1.00 10.34 78 SER B CA 1
ATOM 2495 C C . SER B 1 98 ? 30.910 0.067 22.727 1.00 11.12 78 SER B C 1
ATOM 2496 O O . SER B 1 98 ? 30.364 -0.680 21.923 1.00 9.86 78 SER B O 1
ATOM 2499 N N . PRO B 1 99 ? 31.867 0.943 22.371 1.00 10.33 79 PRO B N 1
ATOM 2500 C CA . PRO B 1 99 ? 32.341 1.064 20.991 1.00 12.26 79 PRO B CA 1
ATOM 2501 C C . PRO B 1 99 ? 32.911 -0.277 20.525 1.00 11.64 79 PRO B C 1
ATOM 2502 O O . PRO B 1 99 ? 32.830 -0.618 19.350 1.00 11.82 79 PRO B O 1
ATOM 2506 N N . ALA B 1 100 ? 33.492 -1.031 21.456 1.00 12.76 80 ALA B N 1
ATOM 2507 C CA . ALA B 1 100 ? 34.061 -2.335 21.131 1.00 11.60 80 ALA B CA 1
ATOM 2508 C C . ALA B 1 100 ? 32.962 -3.262 20.617 1.00 11.86 80 ALA B C 1
ATOM 2509 O O . ALA B 1 100 ? 33.166 -4.011 19.663 1.00 11.91 80 ALA B O 1
ATOM 2511 N N . MET B 1 101 ? 31.795 -3.206 21.254 1.00 11.17 81 MET B N 1
ATOM 2512 C CA . MET B 1 101 ? 30.663 -4.026 20.835 1.00 10.44 81 MET B CA 1
ATOM 2513 C C . MET B 1 101 ? 30.135 -3.531 19.490 1.00 11.46 81 MET B C 1
ATOM 2514 O O . MET B 1 101 ? 29.796 -4.322 18.612 1.00 12.21 81 MET B O 1
ATOM 2519 N N . ILE B 1 102 ? 30.074 -2.214 19.335 1.00 12.05 82 ILE B N 1
ATOM 2520 C CA . ILE B 1 102 ? 29.597 -1.618 18.093 1.00 10.74 82 ILE B CA 1
ATOM 2521 C C . ILE B 1 102 ? 30.458 -2.118 16.935 1.00 12.19 82 ILE B C 1
ATOM 2522 O O . ILE B 1 102 ? 29.941 -2.489 15.885 1.00 13.17 82 ILE B O 1
ATOM 2527 N N . LYS B 1 103 ? 31.770 -2.150 17.141 1.00 12.63 83 LYS B N 1
ATOM 2528 C CA . LYS B 1 103 ? 32.688 -2.620 16.105 1.00 14.99 83 LYS B CA 1
ATOM 2529 C C . LYS B 1 103 ? 32.541 -4.122 15.866 1.00 14.53 83 LYS B C 1
ATOM 2530 O O . LYS B 1 103 ? 32.599 -4.589 14.727 1.00 14.47 83 LYS B O 1
ATOM 2536 N N . ASP B 1 104 ? 32.350 -4.876 16.944 1.00 13.11 84 ASP B N 1
ATOM 2537 C CA . ASP B 1 104 ? 32.185 -6.322 16.842 1.00 12.87 84 ASP B CA 1
ATOM 2538 C C . ASP B 1 104 ? 30.948 -6.641 16.009 1.00 13.39 84 ASP B C 1
ATOM 2539 O O . ASP B 1 104 ? 30.909 -7.641 15.289 1.00 13.29 84 ASP B O 1
ATOM 2544 N N . LEU B 1 105 ? 29.936 -5.784 16.115 1.00 13.57 85 LEU B N 1
ATOM 2545 C CA . LEU B 1 105 ? 28.701 -5.958 15.364 1.00 14.27 85 LEU B CA 1
ATOM 2546 C C . LEU B 1 105 ? 28.916 -5.563 13.908 1.00 14.76 85 LEU B C 1
ATOM 2547 O O . LEU B 1 105 ? 28.044 -5.772 13.067 1.00 16.85 85 LEU B O 1
ATOM 2552 N N . GLY B 1 106 ? 30.082 -4.991 13.621 1.00 15.52 86 GLY B N 1
ATOM 2553 C CA . GLY B 1 106 ? 30.396 -4.575 12.264 1.00 14.84 86 GLY B CA 1
ATOM 2554 C C . GLY B 1 106 ? 29.895 -3.181 11.924 1.00 15.71 86 GLY B C 1
ATOM 2555 O O . GLY B 1 106 ? 29.727 -2.843 10.749 1.00 15.87 86 GLY B O 1
ATOM 2556 N N . LEU B 1 107 ? 29.658 -2.371 12.952 1.00 13.90 87 LEU B N 1
ATOM 2557 C CA . LEU B 1 107 ? 29.168 -1.006 12.773 1.00 11.89 87 LEU B CA 1
ATOM 2558 C C . LEU B 1 107 ? 30.310 -0.008 12.962 1.00 11.91 87 LEU B C 1
ATOM 2559 O O . LEU B 1 107 ? 31.339 -0.339 13.548 1.00 13.04 87 LEU B O 1
ATOM 2564 N N . GLU B 1 108 ? 30.121 1.216 12.479 1.00 12.25 88 GLU B N 1
ATOM 2565 C CA . GLU B 1 108 ? 31.152 2.237 12.603 1.00 15.20 88 GLU B CA 1
ATOM 2566 C C . GLU B 1 108 ? 30.599 3.608 12.987 1.00 14.42 88 GLU B C 1
ATOM 2567 O O . GLU B 1 108 ? 31.290 4.621 12.871 1.00 14.38 88 GLU B O 1
ATOM 2573 N N . TRP B 1 109 ? 29.357 3.635 13.464 1.00 12.29 89 TRP B N 1
ATOM 2574 C CA . TRP B 1 109 ? 28.724 4.888 13.859 1.00 9.62 89 TRP B CA 1
ATOM 2575 C C . TRP B 1 109 ? 27.987 4.786 15.191 1.00 8.96 89 TRP B C 1
ATOM 2576 O O . TRP B 1 109 ? 27.509 3.715 15.573 1.00 10.46 89 TRP B O 1
ATOM 2587 N N . VAL B 1 110 ? 27.900 5.916 15.881 1.00 7.66 90 VAL B N 1
ATOM 2588 C CA . VAL B 1 110 ? 27.175 6.007 17.149 1.00 7.36 90 VAL B CA 1
ATOM 2589 C C . VAL B 1 110 ? 26.681 7.440 17.333 1.00 9.15 90 VAL B C 1
ATOM 2590 O O . VAL B 1 110 ? 27.354 8.391 16.935 1.00 10.18 90 VAL B O 1
ATOM 2594 N N . ILE B 1 111 ? 25.491 7.589 17.908 1.00 8.59 91 ILE B N 1
ATOM 2595 C CA . ILE B 1 111 ? 24.930 8.908 18.177 1.00 8.87 91 ILE B CA 1
ATOM 2596 C C . ILE B 1 111 ? 25.234 9.198 19.645 1.00 10.24 91 ILE B C 1
ATOM 2597 O O . ILE B 1 111 ? 24.948 8.369 20.509 1.00 8.64 91 ILE B O 1
ATOM 2602 N N . LEU B 1 112 ? 25.836 10.352 19.925 1.00 9.31 92 LEU B N 1
ATOM 2603 C CA . LEU B 1 112 ? 26.142 10.719 21.305 1.00 9.90 92 LEU B CA 1
ATOM 2604 C C . LEU B 1 112 ? 25.633 12.114 21.648 1.00 9.75 92 LEU B C 1
ATOM 2605 O O . LEU B 1 112 ? 25.621 13.016 20.811 1.00 10.24 92 LEU B O 1
ATOM 2610 N N . GLY B 1 113 ? 25.187 12.277 22.890 1.00 8.79 93 GLY B N 1
ATOM 2611 C CA . GLY B 1 113 ? 24.697 13.567 23.332 1.00 9.14 93 GLY B CA 1
ATOM 2612 C C . GLY B 1 113 ? 23.307 13.930 22.854 1.00 8.75 93 GLY B C 1
ATOM 2613 O O . GLY B 1 113 ? 22.919 15.094 22.913 1.00 8.80 93 GLY B O 1
ATOM 2614 N N . HIS B 1 114 ? 22.544 12.944 22.396 1.00 9.14 94 HIS B N 1
ATOM 2615 C CA . HIS B 1 114 ? 21.200 13.227 21.922 1.00 8.07 94 HIS B CA 1
ATOM 2616 C C . HIS B 1 114 ? 20.408 13.910 23.033 1.00 9.82 94 HIS B C 1
ATOM 2617 O O . HIS B 1 114 ? 20.588 13.614 24.216 1.00 10.56 94 HIS B O 1
ATOM 2624 N N . SER B 1 115 ? 19.543 14.836 22.640 1.00 9.64 95 SER B N 1
ATOM 2625 C CA . SER B 1 115 ? 18.729 15.588 23.594 1.00 10.55 95 SER B CA 1
ATOM 2626 C C . SER B 1 115 ? 18.054 14.719 24.650 1.00 11.13 95 SER B C 1
ATOM 2627 O O . SER B 1 115 ? 18.016 15.078 25.830 1.00 11.06 95 SER B O 1
ATOM 2630 N N . GLU B 1 116 ? 17.525 13.573 24.242 1.00 10.44 96 GLU B N 1
ATOM 2631 C CA . GLU B 1 116 ? 16.857 12.702 25.201 1.00 10.24 96 GLU B CA 1
ATOM 2632 C C . GLU B 1 116 ? 17.833 12.150 26.247 1.00 11.49 96 GLU B C 1
ATOM 2633 O O . GLU B 1 116 ? 17.467 11.984 27.412 1.00 10.30 96 GLU B O 1
ATOM 2639 N N . ARG B 1 117 ? 19.077 11.890 25.849 1.00 10.18 97 ARG B N 1
ATOM 2640 C CA . ARG B 1 117 ? 20.066 11.391 26.803 1.00 9.94 97 ARG B CA 1
ATOM 2641 C C . ARG B 1 117 ? 20.449 12.502 27.783 1.00 11.59 97 ARG B C 1
ATOM 2642 O O . ARG B 1 117 ? 20.580 12.267 28.984 1.00 11.45 97 ARG B O 1
ATOM 2650 N N . ARG B 1 118 ? 20.628 13.713 27.262 1.00 10.79 98 ARG B N 1
ATOM 2651 C CA . ARG B 1 118 ? 21.012 14.853 28.090 1.00 12.38 98 ARG B CA 1
ATOM 2652 C C . ARG B 1 118 ? 19.911 15.345 29.027 1.00 12.76 98 ARG B C 1
ATOM 2653 O O . ARG B 1 118 ? 20.168 15.616 30.195 1.00 15.01 98 ARG B O 1
ATOM 2661 N N . HIS B 1 119 ? 18.686 15.444 28.519 1.00 12.61 99 HIS B N 1
ATOM 2662 C CA . HIS B 1 119 ? 17.593 15.991 29.312 1.00 13.89 99 HIS B CA 1
ATOM 2663 C C . HIS B 1 119 ? 16.610 15.037 29.981 1.00 14.62 99 HIS B C 1
ATOM 2664 O O . HIS B 1 119 ? 16.000 15.390 30.991 1.00 19.23 99 HIS B O 1
ATOM 2671 N N . VAL B 1 120 ? 16.445 13.838 29.439 1.00 13.51 100 VAL B N 1
ATOM 2672 C CA . VAL B 1 120 ? 15.545 12.876 30.062 1.00 14.46 100 VAL B CA 1
ATOM 2673 C C . VAL B 1 120 ? 16.346 11.982 31.003 1.00 14.41 100 VAL B C 1
ATOM 2674 O O . VAL B 1 120 ? 15.899 11.673 32.105 1.00 15.49 100 VAL B O 1
ATOM 2678 N N . PHE B 1 121 ? 17.543 11.586 30.576 1.00 14.28 101 PHE B N 1
ATOM 2679 C CA . PHE B 1 121 ? 18.374 10.716 31.396 1.00 13.48 101 PHE B CA 1
ATOM 2680 C C . PHE B 1 121 ? 19.583 11.394 32.048 1.00 13.47 101 PHE B C 1
ATOM 2681 O O . PHE B 1 121 ? 20.497 10.729 32.536 1.00 15.59 101 PHE B O 1
ATOM 2689 N N . GLY B 1 122 ? 19.572 12.723 32.041 1.00 13.91 102 GLY B N 1
ATOM 2690 C CA . GLY B 1 122 ? 20.618 13.509 32.679 1.00 14.19 102 GLY B CA 1
ATOM 2691 C C . GLY B 1 122 ? 22.099 13.313 32.395 1.00 14.99 102 GLY B C 1
ATOM 2692 O O . GLY B 1 122 ? 22.919 13.479 33.301 1.00 15.58 102 GLY B O 1
ATOM 2693 N N . GLU B 1 123 ? 22.465 12.974 31.165 1.00 12.75 103 GLU B N 1
ATOM 2694 C CA . GLU B 1 123 ? 23.879 12.811 30.842 1.00 12.85 103 GLU B CA 1
ATOM 2695 C C . GLU B 1 123 ? 24.528 14.197 30.776 1.00 12.06 103 GLU B C 1
ATOM 2696 O O . GLU B 1 123 ? 24.054 15.080 30.061 1.00 12.13 103 GLU B O 1
ATOM 2702 N N . SER B 1 124 ? 25.604 14.386 31.537 1.00 13.26 104 SER B N 1
ATOM 2703 C CA . SER B 1 124 ? 26.302 15.671 31.592 1.00 12.07 104 SER B CA 1
ATOM 2704 C C . SER B 1 124 ? 27.158 15.948 30.364 1.00 12.49 104 SER B C 1
ATOM 2705 O O . SER B 1 124 ? 27.479 15.035 29.610 1.00 12.82 104 SER B O 1
ATOM 2708 N N . ASP B 1 125 ? 27.535 17.213 30.177 1.00 13.61 105 ASP B N 1
ATOM 2709 C CA . ASP B 1 125 ? 28.383 17.593 29.042 1.00 11.94 105 ASP B CA 1
ATOM 2710 C C . ASP B 1 125 ? 29.687 16.812 29.131 1.00 12.55 105 ASP B C 1
ATOM 2711 O O . ASP B 1 125 ? 30.215 16.341 28.123 1.00 11.26 105 ASP B O 1
ATOM 2716 N N . ALA B 1 126 ? 30.206 16.703 30.350 1.00 13.01 106 ALA B N 1
ATOM 2717 C CA . ALA B 1 126 ? 31.457 16.002 30.613 1.00 13.00 106 ALA B CA 1
ATOM 2718 C C . ALA B 1 126 ? 31.383 14.519 30.273 1.00 12.27 106 ALA B C 1
ATOM 2719 O O . ALA B 1 126 ? 32.296 13.982 29.659 1.00 13.30 106 ALA B O 1
ATOM 2721 N N . LEU B 1 127 ? 30.306 13.853 30.683 1.00 11.22 107 LEU B N 1
ATOM 2722 C CA . LEU B 1 127 ? 30.161 12.430 30.394 1.00 10.53 107 LEU B CA 1
ATOM 2723 C C . LEU B 1 127 ? 30.104 12.219 28.885 1.00 11.82 107 LEU B C 1
ATOM 2724 O O . LEU B 1 127 ? 30.766 11.337 28.342 1.00 12.32 107 LEU B O 1
ATOM 2729 N N . ILE B 1 128 ? 29.315 13.048 28.210 1.00 10.20 108 ILE B N 1
ATOM 2730 C CA . ILE B 1 128 ? 29.180 12.949 26.766 1.00 11.98 108 ILE B CA 1
ATOM 2731 C C . ILE B 1 128 ? 30.527 13.167 26.070 1.00 10.02 108 ILE B C 1
ATOM 2732 O O . ILE B 1 128 ? 30.838 12.486 25.096 1.00 11.17 108 ILE B O 1
ATOM 2737 N N . ALA B 1 129 ? 31.327 14.101 26.579 1.00 10.70 109 ALA B N 1
ATOM 2738 C CA . ALA B 1 129 ? 32.641 14.372 25.995 1.00 12.23 109 ALA B CA 1
ATOM 2739 C C . ALA B 1 129 ? 33.567 13.171 26.187 1.00 11.93 109 ALA B C 1
ATOM 2740 O O . ALA B 1 129 ? 34.337 12.817 25.291 1.00 12.05 109 ALA B O 1
ATOM 2742 N N . GLU B 1 130 ? 33.487 12.539 27.354 1.00 12.94 110 GLU B N 1
ATOM 2743 C CA . GLU B 1 130 ? 34.313 11.371 27.643 1.00 13.34 110 GLU B CA 1
ATOM 2744 C C . GLU B 1 130 ? 33.905 10.217 26.732 1.00 12.73 110 GLU B C 1
ATOM 2745 O O . GLU B 1 130 ? 34.753 9.472 26.243 1.00 12.81 110 GLU B O 1
ATOM 2751 N N . LYS B 1 131 ? 32.601 10.067 26.512 1.00 12.68 111 LYS B N 1
ATOM 2752 C CA . LYS B 1 131 ? 32.093 9.017 25.639 1.00 10.91 111 LYS B CA 1
ATOM 2753 C C . LYS B 1 131 ? 32.612 9.265 24.232 1.00 10.61 111 LYS B C 1
ATOM 2754 O O . LYS B 1 131 ? 33.038 8.342 23.543 1.00 11.42 111 LYS B O 1
ATOM 2760 N N . THR B 1 132 ? 32.568 10.525 23.810 1.00 10.74 112 THR B N 1
ATOM 2761 C CA . THR B 1 132 ? 33.021 10.890 22.474 1.00 11.71 112 THR B CA 1
ATOM 2762 C C . THR B 1 132 ? 34.511 10.597 22.274 1.00 11.56 112 THR B C 1
ATOM 2763 O O . THR B 1 132 ? 34.905 10.027 21.252 1.00 11.74 112 THR B O 1
ATOM 2767 N N . VAL B 1 133 ? 35.335 10.987 23.243 1.00 13.13 113 VAL B N 1
ATOM 2768 C CA . VAL B 1 133 ? 36.772 10.740 23.171 1.00 13.53 113 VAL B CA 1
ATOM 2769 C C . VAL B 1 133 ? 37.026 9.244 22.994 1.00 12.83 113 VAL B C 1
ATOM 2770 O O . VAL B 1 133 ? 37.759 8.819 22.096 1.00 13.15 113 VAL B O 1
ATOM 2774 N N . HIS B 1 134 ? 36.406 8.446 23.855 1.00 12.68 114 HIS B N 1
ATOM 2775 C CA . HIS B 1 134 ? 36.565 6.998 23.813 1.00 12.99 114 HIS B CA 1
ATOM 2776 C C . HIS B 1 134 ? 36.087 6.378 22.505 1.00 13.53 114 HIS B C 1
ATOM 2777 O O . HIS B 1 134 ? 36.749 5.500 21.946 1.00 12.59 114 HIS B O 1
ATOM 2784 N N . ALA B 1 135 ? 34.932 6.828 22.024 1.00 12.76 115 ALA B N 1
ATOM 2785 C CA . ALA B 1 135 ? 34.380 6.293 20.789 1.00 11.69 115 ALA B CA 1
ATOM 2786 C C . ALA B 1 135 ? 35.302 6.593 19.616 1.00 11.70 115 ALA B C 1
ATOM 2787 O O . ALA B 1 135 ? 35.543 5.729 18.778 1.00 11.72 115 ALA B O 1
ATOM 2789 N N . LEU B 1 136 ? 35.827 7.813 19.567 1.00 11.00 116 LEU B N 1
ATOM 2790 C CA . LEU B 1 136 ? 36.722 8.195 18.481 1.00 12.46 116 LEU B CA 1
ATOM 2791 C C . LEU B 1 136 ? 38.039 7.420 18.567 1.00 12.30 116 LEU B C 1
ATOM 2792 O O . LEU B 1 136 ? 38.607 7.033 17.540 1.00 13.63 116 LEU B O 1
ATOM 2797 N N . GLU B 1 137 ? 38.522 7.191 19.786 1.00 12.50 117 GLU B N 1
ATOM 2798 C CA . GLU B 1 137 ? 39.757 6.436 19.980 1.00 14.02 117 GLU B CA 1
ATOM 2799 C C . GLU B 1 137 ? 39.569 5.004 19.482 1.00 15.72 117 GLU B C 1
ATOM 2800 O O . GLU B 1 137 ? 40.503 4.390 18.965 1.00 15.03 117 GLU B O 1
ATOM 2806 N N . ALA B 1 138 ? 38.351 4.485 19.636 1.00 15.63 118 ALA B N 1
ATOM 2807 C CA . ALA B 1 138 ? 38.007 3.130 19.214 1.00 15.44 118 ALA B CA 1
ATOM 2808 C C . ALA B 1 138 ? 37.914 3.025 17.699 1.00 17.01 118 ALA B C 1
ATOM 2809 O O . ALA B 1 138 ? 37.796 1.933 17.147 1.00 17.41 118 ALA B O 1
ATOM 2811 N N . GLY B 1 139 ? 37.940 4.167 17.026 1.00 16.99 119 GLY B N 1
ATOM 2812 C CA . GLY B 1 139 ? 37.877 4.146 15.579 1.00 16.93 119 GLY B CA 1
ATOM 2813 C C . GLY B 1 139 ? 36.495 4.206 14.960 1.00 18.26 119 GLY B C 1
ATOM 2814 O O . GLY B 1 139 ? 36.334 3.893 13.781 1.00 21.33 119 GLY B O 1
ATOM 2815 N N . ILE B 1 140 ? 35.485 4.586 15.731 1.00 15.93 120 ILE B N 1
ATOM 2816 C CA . ILE B 1 140 ? 34.154 4.694 15.158 1.00 16.07 120 ILE B CA 1
ATOM 2817 C C . ILE B 1 140 ? 33.804 6.173 15.025 1.00 15.79 120 ILE B C 1
ATOM 2818 O O . ILE B 1 140 ? 34.390 7.024 15.700 1.00 16.81 120 ILE B O 1
ATOM 2823 N N . LYS B 1 141 ? 32.853 6.468 14.145 1.00 14.49 121 LYS B N 1
ATOM 2824 C CA . LYS B 1 141 ? 32.430 7.838 13.895 1.00 13.25 121 LYS B CA 1
ATOM 2825 C C . LYS B 1 141 ? 31.300 8.244 14.828 1.00 12.71 121 LYS B C 1
ATOM 2826 O O . LYS B 1 141 ? 30.505 7.405 15.265 1.00 11.34 121 LYS B O 1
ATOM 2832 N N . VAL B 1 142 ? 31.236 9.538 15.127 1.00 11.68 122 VAL B N 1
ATOM 2833 C CA . VAL B 1 142 ? 30.248 10.056 16.060 1.00 9.70 122 VAL B CA 1
ATOM 2834 C C . VAL B 1 142 ? 29.329 11.162 15.556 1.00 10.21 122 VAL B C 1
ATOM 2835 O O . VAL B 1 142 ? 29.783 12.139 14.963 1.00 9.87 122 VAL B O 1
ATOM 2839 N N . VAL B 1 143 ? 28.027 10.992 15.783 1.00 9.09 123 VAL B N 1
ATOM 2840 C CA . VAL B 1 143 ? 27.064 12.027 15.442 1.00 9.40 123 VAL B CA 1
ATOM 2841 C C . VAL B 1 143 ? 26.896 12.698 16.798 1.00 10.39 123 VAL B C 1
ATOM 2842 O O . VAL B 1 143 ? 26.206 12.182 17.680 1.00 9.32 123 VAL B O 1
ATOM 2846 N N . PHE B 1 144 ? 27.579 13.827 16.964 1.00 10.03 124 PHE B N 1
ATOM 2847 C CA . PHE B 1 144 ? 27.577 14.585 18.210 1.00 9.38 124 PHE B CA 1
ATOM 2848 C C . PHE B 1 144 ? 26.426 15.574 18.222 1.00 9.78 124 PHE B C 1
ATOM 2849 O O . PHE B 1 144 ? 26.425 16.537 17.456 1.00 8.42 124 PHE B O 1
ATOM 2857 N N . CYS B 1 145 ? 25.466 15.344 19.115 1.00 9.48 125 CYS B N 1
ATOM 2858 C CA . CYS B 1 145 ? 24.273 16.178 19.211 1.00 8.88 125 CYS B CA 1
ATOM 2859 C C . CYS B 1 145 ? 24.349 17.317 20.220 1.00 8.93 125 CYS B C 1
ATOM 2860 O O . CYS B 1 145 ? 24.834 17.146 21.341 1.00 9.58 125 CYS B O 1
ATOM 2863 N N . ILE B 1 146 ? 23.853 18.478 19.802 1.00 7.64 126 ILE B N 1
ATOM 2864 C CA . ILE B 1 146 ? 23.812 19.669 20.642 1.00 8.76 126 ILE B CA 1
ATOM 2865 C C . ILE B 1 146 ? 22.501 20.396 20.356 1.00 9.60 126 ILE B C 1
ATOM 2866 O O . ILE B 1 146 ? 21.855 20.149 19.338 1.00 8.53 126 ILE B O 1
ATOM 2871 N N . GLY B 1 147 ? 22.106 21.295 21.251 1.00 9.01 127 GLY B N 1
ATOM 2872 C CA . GLY B 1 147 ? 20.870 22.029 21.038 1.00 7.26 127 GLY B CA 1
ATOM 2873 C C . GLY B 1 147 ? 20.399 22.738 22.290 1.00 8.93 127 GLY B C 1
ATOM 2874 O O . GLY B 1 147 ? 20.588 22.234 23.398 1.00 11.33 127 GLY B O 1
ATOM 2875 N N . GLU B 1 148 ? 19.788 23.905 22.112 1.00 9.41 128 GLU B N 1
ATOM 2876 C CA . GLU B 1 148 ? 19.282 24.687 23.233 1.00 9.33 128 GLU B CA 1
ATOM 2877 C C . GLU B 1 148 ? 17.787 24.462 23.420 1.00 10.41 128 GLU B C 1
ATOM 2878 O O . GLU B 1 148 ? 17.085 24.089 22.479 1.00 9.47 128 GLU B O 1
ATOM 2884 N N . LYS B 1 149 ? 17.313 24.687 24.645 1.00 10.43 129 LYS B N 1
ATOM 2885 C CA . LYS B 1 149 ? 15.896 24.551 24.976 1.00 12.98 129 LYS B CA 1
ATOM 2886 C C . LYS B 1 149 ? 15.201 25.852 24.593 1.00 13.33 129 LYS B C 1
ATOM 2887 O O . LYS B 1 149 ? 15.855 26.877 24.407 1.00 14.23 129 LYS B O 1
ATOM 2893 N N . LEU B 1 150 ? 13.876 25.814 24.495 1.00 14.22 130 LEU B N 1
ATOM 2894 C CA . LEU B 1 150 ? 13.108 26.999 24.135 1.00 16.35 130 LEU B CA 1
ATOM 2895 C C . LEU B 1 150 ? 13.425 28.182 25.049 1.00 17.77 130 LEU B C 1
ATOM 2896 O O . LEU B 1 150 ? 13.675 29.291 24.574 1.00 17.16 130 LEU B O 1
ATOM 2901 N N . GLU B 1 151 ? 13.409 27.941 26.358 1.00 17.12 131 GLU B N 1
ATOM 2902 C CA . GLU B 1 151 ? 13.692 28.995 27.325 1.00 19.96 131 GLU B CA 1
ATOM 2903 C C . GLU B 1 151 ? 15.088 29.590 27.157 1.00 18.57 131 GLU B C 1
ATOM 2904 O O . GLU B 1 151 ? 15.289 30.785 27.390 1.00 16.91 131 GLU B O 1
ATOM 2910 N N . GLU B 1 152 ? 16.048 28.763 26.753 1.00 16.73 132 GLU B N 1
ATOM 2911 C CA . GLU B 1 152 ? 17.414 29.234 26.558 1.00 17.21 132 GLU B CA 1
ATOM 2912 C C . GLU B 1 152 ? 17.508 30.103 25.306 1.00 17.09 132 GLU B C 1
ATOM 2913 O O . GLU B 1 152 ? 18.268 31.070 25.268 1.00 17.45 132 GLU B O 1
ATOM 2919 N N . ARG B 1 153 ? 16.731 29.764 24.283 1.00 16.89 133 ARG B N 1
ATOM 2920 C CA . ARG B 1 153 ? 16.734 30.554 23.058 1.00 16.59 133 ARG B CA 1
ATOM 2921 C C . ARG B 1 153 ? 16.040 31.889 23.314 1.00 16.83 133 ARG B C 1
ATOM 2922 O O . ARG B 1 153 ? 16.508 32.938 22.874 1.00 16.36 133 ARG B O 1
ATOM 2930 N N . GLU B 1 154 ? 14.925 31.853 24.036 1.00 16.83 134 GLU B N 1
ATOM 2931 C CA . GLU B 1 154 ? 14.192 33.080 24.323 1.00 19.50 134 GLU B CA 1
ATOM 2932 C C . GLU B 1 154 ? 15.026 34.025 25.185 1.00 18.68 134 GLU B C 1
ATOM 2933 O O . GLU B 1 154 ? 14.902 35.245 25.076 1.00 19.90 134 GLU B O 1
ATOM 2939 N N . ALA B 1 155 ? 15.881 33.456 26.029 1.00 18.05 135 ALA B N 1
ATOM 2940 C CA . ALA B 1 155 ? 16.736 34.249 26.910 1.00 18.06 135 ALA B CA 1
ATOM 2941 C C . ALA B 1 155 ? 17.997 34.746 26.196 1.00 18.36 135 ALA B C 1
ATOM 2942 O O . ALA B 1 155 ? 18.849 35.396 26.806 1.00 19.07 135 ALA B O 1
ATOM 2944 N N . GLY B 1 156 ? 18.113 34.429 24.910 1.00 17.35 136 GLY B N 1
ATOM 2945 C CA . GLY B 1 156 ? 19.259 34.867 24.132 1.00 16.94 136 GLY B CA 1
ATOM 2946 C C . GLY B 1 156 ? 20.533 34.067 24.313 1.00 17.01 136 GLY B C 1
ATOM 2947 O O . GLY B 1 156 ? 21.628 34.582 24.086 1.00 17.91 136 GLY B O 1
ATOM 2948 N N . HIS B 1 157 ? 20.405 32.803 24.703 1.00 14.77 137 HIS B N 1
ATOM 2949 C CA . HIS B 1 157 ? 21.578 31.966 24.912 1.00 14.15 137 HIS B CA 1
ATOM 2950 C C . HIS B 1 157 ? 21.727 30.800 23.946 1.00 13.31 137 HIS B C 1
ATOM 2951 O O . HIS B 1 157 ? 22.375 29.806 24.270 1.00 12.22 137 HIS B O 1
ATOM 2958 N N . THR B 1 158 ? 21.146 30.917 22.756 1.00 12.28 138 THR B N 1
ATOM 2959 C CA . THR B 1 158 ? 21.266 29.846 21.775 1.00 12.43 138 THR B CA 1
ATOM 2960 C C . THR B 1 158 ? 22.746 29.607 21.496 1.00 13.05 138 THR B C 1
ATOM 2961 O O . THR B 1 158 ? 23.230 28.478 21.547 1.00 11.96 138 THR B O 1
ATOM 2965 N N . LYS B 1 159 ? 23.466 30.690 21.235 1.00 14.72 139 LYS B N 1
ATOM 2966 C CA . LYS B 1 159 ? 24.889 30.610 20.940 1.00 16.72 139 LYS B CA 1
ATOM 2967 C C . LYS B 1 159 ? 25.681 30.038 22.119 1.00 17.03 139 LYS B C 1
ATOM 2968 O O . LYS B 1 159 ? 26.483 29.116 21.950 1.00 15.54 139 LYS B O 1
ATOM 2974 N N . ASP B 1 160 ? 25.441 30.579 23.312 1.00 15.54 140 ASP B N 1
ATOM 2975 C CA . ASP B 1 160 ? 26.139 30.142 24.523 1.00 17.60 140 ASP B CA 1
ATOM 2976 C C . ASP B 1 160 ? 25.986 28.656 24.829 1.00 15.81 140 ASP B C 1
ATOM 2977 O O . ASP B 1 160 ? 26.971 27.969 25.103 1.00 13.61 140 ASP B O 1
ATOM 2982 N N . VAL B 1 161 ? 24.745 28.176 24.802 1.00 14.42 141 VAL B N 1
ATOM 2983 C CA . VAL B 1 161 ? 24.450 26.777 25.092 1.00 13.75 141 VAL B CA 1
ATOM 2984 C C . VAL B 1 161 ? 25.120 25.825 24.112 1.00 13.35 141 VAL B C 1
ATOM 2985 O O . VAL B 1 161 ? 25.813 24.894 24.520 1.00 13.31 141 VAL B O 1
ATOM 2989 N N . ASN B 1 162 ? 24.911 26.050 22.820 1.00 11.92 142 ASN B N 1
ATOM 2990 C CA . ASN B 1 162 ? 25.510 25.182 21.819 1.00 13.05 142 ASN B CA 1
ATOM 2991 C C . ASN B 1 162 ? 27.037 25.233 21.871 1.00 13.01 142 ASN B C 1
ATOM 2992 O O . ASN B 1 162 ? 27.696 24.208 21.719 1.00 12.02 142 ASN B O 1
ATOM 2997 N N . PHE B 1 163 ? 27.603 26.412 22.110 1.00 12.13 143 PHE B N 1
ATOM 2998 C CA . PHE B 1 163 ? 29.055 26.523 22.200 1.00 12.70 143 PHE B CA 1
ATOM 2999 C C . PHE B 1 163 ? 29.579 25.770 23.424 1.00 12.30 143 PHE B C 1
ATOM 3000 O O . PHE B 1 163 ? 30.610 25.106 23.358 1.00 12.53 143 PHE B O 1
ATOM 3008 N N . ARG B 1 164 ? 28.865 25.864 24.541 1.00 11.03 144 ARG B N 1
ATOM 3009 C CA . ARG B 1 164 ? 29.296 25.177 25.750 1.00 12.91 144 ARG B CA 1
ATOM 3010 C C . ARG B 1 164 ? 29.358 23.667 25.534 1.00 12.20 144 ARG B C 1
ATOM 3011 O O . ARG B 1 164 ? 30.324 23.015 25.925 1.00 11.08 144 ARG B O 1
ATOM 3019 N N . GLN B 1 165 ? 28.329 23.115 24.898 1.00 12.30 145 GLN B N 1
ATOM 3020 C CA . GLN B 1 165 ? 28.287 21.678 24.657 1.00 10.62 145 GLN B CA 1
ATOM 3021 C C . GLN B 1 165 ? 29.431 21.235 23.750 1.00 11.13 145 GLN B C 1
ATOM 3022 O O . GLN B 1 165 ? 29.955 20.129 23.897 1.00 10.59 145 GLN B O 1
ATOM 3028 N N . LEU B 1 166 ? 29.819 22.098 22.816 1.00 10.46 146 LEU B N 1
ATOM 3029 C CA . LEU B 1 166 ? 30.923 21.792 21.910 1.00 10.20 146 LEU B CA 1
ATOM 3030 C C . LEU B 1 166 ? 32.267 22.001 22.600 1.00 11.43 146 LEU B C 1
ATOM 3031 O O . LEU B 1 166 ? 33.215 21.255 22.363 1.00 14.15 146 LEU B O 1
ATOM 3036 N N . GLN B 1 167 ? 32.345 23.017 23.455 1.00 12.31 147 GLN B N 1
ATOM 3037 C CA . GLN B 1 167 ? 33.581 23.321 24.168 1.00 12.95 147 GLN B CA 1
ATOM 3038 C C . GLN B 1 167 ? 33.999 22.130 25.017 1.00 12.63 147 GLN B C 1
ATOM 3039 O O . GLN B 1 167 ? 35.187 21.915 25.257 1.00 12.44 147 GLN B O 1
ATOM 3045 N N . ALA B 1 168 ? 33.015 21.357 25.471 1.00 12.82 148 ALA B N 1
ATOM 3046 C CA . ALA B 1 168 ? 33.291 20.188 26.298 1.00 13.50 148 ALA B CA 1
ATOM 3047 C C . ALA B 1 168 ? 34.211 19.191 25.600 1.00 14.06 148 ALA B C 1
ATOM 3048 O O . ALA B 1 168 ? 35.110 18.638 26.235 1.00 13.67 148 ALA B O 1
ATOM 3050 N N . ILE B 1 169 ? 33.997 18.943 24.306 1.00 14.12 149 ILE B N 1
ATOM 3051 C CA . ILE B 1 169 ? 34.872 18.010 23.602 1.00 14.0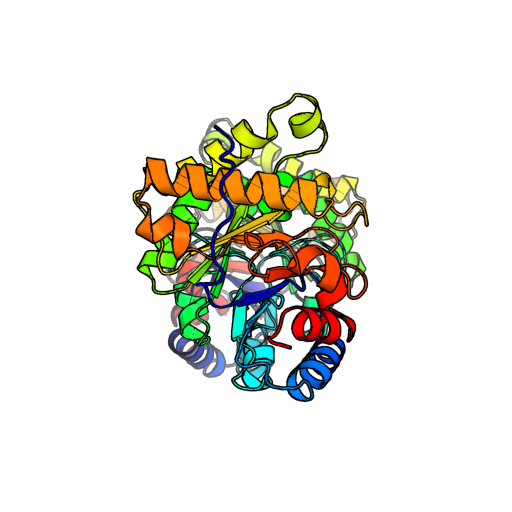7 149 ILE B CA 1
ATOM 3052 C C . ILE B 1 169 ? 36.141 18.711 23.116 1.00 15.01 149 ILE B C 1
ATOM 3053 O O . ILE B 1 169 ? 37.182 18.074 22.953 1.00 12.85 149 ILE B O 1
ATOM 3058 N N . VAL B 1 170 ? 36.060 20.018 22.886 1.00 14.54 150 VAL B N 1
ATOM 3059 C CA . VAL B 1 170 ? 37.250 20.761 22.487 1.00 15.60 150 VAL B CA 1
ATOM 3060 C C . VAL B 1 170 ? 38.220 20.681 23.668 1.00 15.51 150 VAL B C 1
ATOM 3061 O O . VAL B 1 170 ? 39.421 20.501 23.487 1.00 15.60 150 VAL B O 1
ATOM 3065 N N . ASP B 1 171 ? 37.687 20.799 24.882 1.00 15.26 151 ASP B N 1
ATOM 3066 C CA . ASP B 1 171 ? 38.516 20.734 26.083 1.00 17.31 151 ASP B CA 1
ATOM 3067 C C . ASP B 1 171 ? 39.190 19.376 26.232 1.00 19.15 151 ASP B C 1
ATOM 3068 O O . ASP B 1 171 ? 40.264 19.272 26.834 1.00 19.48 151 ASP B O 1
ATOM 3073 N N . LYS B 1 172 ? 38.557 18.337 25.695 1.00 17.69 152 LYS B N 1
ATOM 3074 C CA . LYS B 1 172 ? 39.115 16.991 25.760 1.00 20.80 152 LYS B CA 1
ATOM 3075 C C . LYS B 1 172 ? 40.145 16.787 24.652 1.00 21.99 152 LYS B C 1
ATOM 3076 O O . LYS B 1 172 ? 40.817 15.759 24.600 1.00 24.90 152 LYS B O 1
ATOM 3082 N N . GLY B 1 173 ? 40.256 17.771 23.766 1.00 22.69 153 GLY B N 1
ATOM 3083 C CA . GLY B 1 173 ? 41.214 17.690 22.678 1.00 21.59 153 GLY B CA 1
ATOM 3084 C C . GLY B 1 173 ? 40.912 16.635 21.629 1.00 21.73 153 GLY B C 1
ATOM 3085 O O . GLY B 1 173 ? 41.809 15.925 21.179 1.00 21.98 153 GLY B O 1
ATOM 3086 N N . VAL B 1 174 ? 39.648 16.522 21.235 1.00 21.43 154 VAL B N 1
ATOM 3087 C CA . VAL B 1 174 ? 39.265 15.547 20.223 1.00 19.50 154 VAL B CA 1
ATOM 3088 C C . VAL B 1 174 ? 39.624 16.084 18.845 1.00 20.21 154 VAL B C 1
ATOM 3089 O O . VAL B 1 174 ? 39.761 17.295 18.663 1.00 19.25 154 VAL B O 1
ATOM 3093 N N . SER B 1 175 ? 39.804 15.184 17.884 1.00 18.51 155 SER B N 1
ATOM 3094 C CA . SER B 1 175 ? 40.073 15.608 16.516 1.00 18.86 155 SER B CA 1
ATOM 3095 C C . SER B 1 175 ? 38.667 15.606 15.914 1.00 17.82 155 SER B C 1
ATOM 3096 O O . SER B 1 175 ? 37.740 15.056 16.515 1.00 18.39 155 SER B O 1
ATOM 3099 N N . TRP B 1 176 ? 38.493 16.201 14.740 1.00 17.41 156 TRP B N 1
ATOM 3100 C CA . TRP B 1 176 ? 37.156 16.288 14.165 1.00 15.40 156 TRP B CA 1
ATOM 3101 C C . TRP B 1 176 ? 36.881 15.577 12.844 1.00 15.36 156 TRP B C 1
ATOM 3102 O O . TRP B 1 176 ? 35.772 15.681 12.314 1.00 15.08 156 TRP B O 1
ATOM 3113 N N . GLU B 1 177 ? 37.854 14.848 12.308 1.00 15.45 157 GLU B N 1
ATOM 3114 C CA . GLU B 1 177 ? 37.635 14.189 11.026 1.00 15.10 157 GLU B CA 1
ATOM 3115 C C . GLU B 1 177 ? 36.507 13.156 11.036 1.00 14.06 157 GLU B C 1
ATOM 3116 O O . GLU B 1 177 ? 35.888 12.906 10.002 1.00 14.27 157 GLU B O 1
ATOM 3122 N N . ASN B 1 178 ? 36.227 12.573 12.198 1.00 11.95 158 ASN B N 1
ATOM 3123 C CA . ASN B 1 178 ? 35.171 11.572 12.307 1.00 13.50 158 ASN B CA 1
ATOM 3124 C C . ASN B 1 178 ? 33.961 12.034 13.108 1.00 12.92 158 ASN B C 1
ATOM 3125 O O . ASN B 1 178 ? 33.226 11.215 13.658 1.00 11.46 158 ASN B O 1
ATOM 3130 N N . ILE B 1 179 ? 33.749 13.343 13.165 1.00 11.87 159 ILE B N 1
ATOM 3131 C CA . ILE B 1 179 ? 32.609 13.888 13.890 1.00 12.31 159 ILE B CA 1
ATOM 3132 C C . ILE B 1 179 ? 31.643 14.635 12.970 1.00 11.54 159 ILE B C 1
ATOM 3133 O O . ILE B 1 179 ? 32.055 15.470 12.169 1.00 11.66 159 ILE B O 1
ATOM 3138 N N . VAL B 1 180 ? 30.361 14.308 13.087 1.00 9.31 160 VAL B N 1
ATOM 3139 C CA . VAL B 1 180 ? 29.303 14.987 12.350 1.00 9.71 160 VAL B CA 1
ATOM 3140 C C . VAL B 1 180 ? 28.533 15.683 13.469 1.00 9.59 160 VAL B C 1
ATOM 3141 O O . VAL B 1 180 ? 28.102 15.027 14.409 1.00 11.49 160 VAL B O 1
ATOM 3145 N N . ILE B 1 181 ? 28.394 17.002 13.396 1.00 8.95 161 ILE B N 1
ATOM 3146 C CA . ILE B 1 181 ? 27.664 17.726 14.428 1.00 10.49 161 ILE B CA 1
ATOM 3147 C C . ILE B 1 181 ? 26.189 17.780 14.072 1.00 10.22 161 ILE B C 1
ATOM 3148 O O . ILE B 1 181 ? 25.827 18.118 12.946 1.00 11.04 161 ILE B O 1
ATOM 3153 N N . ALA B 1 182 ? 25.334 17.427 15.027 1.00 10.46 162 ALA B N 1
ATOM 3154 C CA . ALA B 1 182 ? 23.904 17.474 14.790 1.00 10.70 162 ALA B CA 1
ATOM 3155 C C . ALA B 1 182 ? 23.304 18.554 15.674 1.00 11.24 162 ALA B C 1
ATOM 3156 O O . ALA B 1 182 ? 23.297 18.433 16.895 1.00 11.13 162 ALA B O 1
ATOM 3158 N N . TYR B 1 183 ? 22.838 19.630 15.049 1.00 10.57 163 TYR B N 1
ATOM 3159 C CA . TYR B 1 183 ? 22.207 20.707 15.786 1.00 10.52 163 TYR B CA 1
ATOM 3160 C C . TYR B 1 183 ? 20.725 20.383 15.822 1.00 11.43 163 TYR B C 1
ATOM 3161 O O . TYR B 1 183 ? 20.054 20.368 14.786 1.00 8.79 163 TYR B O 1
ATOM 3170 N N . GLU B 1 184 ? 20.220 20.103 17.018 1.00 11.10 164 GLU B N 1
ATOM 3171 C CA . GLU B 1 184 ? 18.817 19.775 17.184 1.00 12.35 164 GLU B CA 1
ATOM 3172 C C . GLU B 1 184 ? 18.237 20.553 18.350 1.00 11.29 164 GLU B C 1
ATOM 3173 O O . GLU B 1 184 ? 18.357 20.136 19.501 1.00 13.05 164 GLU B O 1
ATOM 3184 N N . PRO B 1 185 ? 17.626 21.713 18.069 1.00 12.11 165 PRO B N 1
ATOM 3185 C CA . PRO B 1 185 ? 17.049 22.488 19.172 1.00 11.53 165 PRO B CA 1
ATOM 3186 C C . PRO B 1 185 ? 15.997 21.629 19.868 1.00 10.85 165 PRO B C 1
ATOM 3187 O O . PRO B 1 185 ? 15.160 21.015 19.217 1.00 10.34 165 PRO B O 1
ATOM 3191 N N . VAL B 1 186 ? 16.058 21.577 21.191 1.00 11.14 166 VAL B N 1
ATOM 3192 C CA . VAL B 1 186 ? 15.136 20.760 21.964 1.00 11.81 166 VAL B CA 1
ATOM 3193 C C . VAL B 1 186 ? 13.668 21.044 21.666 1.00 11.91 166 VAL B C 1
ATOM 3194 O O . VAL B 1 186 ? 12.844 20.124 21.625 1.00 12.91 166 VAL B O 1
ATOM 3198 N N . TRP B 1 187 ? 13.343 22.315 21.457 1.00 10.36 167 TRP B N 1
ATOM 3199 C CA . TRP B 1 187 ? 11.968 22.712 21.188 1.00 10.46 167 TRP B CA 1
ATOM 3200 C C . TRP B 1 187 ? 11.414 22.207 19.860 1.00 11.79 167 TRP B C 1
ATOM 3201 O O . TRP B 1 187 ? 10.202 22.239 19.637 1.00 12.18 167 TRP B O 1
ATOM 3212 N N . ALA B 1 188 ? 12.294 21.732 18.984 1.00 10.84 168 ALA B N 1
ATOM 3213 C CA . ALA B 1 188 ? 11.872 21.231 17.679 1.00 12.15 168 ALA B CA 1
ATOM 3214 C C . ALA B 1 188 ? 11.770 19.705 17.604 1.00 12.11 168 ALA B C 1
ATOM 3215 O O . ALA B 1 188 ? 11.357 19.156 16.581 1.00 12.13 168 ALA B O 1
ATOM 3217 N N . ILE B 1 189 ? 12.129 19.013 18.680 1.00 12.05 169 ILE B N 1
ATOM 3218 C CA . ILE B 1 189 ? 12.089 17.554 18.658 1.00 11.11 169 ILE B CA 1
ATOM 3219 C C . ILE B 1 189 ? 10.706 16.949 18.909 1.00 12.60 169 ILE B C 1
ATOM 3220 O O . ILE B 1 189 ? 10.146 17.083 19.999 1.00 11.32 169 ILE B O 1
ATOM 3225 N N . GLY B 1 190 ? 10.169 16.293 17.880 1.00 12.29 170 GLY B N 1
ATOM 3226 C CA . GLY B 1 190 ? 8.870 15.638 17.968 1.00 13.33 170 GLY B CA 1
ATOM 3227 C C . GLY B 1 190 ? 7.662 16.525 18.213 1.00 14.32 170 GLY B C 1
ATOM 3228 O O . GLY B 1 190 ? 6.566 16.028 18.479 1.00 14.63 170 GLY B O 1
ATOM 3229 N N . THR B 1 191 ? 7.853 17.834 18.109 1.00 13.50 171 THR B N 1
ATOM 3230 C CA . THR B 1 191 ? 6.786 18.802 18.346 1.00 13.22 171 THR B CA 1
ATOM 3231 C C . THR B 1 191 ? 6.162 19.350 17.071 1.00 13.66 171 THR B C 1
ATOM 3232 O O . THR B 1 191 ? 5.064 19.910 17.098 1.00 15.71 171 THR B O 1
ATOM 3236 N N . GLY B 1 192 ? 6.869 19.206 15.956 1.00 13.74 172 GLY B N 1
ATOM 3237 C CA . GLY B 1 192 ? 6.375 19.741 14.705 1.00 13.95 172 GLY B CA 1
ATOM 3238 C C . GLY B 1 192 ? 6.833 21.187 14.589 1.00 13.13 172 GLY B C 1
ATOM 3239 O O . GLY B 1 192 ? 6.675 21.822 13.548 1.00 14.80 172 GLY B O 1
ATOM 3240 N N . LYS B 1 193 ? 7.416 21.703 15.670 1.00 12.87 173 LYS B N 1
ATOM 3241 C CA . LYS B 1 193 ? 7.905 23.081 15.708 1.00 12.11 173 LYS B CA 1
ATOM 3242 C C . LYS B 1 193 ? 9.308 23.154 15.108 1.00 11.02 173 LYS B C 1
ATOM 3243 O O . LYS B 1 193 ? 10.296 23.408 15.800 1.00 10.75 173 LYS B O 1
ATOM 3249 N N . THR B 1 194 ? 9.371 22.931 13.802 1.00 11.45 174 THR B N 1
ATOM 3250 C CA . THR B 1 194 ? 10.624 22.939 13.064 1.00 10.68 174 THR B CA 1
ATOM 3251 C C . THR B 1 194 ? 11.287 24.311 13.063 1.00 11.85 174 THR B C 1
ATOM 3252 O O . THR B 1 194 ? 10.612 25.338 13.043 1.00 12.45 174 THR B O 1
ATOM 3256 N N . ALA B 1 195 ? 12.614 24.330 13.099 1.00 11.84 175 ALA B N 1
ATOM 3257 C CA . ALA B 1 195 ? 13.326 25.599 13.032 1.00 9.96 175 ALA B CA 1
ATOM 3258 C C . ALA B 1 195 ? 13.140 26.046 11.587 1.00 12.03 175 ALA B C 1
ATOM 3259 O O . ALA B 1 195 ? 12.989 25.209 10.699 1.00 11.37 175 ALA B O 1
ATOM 3261 N N . SER B 1 196 ? 13.121 27.353 11.347 1.00 11.62 176 SER B N 1
ATOM 3262 C CA . SER B 1 196 ? 12.987 27.853 9.988 1.00 11.54 176 SER B CA 1
ATOM 3263 C C . SER B 1 196 ? 14.363 27.657 9.360 1.00 11.25 176 SER B C 1
ATOM 3264 O O . SER B 1 19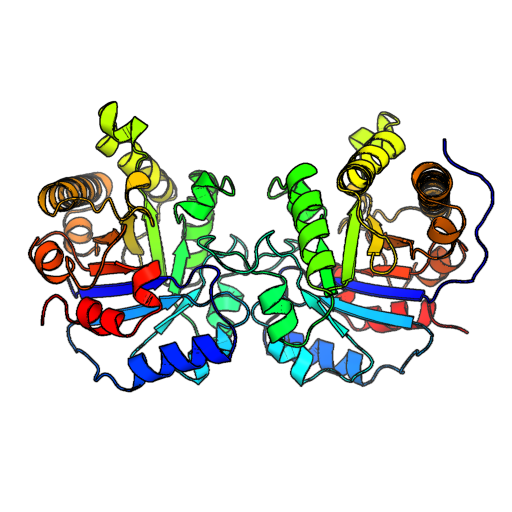6 ? 15.347 27.436 10.069 1.00 10.56 176 SER B O 1
ATOM 3267 N N . GLY B 1 197 ? 14.439 27.736 8.039 1.00 12.12 177 GLY B N 1
ATOM 3268 C CA . GLY B 1 197 ? 15.725 27.573 7.388 1.00 12.44 177 GLY B CA 1
ATOM 3269 C C . GLY B 1 197 ? 16.687 28.651 7.853 1.00 13.00 177 GLY B C 1
ATOM 3270 O O . GLY B 1 197 ? 17.882 28.405 8.029 1.00 12.67 177 GLY B O 1
ATOM 3271 N N . GLU B 1 198 ? 16.167 29.855 8.062 1.00 14.34 178 GLU B N 1
ATOM 3272 C CA . GLU B 1 198 ? 16.999 30.963 8.507 1.00 14.01 178 GLU B CA 1
ATOM 3273 C C . GLU B 1 198 ? 17.549 30.728 9.914 1.00 14.03 178 GLU B C 1
ATOM 3274 O O . GLU B 1 198 ? 18.716 31.015 10.191 1.00 12.16 178 GLU B O 1
ATOM 3280 N N . GLN B 1 199 ? 16.717 30.196 10.800 1.00 11.24 179 GLN B N 1
ATOM 3281 C CA . GLN B 1 199 ? 17.165 29.934 12.162 1.00 12.58 179 GLN B CA 1
ATOM 3282 C C . GLN B 1 199 ? 18.287 28.904 12.176 1.00 11.35 179 GLN B C 1
ATOM 3283 O O . GLN B 1 199 ? 19.307 29.088 12.840 1.00 11.31 179 GLN B O 1
ATOM 3289 N N . ALA B 1 200 ? 18.089 27.817 11.439 1.00 11.24 180 ALA B N 1
ATOM 3290 C CA . ALA B 1 200 ? 19.077 26.752 11.377 1.00 11.06 180 ALA B CA 1
ATOM 3291 C C . ALA B 1 200 ? 20.366 27.262 10.738 1.00 11.72 180 ALA B C 1
ATOM 3292 O O . ALA B 1 200 ? 21.452 27.071 11.283 1.00 10.37 180 ALA B O 1
ATOM 3294 N N . GLN B 1 201 ? 20.238 27.918 9.588 1.00 11.50 181 GLN B N 1
ATOM 3295 C CA . GLN B 1 201 ? 21.397 28.461 8.883 1.00 11.47 181 GLN B CA 1
ATOM 3296 C C . GLN B 1 201 ? 22.201 29.365 9.816 1.00 12.47 181 GLN B C 1
ATOM 3297 O O . GLN B 1 201 ? 23.430 29.306 9.851 1.00 11.63 181 GLN B O 1
ATOM 3303 N N . GLU B 1 202 ? 21.499 30.192 10.584 1.00 12.69 182 GLU B N 1
ATOM 3304 C CA . GLU B 1 202 ? 22.160 31.102 11.511 1.00 12.57 182 GLU B CA 1
ATOM 3305 C C . GLU B 1 202 ? 23.012 30.348 12.534 1.00 12.54 182 GLU B C 1
ATOM 3306 O O . GLU B 1 202 ? 24.169 30.706 12.771 1.00 11.95 182 GLU B O 1
ATOM 3312 N N . VAL B 1 203 ? 22.441 29.309 13.140 1.00 10.97 183 VAL B N 1
ATOM 3313 C CA . VAL B 1 203 ? 23.164 28.520 14.135 1.00 11.52 183 VAL B CA 1
ATOM 3314 C C . VAL B 1 203 ? 24.329 27.745 13.519 1.00 12.69 183 VAL B C 1
ATOM 3315 O O . VAL B 1 203 ? 25.411 27.666 14.109 1.00 13.17 183 VAL B O 1
ATOM 3319 N N . HIS B 1 204 ? 24.121 27.171 12.337 1.00 12.54 184 HIS B N 1
ATOM 3320 C CA . HIS B 1 204 ? 25.198 26.425 11.699 1.00 12.01 184 HIS B CA 1
ATOM 3321 C C . HIS B 1 204 ? 26.366 27.347 11.362 1.00 12.09 184 HIS B C 1
ATOM 3322 O O . HIS B 1 204 ? 27.524 26.929 11.423 1.00 13.40 184 HIS B O 1
ATOM 3329 N N . GLU B 1 205 ? 26.069 28.597 11.007 1.00 12.31 185 GLU B N 1
ATOM 3330 C CA . GLU B 1 205 ? 27.128 29.554 10.696 1.00 12.06 185 GLU B CA 1
ATOM 3331 C C . GLU B 1 205 ? 27.900 29.844 11.980 1.00 13.31 185 GLU B C 1
ATOM 3332 O O . GLU B 1 205 ? 29.127 29.921 11.974 1.00 11.28 185 GLU B O 1
ATOM 3338 N N . TRP B 1 206 ? 27.176 29.996 13.086 1.00 12.17 186 TRP B N 1
ATOM 3339 C CA . TRP B 1 206 ? 27.827 30.247 14.367 1.00 13.27 186 TRP B CA 1
ATOM 3340 C C . TRP B 1 206 ? 28.728 29.062 14.713 1.00 14.35 186 TRP B C 1
ATOM 3341 O O . TRP B 1 206 ? 29.863 29.244 15.152 1.00 14.09 186 TRP B O 1
ATOM 3352 N N . ILE B 1 207 ? 28.221 27.848 14.505 1.00 13.71 187 ILE B N 1
ATOM 3353 C CA . ILE B 1 207 ? 28.992 26.650 14.810 1.00 13.94 187 ILE B CA 1
ATOM 3354 C C . ILE B 1 207 ? 30.298 26.611 14.021 1.00 15.60 187 ILE B C 1
ATOM 3355 O O . ILE B 1 207 ? 31.345 26.270 14.571 1.00 15.08 187 ILE B O 1
ATOM 3360 N N . ARG B 1 208 ? 30.246 26.962 12.739 1.00 15.85 188 ARG B N 1
ATOM 3361 C CA . ARG B 1 208 ? 31.461 26.970 11.931 1.00 17.53 188 ARG B CA 1
ATOM 3362 C C . ARG B 1 208 ? 32.423 28.044 12.413 1.00 18.22 188 ARG B C 1
ATOM 3363 O O . ARG B 1 208 ? 33.635 27.840 12.411 1.00 19.43 188 ARG B O 1
ATOM 3371 N N . ALA B 1 209 ? 31.884 29.191 12.820 1.00 19.59 189 ALA B N 1
ATOM 3372 C CA . ALA B 1 209 ? 32.721 30.280 13.319 1.00 20.14 189 ALA B CA 1
ATOM 3373 C C . ALA B 1 209 ? 33.461 29.776 14.552 1.00 21.01 189 ALA B C 1
ATOM 3374 O O . ALA B 1 209 ? 34.652 30.042 14.732 1.00 19.96 189 ALA B O 1
ATOM 3376 N N . PHE B 1 210 ? 32.736 29.049 15.397 1.00 20.79 190 PHE B N 1
ATOM 3377 C CA . PHE B 1 210 ? 33.297 28.476 16.615 1.00 19.38 190 PHE B CA 1
ATOM 3378 C C . PHE B 1 210 ? 34.434 27.527 16.250 1.00 19.56 190 PHE B C 1
ATOM 3379 O O . PHE B 1 210 ? 35.513 27.587 16.836 1.00 19.05 190 PHE B O 1
ATOM 3387 N N . LEU B 1 211 ? 34.187 26.661 15.271 1.00 18.81 191 LEU B N 1
ATOM 3388 C CA . LEU B 1 211 ? 35.187 25.694 14.828 1.00 19.56 191 LEU B CA 1
ATOM 3389 C C . LEU B 1 211 ? 36.386 26.373 14.169 1.00 21.21 191 LEU B C 1
ATOM 3390 O O . LEU B 1 211 ? 37.533 25.997 14.413 1.00 19.57 191 LEU B O 1
ATOM 3395 N N . LYS B 1 212 ? 36.121 27.376 13.337 1.00 22.74 192 LYS B N 1
ATOM 3396 C CA . LYS B 1 212 ? 37.199 28.091 12.662 1.00 23.68 192 LYS B CA 1
ATOM 3397 C C . LYS B 1 212 ? 38.142 28.707 13.691 1.00 23.75 192 LYS B C 1
ATOM 3398 O O . LYS B 1 212 ? 39.364 28.652 13.543 1.00 21.54 192 LYS B O 1
ATOM 3404 N N . GLU B 1 213 ? 37.565 29.275 14.744 1.00 23.33 193 GLU B N 1
ATOM 3405 C CA . GLU B 1 213 ? 38.340 29.915 15.799 1.00 25.54 193 GLU B CA 1
ATOM 3406 C C . GLU B 1 213 ? 39.012 28.942 16.768 1.00 26.00 193 GLU B C 1
ATOM 3407 O O . GLU B 1 213 ? 40.227 28.996 16.970 1.00 26.22 193 GLU B O 1
ATOM 3413 N N . LYS B 1 214 ? 38.214 28.062 17.368 1.00 24.63 194 LYS B N 1
ATOM 3414 C CA . LYS B 1 214 ? 38.708 27.092 18.345 1.00 24.49 194 LYS B CA 1
ATOM 3415 C C . LYS B 1 214 ? 39.563 25.974 17.754 1.00 23.92 194 LYS B C 1
ATOM 3416 O O . LYS B 1 214 ? 40.447 25.442 18.427 1.00 24.99 194 LYS B O 1
ATOM 3422 N N . VAL B 1 215 ? 39.299 25.607 16.506 1.00 21.73 195 VAL B N 1
ATOM 3423 C CA . VAL B 1 215 ? 40.051 24.535 15.875 1.00 21.42 195 VAL B CA 1
ATOM 3424 C C . VAL B 1 215 ? 40.857 25.040 14.683 1.00 21.43 195 VAL B C 1
ATOM 3425 O O . VAL B 1 215 ? 42.053 25.300 14.810 1.00 21.19 195 VAL B O 1
ATOM 3429 N N . SER B 1 216 ? 40.208 25.187 13.532 1.00 21.24 196 SER B N 1
ATOM 3430 C CA . SER B 1 216 ? 40.895 25.667 12.337 1.00 20.85 196 SER B CA 1
ATOM 3431 C C . SER B 1 216 ? 39.929 25.891 11.178 1.00 22.57 196 SER B C 1
ATOM 3432 O O . SER B 1 216 ? 38.838 25.318 11.140 1.00 22.77 196 SER B O 1
ATOM 3435 N N . PRO B 1 217 ? 40.322 26.739 10.215 1.00 22.54 197 PRO B N 1
ATOM 3436 C CA . PRO B 1 217 ? 39.483 27.027 9.049 1.00 21.95 197 PRO B CA 1
ATOM 3437 C C . PRO B 1 217 ? 39.143 25.745 8.289 1.00 21.13 197 PRO B C 1
ATOM 3438 O O . PRO B 1 217 ? 38.015 25.565 7.830 1.00 20.89 197 PRO B O 1
ATOM 3442 N N . ALA B 1 218 ? 40.128 24.857 8.168 1.00 20.91 198 ALA B N 1
ATOM 3443 C CA . ALA B 1 218 ? 39.949 23.592 7.463 1.00 21.15 198 ALA B CA 1
ATOM 3444 C C . ALA B 1 218 ? 38.858 22.755 8.116 1.00 20.98 198 ALA B C 1
ATOM 3445 O O . ALA B 1 218 ? 37.994 22.202 7.434 1.00 20.58 198 ALA B O 1
ATOM 3447 N N . VAL B 1 219 ? 38.905 22.661 9.441 1.00 20.19 199 VAL B N 1
ATOM 3448 C CA . VAL B 1 219 ? 37.913 21.894 10.179 1.00 19.53 199 VAL B CA 1
ATOM 3449 C C . VAL B 1 219 ? 36.546 22.560 10.069 1.00 20.06 199 VAL B C 1
ATOM 3450 O O . VAL B 1 219 ? 35.528 21.882 9.953 1.00 19.60 199 VAL B O 1
ATOM 3454 N N . ALA B 1 220 ? 36.525 23.889 10.089 1.00 20.13 200 ALA B N 1
ATOM 3455 C CA . ALA B 1 220 ? 35.270 24.622 9.980 1.00 21.42 200 ALA B CA 1
ATOM 3456 C C . ALA B 1 220 ? 34.593 24.346 8.640 1.00 22.35 200 ALA B C 1
ATOM 3457 O O . ALA B 1 220 ? 33.368 24.257 8.565 1.00 21.66 200 ALA B O 1
ATOM 3459 N N . ASP B 1 221 ? 35.392 24.207 7.586 1.00 21.72 201 ASP B N 1
ATOM 3460 C CA . ASP B 1 221 ? 34.859 23.957 6.247 1.00 23.43 201 ASP B CA 1
ATOM 3461 C C . ASP B 1 221 ? 34.561 22.491 5.946 1.00 22.68 201 ASP B C 1
ATOM 3462 O O . ASP B 1 221 ? 33.709 22.186 5.112 1.00 22.97 201 ASP B O 1
ATOM 3467 N N . ALA B 1 222 ? 35.267 21.586 6.616 1.00 20.95 202 ALA B N 1
ATOM 3468 C CA . ALA B 1 222 ? 35.095 20.156 6.376 1.00 18.99 202 ALA B CA 1
ATOM 3469 C C . ALA B 1 222 ? 34.061 19.463 7.253 1.00 17.53 202 ALA B C 1
ATOM 3470 O O . ALA B 1 222 ? 33.458 18.473 6.840 1.00 19.27 202 ALA B O 1
ATOM 3472 N N . THR B 1 223 ? 33.855 19.980 8.458 1.00 15.53 203 THR B N 1
ATOM 3473 C CA . THR B 1 223 ? 32.916 19.359 9.389 1.00 14.54 203 THR B CA 1
ATOM 3474 C C . THR B 1 223 ? 31.464 19.471 8.949 1.00 14.16 203 THR B C 1
ATOM 3475 O O . THR B 1 223 ? 30.957 20.561 8.703 1.00 14.17 203 THR B O 1
ATOM 3479 N N . ARG B 1 224 ? 30.797 18.328 8.846 1.00 12.55 204 ARG B N 1
ATOM 3480 C CA . ARG B 1 224 ? 29.405 18.322 8.445 1.00 11.77 204 ARG B CA 1
ATOM 3481 C C . ARG B 1 224 ? 28.529 18.652 9.642 1.00 12.51 204 ARG B C 1
ATOM 3482 O O . ARG B 1 224 ? 28.688 18.086 10.723 1.00 13.93 204 ARG B O 1
ATOM 3490 N N . ILE B 1 225 ? 27.628 19.603 9.439 1.00 10.88 205 ILE B N 1
ATOM 3491 C CA . ILE B 1 225 ? 26.704 20.036 10.479 1.00 8.64 205 ILE B CA 1
ATOM 3492 C C . ILE B 1 225 ? 25.300 19.782 9.954 1.00 9.57 205 ILE B C 1
ATOM 3493 O O . ILE B 1 225 ? 24.859 20.429 9.005 1.00 11.47 205 ILE B O 1
ATOM 3498 N N . ILE B 1 226 ? 24.601 18.833 10.568 1.00 8.60 206 ILE B N 1
ATOM 3499 C CA . ILE B 1 226 ? 23.255 18.503 10.134 1.00 7.84 206 ILE B CA 1
ATOM 3500 C C . ILE B 1 226 ? 22.216 19.053 11.095 1.00 8.27 206 ILE B C 1
ATOM 3501 O O . ILE B 1 226 ? 22.494 19.266 12.274 1.00 9.15 206 ILE B O 1
ATOM 3506 N N . TYR B 1 227 ? 21.024 19.301 10.566 1.00 8.88 207 TYR B N 1
ATOM 3507 C CA . TYR B 1 227 ? 19.924 19.820 11.361 1.00 8.46 207 TYR B CA 1
ATOM 3508 C C . TYR B 1 227 ? 18.917 18.735 11.711 1.00 8.92 207 TYR B C 1
ATOM 3509 O O . TYR B 1 227 ? 18.602 17.879 10.893 1.00 8.08 207 TYR B O 1
ATOM 3518 N N . GLY B 1 228 ? 18.403 18.791 12.936 1.00 7.72 208 GLY B N 1
ATOM 3519 C CA . GLY B 1 228 ? 17.406 17.829 13.360 1.00 10.49 208 GLY B CA 1
ATOM 3520 C C . GLY B 1 228 ? 16.333 18.531 14.172 1.00 10.80 208 GLY B C 1
ATOM 3521 O O . GLY B 1 228 ? 16.599 19.554 14.804 1.00 10.84 208 GLY B O 1
ATOM 3522 N N . GLY B 1 229 ? 15.124 17.983 14.152 1.00 11.03 209 GLY B N 1
ATOM 3523 C CA . GLY B 1 229 ? 14.028 18.574 14.898 1.00 11.19 209 GLY B CA 1
ATOM 3524 C C . GLY B 1 229 ? 12.827 18.786 14.004 1.00 8.41 209 GLY B C 1
ATOM 3525 O O . GLY B 1 229 ? 12.679 19.835 13.383 1.00 9.14 209 GLY B O 1
ATOM 3526 N N . SER B 1 230 ? 11.969 17.775 13.945 1.00 9.84 210 SER B N 1
ATOM 3527 C CA . SER B 1 230 ? 10.763 17.817 13.133 1.00 8.69 210 SER B CA 1
ATOM 3528 C C . SER B 1 230 ? 11.034 18.028 11.649 1.00 9.28 210 SER B C 1
ATOM 3529 O O . SER B 1 230 ? 10.388 18.847 10.995 1.00 9.21 210 SER B O 1
ATOM 3532 N N . VAL B 1 231 ? 12.015 17.299 11.134 1.00 8.99 211 VAL B N 1
ATOM 3533 C CA . VAL B 1 231 ? 12.329 17.360 9.716 1.00 9.61 211 VAL B CA 1
ATOM 3534 C C . VAL B 1 231 ? 11.356 16.362 9.091 1.00 10.60 211 VAL B C 1
ATOM 3535 O O . VAL B 1 231 ? 11.231 15.230 9.564 1.00 9.97 211 VAL B O 1
ATOM 3539 N N . THR B 1 232 ? 10.649 16.790 8.051 1.00 11.34 212 THR B N 1
ATOM 3540 C CA . THR B 1 232 ? 9.684 15.934 7.380 1.00 13.90 212 THR B CA 1
ATOM 3541 C C . THR B 1 232 ? 9.848 16.080 5.877 1.00 15.27 212 THR B C 1
ATOM 3542 O O . THR B 1 232 ? 10.605 16.929 5.405 1.00 16.88 212 THR B O 1
ATOM 3546 N N . ALA B 1 233 ? 9.138 15.247 5.126 1.00 15.35 213 ALA B N 1
ATOM 3547 C CA . ALA B 1 233 ? 9.207 15.311 3.678 1.00 17.54 213 ALA B CA 1
ATOM 3548 C C . ALA B 1 233 ? 8.657 16.652 3.194 1.00 18.82 213 ALA B C 1
ATOM 3549 O O . ALA B 1 233 ? 8.980 17.098 2.098 1.00 21.83 213 ALA B O 1
ATOM 3551 N N . ASP B 1 234 ? 7.835 17.294 4.020 1.00 21.19 214 ASP B N 1
ATOM 3552 C CA . ASP B 1 234 ? 7.240 18.582 3.661 1.00 22.83 214 ASP B CA 1
ATOM 3553 C C . ASP B 1 234 ? 8.199 19.773 3.729 1.00 22.51 214 ASP B C 1
ATOM 3554 O O . ASP B 1 234 ? 8.038 20.738 2.979 1.00 23.14 214 ASP B O 1
ATOM 3559 N N . ASN B 1 235 ? 9.189 19.710 4.617 1.00 17.53 215 ASN B N 1
ATOM 3560 C CA . ASN B 1 235 ? 10.133 20.815 4.775 1.00 16.66 215 ASN B CA 1
ATOM 3561 C C . ASN B 1 235 ? 11.593 20.505 4.462 1.00 14.87 215 ASN B C 1
ATOM 3562 O O . ASN B 1 235 ? 12.417 21.414 4.411 1.00 15.14 215 ASN B O 1
ATOM 3567 N N . ALA B 1 236 ? 11.917 19.232 4.255 1.00 15.24 216 ALA B N 1
ATOM 3568 C CA . ALA B 1 236 ? 13.299 18.841 3.985 1.00 13.82 216 ALA B CA 1
ATOM 3569 C C . ALA B 1 236 ? 13.906 19.527 2.760 1.00 14.89 216 ALA B C 1
ATOM 3570 O O . ALA B 1 236 ? 15.046 19.995 2.800 1.00 14.31 216 ALA B O 1
ATOM 3572 N N . ALA B 1 237 ? 13.151 19.582 1.667 1.00 15.21 217 ALA B N 1
ATOM 3573 C CA . ALA B 1 237 ? 13.649 20.214 0.453 1.00 16.07 217 ALA B CA 1
ATOM 3574 C C . ALA B 1 237 ? 13.993 21.683 0.692 1.00 16.73 217 ALA B C 1
ATOM 3575 O O . ALA B 1 237 ? 15.034 22.166 0.244 1.00 17.41 217 ALA B O 1
ATOM 3577 N N . GLU B 1 238 ? 13.130 22.397 1.406 1.00 15.87 218 GLU B N 1
ATOM 3578 C CA . GLU B 1 238 ? 13.385 23.808 1.664 1.00 16.67 218 GLU B CA 1
ATOM 3579 C C . GLU B 1 238 ? 14.549 24.016 2.633 1.00 15.51 218 GLU B C 1
ATOM 3580 O O . GLU B 1 238 ? 15.391 24.891 2.421 1.00 15.38 218 GLU B O 1
ATOM 3586 N N . LEU B 1 239 ? 14.601 23.219 3.698 1.00 13.95 219 LEU B N 1
ATOM 3587 C CA . LEU B 1 239 ? 15.692 23.336 4.660 1.00 12.80 219 LEU B CA 1
ATOM 3588 C C . LEU B 1 239 ? 17.014 22.994 3.981 1.00 11.78 219 LEU B C 1
ATOM 3589 O O . LEU B 1 239 ? 18.041 23.616 4.248 1.00 11.73 219 LEU B O 1
ATOM 3594 N N . GLY B 1 240 ? 16.964 22.005 3.096 1.00 11.29 220 GLY B N 1
ATOM 3595 C CA . GLY B 1 240 ? 18.152 21.563 2.388 1.00 13.57 220 GLY B CA 1
ATOM 3596 C C . GLY B 1 240 ? 18.790 22.598 1.484 1.00 14.19 220 GLY B C 1
ATOM 3597 O O . GLY B 1 240 ? 19.928 22.419 1.054 1.00 13.71 220 GLY B O 1
ATOM 3598 N N . LYS B 1 241 ? 18.067 23.674 1.183 1.00 13.66 221 LYS B N 1
ATOM 3599 C CA . LYS B 1 241 ? 18.608 24.720 0.322 1.00 14.49 221 LYS B CA 1
ATOM 3600 C C . LYS B 1 241 ? 19.609 25.610 1.053 1.00 13.90 221 LYS B C 1
ATOM 3601 O O . LYS B 1 241 ? 20.421 26.282 0.424 1.00 14.31 221 LYS B O 1
ATOM 3607 N N . LYS B 1 242 ? 19.555 25.610 2.382 1.00 13.13 222 LYS B N 1
ATOM 3608 C CA . LYS B 1 242 ? 20.486 26.409 3.173 1.00 12.76 222 LYS B CA 1
ATOM 3609 C C . LYS B 1 242 ? 21.871 25.762 3.083 1.00 13.41 222 LYS B C 1
ATOM 3610 O O . LYS B 1 242 ? 22.068 24.626 3.508 1.00 12.96 222 LYS B O 1
ATOM 3616 N N . PRO B 1 243 ? 22.853 26.496 2.536 1.00 12.60 223 PRO B N 1
ATOM 3617 C CA . PRO B 1 243 ? 24.232 26.032 2.348 1.00 12.70 223 PRO B CA 1
ATOM 3618 C C . PRO B 1 243 ? 25.041 25.516 3.532 1.00 13.02 223 PRO B C 1
ATOM 3619 O O . PRO B 1 243 ? 25.930 24.683 3.350 1.00 11.93 223 PRO B O 1
ATOM 3623 N N . ASP B 1 244 ? 24.753 25.986 4.740 1.00 11.11 224 ASP B N 1
ATOM 3624 C CA . ASP B 1 244 ? 25.506 25.507 5.889 1.00 12.99 224 ASP B CA 1
ATOM 3625 C C . ASP B 1 244 ? 24.858 24.324 6.599 1.00 12.24 224 ASP B C 1
ATOM 3626 O O . ASP B 1 244 ? 25.336 23.866 7.637 1.00 12.87 224 ASP B O 1
ATOM 3631 N N . ILE B 1 245 ? 23.767 23.829 6.023 1.00 11.16 225 ILE B N 1
ATOM 3632 C CA . ILE B 1 245 ? 23.090 22.651 6.552 1.00 12.03 225 ILE B CA 1
ATOM 3633 C C . ILE B 1 245 ? 23.604 21.532 5.650 1.00 12.69 225 ILE B C 1
ATOM 3634 O O . ILE B 1 245 ? 23.406 21.572 4.432 1.00 11.96 225 ILE B O 1
ATOM 3639 N N . ASP B 1 246 ? 24.282 20.549 6.238 1.00 10.54 226 ASP B N 1
ATOM 3640 C CA . ASP B 1 246 ? 24.852 19.459 5.455 1.00 11.88 226 ASP B CA 1
ATOM 3641 C C . ASP B 1 246 ? 24.058 18.168 5.508 1.00 11.42 226 ASP B C 1
ATOM 3642 O O . ASP B 1 246 ? 24.542 17.121 5.088 1.00 12.27 226 ASP B O 1
ATOM 3647 N N . GLY B 1 247 ? 22.838 18.241 6.023 1.00 10.05 227 GLY B N 1
ATOM 3648 C CA . GLY B 1 247 ? 22.021 17.051 6.107 1.00 10.41 227 GLY B CA 1
ATOM 3649 C C . GLY B 1 247 ? 21.052 17.159 7.261 1.00 9.07 227 GLY B C 1
ATOM 3650 O O . GLY B 1 247 ? 20.878 18.236 7.827 1.00 8.73 227 GLY B O 1
ATOM 3651 N N . PHE B 1 248 ? 20.430 16.040 7.608 1.00 9.93 228 PHE B N 1
ATOM 3652 C CA . PHE B 1 248 ? 19.459 16.023 8.689 1.00 9.31 228 PHE B CA 1
ATOM 3653 C C . PHE B 1 248 ? 19.582 14.803 9.582 1.00 9.42 228 PHE B C 1
ATOM 3654 O O . PHE B 1 248 ? 20.144 13.777 9.197 1.00 9.87 228 PHE B O 1
ATOM 3662 N N . LEU B 1 249 ? 19.046 14.938 10.789 1.00 9.24 229 LEU B N 1
ATOM 3663 C CA . LEU B 1 249 ? 18.965 13.832 11.728 1.00 9.07 229 LEU B CA 1
ATOM 3664 C C . LEU B 1 249 ? 17.446 13.788 11.822 1.00 9.08 229 LEU B C 1
ATOM 3665 O O . LEU B 1 249 ? 16.816 14.786 12.190 1.00 9.94 229 LEU B O 1
ATOM 3670 N N . VAL B 1 250 ? 16.868 12.654 11.447 1.00 8.39 230 VAL B N 1
ATOM 3671 C CA . VAL B 1 250 ? 15.417 12.495 11.418 1.00 10.58 230 VAL B CA 1
ATOM 3672 C C . VAL B 1 250 ? 14.901 11.448 12.396 1.00 10.93 230 VAL B C 1
ATOM 3673 O O . VAL B 1 250 ? 15.376 10.312 12.412 1.00 9.51 230 VAL B O 1
ATOM 3677 N N . GLY B 1 251 ? 13.913 11.838 13.197 1.00 10.95 231 GLY B N 1
ATOM 3678 C CA . GLY B 1 251 ? 13.340 10.921 14.163 1.00 10.63 231 GLY B CA 1
ATOM 3679 C C . GLY B 1 251 ? 12.061 10.263 13.671 1.00 11.72 231 GLY B C 1
ATOM 3680 O O . GLY B 1 251 ? 12.101 9.242 12.985 1.00 11.53 231 GLY B O 1
ATOM 3681 N N . GLY B 1 252 ? 10.921 10.854 14.015 1.00 11.12 232 GLY B N 1
ATOM 3682 C CA . GLY B 1 252 ? 9.642 10.294 13.605 1.00 11.76 232 GLY B CA 1
ATOM 3683 C C . GLY B 1 252 ? 9.493 9.991 12.124 1.00 12.05 232 GLY B C 1
ATOM 3684 O O . GLY B 1 252 ? 8.982 8.934 11.753 1.00 11.00 232 GLY B O 1
ATOM 3685 N N . ALA B 1 253 ? 9.942 10.905 11.271 1.00 11.65 233 ALA B N 1
ATOM 3686 C CA . ALA B 1 253 ? 9.818 10.711 9.832 1.00 12.97 233 ALA B CA 1
ATOM 3687 C C . ALA B 1 253 ? 10.710 9.598 9.277 1.00 12.92 233 ALA B C 1
ATOM 3688 O O . ALA B 1 253 ? 10.527 9.173 8.137 1.00 12.90 233 ALA B O 1
ATOM 3690 N N . SER B 1 254 ? 11.663 9.112 10.071 1.00 11.71 234 SER B N 1
ATOM 3691 C CA . SER B 1 254 ? 12.547 8.048 9.591 1.00 11.73 234 SER B CA 1
ATOM 3692 C C . SER B 1 254 ? 11.864 6.687 9.654 1.00 11.82 234 SER B C 1
ATOM 3693 O O . SER B 1 254 ? 12.367 5.708 9.112 1.00 12.02 234 SER B O 1
ATOM 3696 N N . LEU B 1 255 ? 10.708 6.636 10.309 1.00 10.43 235 LEU B N 1
ATOM 3697 C CA . LEU B 1 255 ? 9.963 5.391 10.463 1.00 10.10 235 LEU B CA 1
ATOM 3698 C C . LEU B 1 255 ? 8.982 5.117 9.325 1.00 12.99 235 LEU B C 1
ATOM 3699 O O . LEU B 1 255 ? 8.326 4.073 9.310 1.00 12.64 235 LEU B O 1
ATOM 3704 N N . LYS B 1 256 ? 8.879 6.049 8.381 1.00 13.04 236 LYS B N 1
ATOM 3705 C CA . LYS B 1 256 ? 7.951 5.898 7.265 1.00 14.68 236 LYS B CA 1
ATOM 3706 C C . LYS B 1 256 ? 8.640 6.066 5.917 1.00 13.52 236 LYS B C 1
ATOM 3707 O O . LYS B 1 256 ? 9.718 6.648 5.831 1.00 12.29 236 LYS B O 1
ATOM 3713 N N . PRO B 1 257 ? 8.010 5.568 4.840 1.00 14.31 237 PRO B N 1
ATOM 3714 C CA . PRO B 1 257 ? 8.552 5.647 3.480 1.00 14.96 237 PRO B CA 1
ATOM 3715 C C . PRO B 1 257 ? 9.023 7.019 3.003 1.00 15.83 237 PRO B C 1
ATOM 3716 O O . PRO B 1 257 ? 9.990 7.109 2.243 1.00 16.32 237 PRO B O 1
ATOM 3720 N N . ASP B 1 258 ? 8.354 8.086 3.434 1.00 15.74 238 ASP B N 1
ATOM 3721 C CA . ASP B 1 258 ? 8.758 9.422 3.007 1.00 17.58 238 ASP B CA 1
ATOM 3722 C C . ASP B 1 258 ? 10.161 9.796 3.480 1.00 15.67 238 ASP B C 1
ATOM 3723 O O . ASP B 1 258 ? 10.697 10.831 3.094 1.00 16.98 238 ASP B O 1
ATOM 3728 N N . PHE B 1 259 ? 10.756 8.952 4.317 1.00 15.36 239 PHE B N 1
ATOM 3729 C CA . PHE B 1 259 ? 12.112 9.198 4.790 1.00 12.20 239 PHE B CA 1
ATOM 3730 C C . PHE B 1 259 ? 13.006 9.254 3.552 1.00 12.11 239 PHE B C 1
ATOM 3731 O O . PHE B 1 259 ? 13.984 9.989 3.517 1.00 12.17 239 PHE B O 1
ATOM 3739 N N . VAL B 1 260 ? 12.656 8.477 2.534 1.00 12.27 240 VAL B N 1
ATOM 3740 C CA . VAL B 1 260 ? 13.442 8.456 1.302 1.00 14.28 240 VAL B CA 1
ATOM 3741 C C . VAL B 1 260 ? 13.407 9.812 0.592 1.00 13.91 240 VAL B C 1
ATOM 3742 O O . VAL B 1 260 ? 14.366 10.195 -0.085 1.00 15.25 240 VAL B O 1
ATOM 3746 N N . LYS B 1 261 ? 12.305 10.537 0.741 1.00 14.04 241 LYS B N 1
ATOM 3747 C CA . LYS B 1 261 ? 12.192 11.852 0.119 1.00 14.71 241 LYS B CA 1
ATOM 3748 C C . LYS B 1 261 ? 13.111 12.828 0.847 1.00 15.34 241 LYS B C 1
ATOM 3749 O O . LYS B 1 261 ? 13.585 13.804 0.267 1.00 15.46 241 LYS B O 1
ATOM 3755 N N . ILE B 1 262 ? 13.364 12.555 2.124 1.00 13.70 242 ILE B N 1
ATOM 3756 C CA . ILE B 1 262 ? 14.241 13.402 2.920 1.00 13.78 242 ILE B CA 1
ATOM 3757 C C . ILE B 1 262 ? 15.682 13.116 2.527 1.00 14.18 242 ILE B C 1
ATOM 3758 O O . ILE B 1 262 ? 16.501 14.027 2.413 1.00 16.21 242 ILE B O 1
ATOM 3763 N N . ILE B 1 263 ? 15.987 11.842 2.311 1.00 15.46 243 ILE B N 1
ATOM 3764 C CA . ILE B 1 263 ? 17.325 11.444 1.897 1.00 14.88 243 ILE B CA 1
ATOM 3765 C C . ILE B 1 263 ? 17.659 12.160 0.588 1.00 15.89 243 ILE B C 1
ATOM 3766 O O . ILE B 1 263 ? 18.782 12.628 0.396 1.00 15.96 243 ILE B O 1
ATOM 3771 N N . ASN B 1 264 ? 16.672 12.254 -0.301 1.00 15.77 244 ASN B N 1
ATOM 3772 C CA . ASN B 1 264 ? 16.862 12.901 -1.599 1.00 16.82 244 ASN B CA 1
ATOM 3773 C C . ASN B 1 264 ? 16.493 14.385 -1.596 1.00 18.23 244 ASN B C 1
ATOM 3774 O O . ASN B 1 264 ? 16.153 14.947 -2.640 1.00 18.23 244 ASN B O 1
ATOM 3779 N N . ALA B 1 265 ? 16.570 15.020 -0.431 1.00 17.53 245 ALA B N 1
ATOM 3780 C CA . ALA B 1 265 ? 16.225 16.433 -0.298 1.00 19.01 245 ALA B CA 1
ATOM 3781 C C . ALA B 1 265 ? 16.975 17.365 -1.255 1.00 20.38 245 ALA B C 1
ATOM 3782 O O . ALA B 1 265 ? 16.442 18.399 -1.656 1.00 21.50 245 ALA B O 1
ATOM 3784 N N . ARG B 1 266 ? 18.206 17.010 -1.612 1.00 21.76 246 ARG B N 1
ATOM 3785 C CA . ARG B 1 266 ? 18.998 17.833 -2.525 1.00 24.91 246 ARG B CA 1
ATOM 3786 C C . ARG B 1 266 ? 19.099 17.243 -3.925 1.00 28.01 246 ARG B C 1
ATOM 3787 O O . ARG B 1 266 ? 19.895 17.700 -4.745 1.00 29.57 246 ARG B O 1
ATOM 3795 N N . SER B 1 267 ? 18.286 16.232 -4.203 1.00 30.31 247 SER B N 1
ATOM 3796 C CA . SER B 1 267 ? 18.302 15.598 -5.511 1.00 33.33 247 SER B CA 1
ATOM 3797 C C . SER B 1 267 ? 17.264 16.247 -6.418 1.00 35.09 247 SER B C 1
ATOM 3798 O O . SER B 1 267 ? 17.666 16.824 -7.452 1.00 36.32 247 SER B O 1
#

Radius of gyration: 24.3 Å; Cα contacts (8 Å, |Δi|>4): 1094; chains: 2; bounding box: 41×68×68 Å

InterPro domains:
  IPR000652 Triosephosphate isomerase [PF00121] (6-245)
  IPR000652 Triosephosphate isomerase [PS51440] (4-245)
  IPR000652 Triosephosphate isomerase [PTHR21139] (2-244)
  IPR000652 Triosephosphate isomerase [TIGR00419] (6-238)
  IPR000652 Triosephosphate isomerase [cd00311] (5-244)
  IPR013785 Aldolase-type TIM barrel [G3DSA:3.20.20.70] (1-247)
  IPR020861 Triosephosphate isomerase, active site [PS00171] (162-172)
  IPR022896 Triosephosphate isomerase, bacterial/eukaryotic [MF_00147_B] (3-245)
  IPR035990 Triosephosphate isomerase superfamily [SSF51351] (2-245)

Nearest PDB structures (foldseek):
  1mo0-assembly1_B  TM=9.999E-01  e=3.998E-51  Caenorhabditis elegans
  1sw3-assembly1_B  TM=9.907E-01  e=6.173E-40  Gallus gallus
  5zg4-assembly1_A  TM=9.916E-01  e=1.140E-39  Opisthorchis viverrini
  1sw0-assembly1_B  TM=9.908E-01  e=1.549E-39  Gallus gallus
  4pod-assembly1_B  TM=9.782E-01  e=9.484E-40  Homo sapiens

Organism: Caenorhabditis elegans (NCBI:txid6239)

CATH classification: 3.20.20.70

Secondary structure (DSSP, 8-state):
----PPPPS-S-EEEEEE--B---HHHHHHHHHHHHHS---TTEEEEEE--GGGHHHHHHHS-TTEEEEES---SSSSBS-TT---HHHHHHTT--EEEES-HHHHHTS---HHHHHHHHHHHHHTT-EEEEEE---HHHHHTT-HHHHHHHHHHHHHTTT--STTEEEEE--GGGTTTS-PPPHHHHHHHHHHHHHHHHHHT-HHHHHHS-EEEESS--TTTHHHHTTSTT--EEEESGGGGSTHHHHHHHHHS--/--EEEEEE--B---HHHHHHHHHHHHHSPP-TTEEEEEE--GGGHHHHHHHS-TTEEEEES---SSSSBS-TT---HHHHHHTT--EEEES-HHHHHTS---HHHHHHHHHHHHHTT-EEEEEE---HHHHHTT-HHHHHHHHHHHHHHTT--STTEEEEE--GGGTTTS-PPPHHHHHHHHHHHHHHHHHHT-HHHHHHS-EEEESS--TTTHHHHTTSTT--EEEESGGGGSTTHHHHHTTT-

Solvent-accessible surface area: 18765 Å² total; per-residue (Å²): 122,43,39,88,88,136,17,38,127,95,18,107,27,0,0,2,1,2,1,16,0,18,15,53,66,77,52,0,46,38,8,1,91,36,0,56,87,19,71,92,30,100,34,7,29,13,5,0,2,0,2,19,7,0,1,35,65,0,90,90,73,19,44,101,33,9,62,7,0,0,7,16,2,12,65,47,60,127,20,48,46,0,35,13,17,0,0,28,4,0,96,51,11,44,10,72,6,0,5,0,1,4,12,13,13,19,75,71,42,60,17,60,34,60,33,0,0,63,1,0,36,29,0,27,137,22,52,1,64,0,2,1,2,4,4,0,74,60,110,53,54,132,64,57,90,16,91,82,6,1,77,121,3,0,31,17,0,34,106,88,64,20,59,14,133,45,4,2,0,0,0,11,0,37,24,0,29,77,89,59,103,38,3,54,13,128,57,0,11,80,8,0,17,18,0,16,17,13,0,113,141,92,56,32,84,75,34,7,57,67,5,38,0,0,0,0,6,21,6,58,23,140,32,1,46,114,5,13,141,60,24,1,1,2,0,0,5,1,21,58,21,0,41,125,82,56,0,22,126,0,4,68,40,22,19,106,145,117,92,7,1,0,3,2,1,2,16,0,34,16,42,65,79,50,0,58,39,12,10,91,28,1,57,88,28,94,98,35,113,68,11,42,15,8,0,1,0,1,19,8,0,0,34,54,0,94,86,106,15,47,101,29,8,62,3,0,1,7,16,1,11,71,49,66,134,19,48,45,0,36,12,17,0,0,46,4,0,104,53,12,44,10,73,12,0,6,0,1,2,12,13,12,19,74,74,41,60,17,61,36,56,33,0,0,52,1,0,39,31,0,30,137,24,52,1,72,0,3,1,1,4,5,0,90,70,118,43,48,122,61,57,87,9,87,82,11,1,46,117,6,0,49,17,0,33,108,99,64,19,62,13,133,40,6,6,0,0,1,9,0,39,21,0,30,77,89,59,110,36,2,54,16,130,60,0,20,73,1,0,84,68,0,22,55,10,0,125,139,97,54,33,75,70,31,4,90,72,6,41,0,0,0,0,6,21,4,52,32,141,33,2,54,107,7,2,144,63,89,24,0,2,0,0,5,1,18,56,25,0,42,134,83,66,0,31,134,0,12,57,16,104,104